Protein AF-A0A6A6P7Y4-F1 (afdb_monomer)

Nearest PDB structures (foldseek):
  3c5w-assembly1_P  TM=9.157E-01  e=1.309E-26  Homo sapiens
  7soy-assembly1_P  TM=8.688E-01  e=2.548E-25  Homo sapiens
  3c5v-assembly1_A  TM=8.781E-01  e=4.303E-25  Homo sapiens
  7jqx-assembly1_A  TM=5.593E-01  e=3.852E-09  Burkholderia cenocepacia J2315
  7xrh-assembly1_B  TM=6.811E-01  e=2.138E-07  Lactobacillus acidophilus

InterPro domains:
  IPR000073 Alpha/beta hydrolase fold-1 [PF12697] (151-427)
  IPR016812 Protein phosphatase methylesterase, eukaryotic [PIRSF022950] (24-455)
  IPR016812 Protein phosphatase methylesterase, eukaryotic [PTHR14189] (133-437)
  IPR029058 Alpha/Beta hydrolase fold [G3DSA:3.40.50.1820] (62-442)
  IPR029058 Alpha/Beta hydrolase fold [SSF53474] (136-435)

Organism: NCBI:txid578093

Structure (mmCIF, N/CA/C/O backbone):
data_AF-A0A6A6P7Y4-F1
#
_entry.id   AF-A0A6A6P7Y4-F1
#
loop_
_atom_site.group_PDB
_atom_site.id
_atom_site.type_symbol
_atom_site.label_atom_id
_atom_site.label_alt_id
_atom_site.label_comp_id
_atom_site.label_asym_id
_atom_site.label_entity_id
_atom_site.label_seq_id
_atom_site.pdbx_PDB_ins_code
_atom_site.Cartn_x
_atom_site.Cartn_y
_atom_site.Cartn_z
_atom_site.occupancy
_atom_site.B_iso_or_equiv
_atom_site.auth_seq_id
_atom_site.auth_comp_id
_atom_site.auth_asym_id
_atom_site.auth_atom_id
_atom_site.pdbx_PDB_model_num
ATOM 1 N N . MET A 1 1 ? 29.962 -2.224 4.235 1.00 33.75 1 MET A N 1
ATOM 2 C CA . MET A 1 1 ? 28.922 -2.745 3.321 1.00 33.75 1 MET A CA 1
ATOM 3 C C . MET A 1 1 ? 27.702 -3.063 4.161 1.00 33.75 1 MET A C 1
ATOM 5 O O . MET A 1 1 ? 27.852 -3.843 5.094 1.00 33.75 1 MET A O 1
ATOM 9 N N . SER A 1 2 ? 26.567 -2.410 3.902 1.00 38.06 2 SER A N 1
ATOM 10 C CA . SER A 1 2 ? 25.322 -2.641 4.646 1.00 38.06 2 SER A CA 1
ATOM 11 C C . SER A 1 2 ? 24.809 -4.065 4.402 1.00 38.06 2 SER A C 1
ATOM 13 O O . SER A 1 2 ? 25.008 -4.639 3.326 1.00 38.06 2 SER A O 1
ATOM 15 N N . ASP A 1 3 ? 24.180 -4.670 5.410 1.00 35.69 3 ASP A N 1
ATOM 16 C CA . ASP A 1 3 ? 23.712 -6.058 5.337 1.00 35.69 3 ASP A CA 1
ATOM 17 C C . ASP A 1 3 ? 22.585 -6.254 4.296 1.00 35.69 3 ASP A C 1
ATOM 19 O O . ASP A 1 3 ? 22.407 -7.367 3.807 1.00 35.69 3 ASP A O 1
ATOM 23 N N . LEU A 1 4 ? 21.936 -5.176 3.833 1.00 40.62 4 LEU A N 1
ATOM 24 C CA . LEU A 1 4 ? 21.006 -5.172 2.696 1.00 40.62 4 LEU A CA 1
ATOM 25 C C . LEU A 1 4 ? 21.727 -5.387 1.351 1.00 40.62 4 LEU A C 1
ATOM 27 O O . LEU A 1 4 ? 21.360 -6.269 0.572 1.00 40.62 4 LEU A O 1
ATOM 31 N N . ALA A 1 5 ? 22.831 -4.668 1.110 1.00 38.25 5 ALA A N 1
ATOM 32 C CA . ALA A 1 5 ? 23.701 -4.918 -0.042 1.00 38.25 5 ALA A CA 1
ATOM 33 C C . ALA A 1 5 ? 24.290 -6.336 0.015 1.00 38.25 5 ALA A C 1
ATOM 35 O O . ALA A 1 5 ? 24.488 -6.977 -1.016 1.00 38.25 5 ALA A O 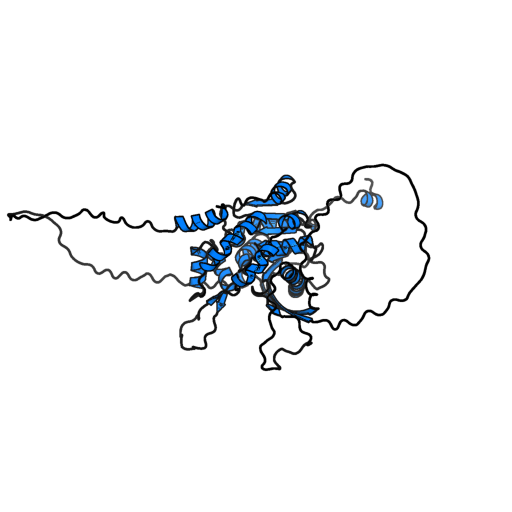1
ATOM 36 N N . ARG A 1 6 ? 24.510 -6.864 1.226 1.00 42.16 6 ARG A N 1
ATOM 37 C CA . ARG A 1 6 ? 24.950 -8.243 1.447 1.00 42.16 6 ARG A CA 1
ATOM 38 C C . ARG A 1 6 ? 23.838 -9.260 1.173 1.00 42.16 6 ARG A C 1
ATOM 40 O O . ARG A 1 6 ? 24.153 -10.300 0.613 1.00 42.16 6 ARG A O 1
ATOM 47 N N . GLN A 1 7 ? 22.571 -8.992 1.487 1.00 47.00 7 GLN A N 1
ATOM 48 C CA . GLN A 1 7 ? 21.447 -9.878 1.143 1.00 47.00 7 GLN A CA 1
ATOM 49 C C . GLN A 1 7 ? 21.180 -9.906 -0.370 1.00 47.00 7 GLN A C 1
ATOM 51 O O . GLN A 1 7 ? 21.055 -10.992 -0.942 1.00 47.00 7 GLN A O 1
ATOM 56 N N . PHE A 1 8 ? 21.228 -8.751 -1.043 1.00 45.31 8 PHE A N 1
ATOM 57 C CA . PHE A 1 8 ? 21.161 -8.667 -2.508 1.00 45.31 8 PHE A CA 1
ATOM 58 C C . PHE A 1 8 ? 22.376 -9.324 -3.195 1.00 45.31 8 PHE A C 1
ATOM 60 O O . PHE A 1 8 ? 22.215 -10.055 -4.175 1.00 45.31 8 PHE A O 1
ATOM 67 N N . ALA A 1 9 ? 23.595 -9.137 -2.675 1.00 36.53 9 ALA A N 1
ATOM 68 C CA . ALA A 1 9 ? 24.811 -9.735 -3.240 1.00 36.53 9 ALA A CA 1
ATOM 69 C C . ALA A 1 9 ? 24.951 -11.240 -2.938 1.00 36.53 9 ALA A C 1
ATOM 71 O O . ALA A 1 9 ? 25.374 -12.007 -3.803 1.00 36.53 9 ALA A O 1
ATOM 72 N N . LYS A 1 10 ? 24.557 -11.703 -1.744 1.00 39.59 10 LYS A N 1
ATOM 73 C CA . LYS A 1 10 ? 24.611 -13.122 -1.338 1.00 39.59 10 LYS A CA 1
ATOM 74 C C . LYS A 1 10 ? 23.579 -13.966 -2.089 1.00 39.59 10 LYS A C 1
ATOM 76 O O . LYS A 1 10 ? 23.842 -15.132 -2.375 1.00 39.59 10 LYS A O 1
ATOM 81 N N . ALA A 1 11 ? 22.453 -13.370 -2.491 1.00 41.12 11 ALA A N 1
ATOM 82 C CA . ALA A 1 11 ? 21.505 -13.997 -3.408 1.00 41.12 11 ALA A CA 1
ATOM 83 C C . ALA A 1 11 ? 22.100 -14.247 -4.810 1.00 41.12 11 ALA A C 1
ATOM 85 O O . ALA A 1 11 ? 21.738 -15.246 -5.427 1.00 41.12 11 ALA A O 1
ATOM 86 N N . LYS A 1 12 ? 23.032 -13.400 -5.280 1.00 39.28 12 LYS A N 1
ATOM 87 C CA . LYS A 1 12 ? 23.726 -13.556 -6.575 1.00 39.28 12 LYS A CA 1
ATOM 88 C C . LYS A 1 12 ? 24.959 -14.465 -6.516 1.00 39.28 12 LYS A C 1
ATOM 90 O O . LYS A 1 12 ? 25.178 -15.229 -7.449 1.00 39.28 12 LYS A O 1
ATOM 95 N N . LEU A 1 13 ? 25.740 -14.430 -5.434 1.00 35.41 13 LEU A N 1
ATOM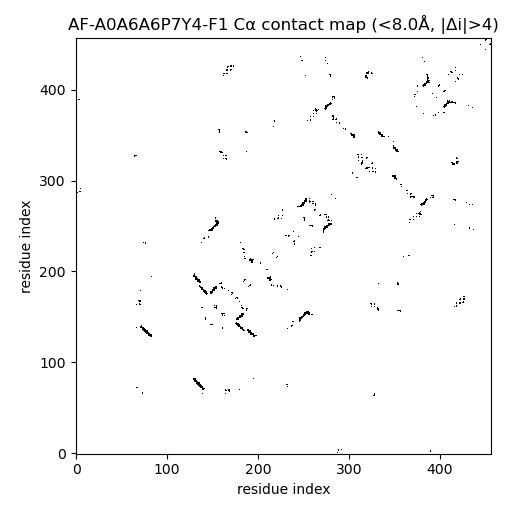 96 C CA . LEU A 1 13 ? 26.965 -15.240 -5.305 1.00 35.41 13 LEU A CA 1
ATOM 97 C C . LEU A 1 13 ? 26.694 -16.750 -5.168 1.00 35.41 13 LEU A C 1
ATOM 99 O O . LEU A 1 13 ? 27.490 -17.546 -5.648 1.00 35.41 13 LEU A O 1
ATOM 103 N N . ASN A 1 14 ? 25.553 -17.151 -4.597 1.00 35.50 14 ASN A N 1
ATOM 104 C CA . ASN A 1 14 ? 25.173 -18.566 -4.459 1.00 35.50 14 ASN A CA 1
ATOM 105 C C . ASN A 1 14 ? 24.416 -19.142 -5.677 1.00 35.50 14 ASN A C 1
ATOM 107 O O . ASN A 1 14 ? 23.971 -20.285 -5.621 1.00 35.50 14 ASN A O 1
ATOM 111 N N . ALA A 1 15 ? 24.222 -18.359 -6.745 1.00 37.50 15 ALA A N 1
ATOM 112 C CA . ALA A 1 15 ? 23.455 -18.753 -7.935 1.00 37.50 15 ALA A CA 1
ATOM 113 C C . ALA A 1 15 ? 24.324 -18.965 -9.191 1.00 37.50 15 ALA A C 1
ATOM 115 O O . ALA A 1 15 ? 23.790 -19.188 -10.276 1.00 37.50 15 ALA A O 1
ATOM 116 N N . LEU A 1 16 ? 25.653 -18.898 -9.061 1.00 32.00 16 LEU A N 1
ATOM 117 C CA . LEU A 1 16 ? 26.576 -19.237 -10.142 1.00 32.00 16 LEU A CA 1
ATOM 118 C C . LEU A 1 16 ? 26.871 -20.748 -10.115 1.00 32.00 16 LEU A C 1
ATOM 120 O O . LEU A 1 16 ? 27.216 -21.267 -9.052 1.00 32.00 16 LEU A O 1
ATOM 124 N N . PRO A 1 17 ? 26.768 -21.471 -11.245 1.00 33.00 17 PRO A N 1
ATOM 125 C CA . PRO A 1 17 ? 27.326 -22.814 -11.337 1.00 33.00 17 PRO A CA 1
ATOM 126 C C . PRO A 1 17 ? 28.851 -22.740 -11.173 1.00 33.00 17 PRO A C 1
ATOM 128 O O . PRO A 1 17 ? 29.496 -21.837 -11.709 1.00 33.00 17 PRO A O 1
ATOM 131 N N . SER A 1 18 ? 29.433 -23.684 -10.430 1.00 38.44 18 SER A N 1
ATOM 132 C CA . SER A 1 18 ? 30.886 -23.836 -10.334 1.00 38.44 18 SER A CA 1
ATOM 133 C C . SER A 1 18 ? 31.469 -24.048 -11.731 1.00 38.44 18 SER A C 1
ATOM 135 O O . SER A 1 18 ? 31.032 -24.948 -12.452 1.00 38.44 18 SER A O 1
ATOM 137 N N . SER A 1 19 ? 32.445 -23.225 -12.106 1.00 35.00 19 SER A N 1
ATOM 138 C CA . SER A 1 19 ? 33.204 -23.365 -13.345 1.00 35.00 19 SER A CA 1
ATOM 139 C C . SER A 1 19 ? 33.878 -24.745 -13.431 1.00 35.00 19 SER A C 1
ATOM 141 O O . SER A 1 19 ? 34.350 -25.259 -12.413 1.00 35.00 19 SER A O 1
ATOM 143 N N . PRO A 1 20 ? 33.940 -25.362 -14.626 1.00 34.56 20 PRO A N 1
ATOM 144 C CA . PRO A 1 20 ? 34.648 -26.624 -14.816 1.00 34.56 20 PRO A CA 1
ATOM 145 C C . PRO A 1 20 ? 36.162 -26.427 -14.611 1.00 34.56 20 PRO A C 1
ATOM 147 O O . PRO A 1 20 ? 36.671 -25.326 -14.846 1.00 34.56 20 PRO A O 1
ATOM 150 N N . PRO A 1 21 ? 36.902 -27.466 -14.179 1.00 32.88 21 PRO A N 1
ATOM 151 C CA . PRO A 1 21 ? 38.329 -27.348 -13.914 1.00 32.88 21 PRO A CA 1
ATOM 152 C C . PRO A 1 21 ? 39.097 -27.059 -15.209 1.00 32.88 21 PRO A C 1
ATOM 154 O O . PRO A 1 21 ? 39.108 -27.854 -16.147 1.00 32.88 21 PRO A O 1
ATOM 157 N N . THR A 1 22 ? 39.761 -25.907 -15.251 1.00 29.61 22 THR A N 1
ATOM 158 C CA . THR A 1 22 ? 40.761 -25.563 -16.264 1.00 29.61 22 THR A CA 1
ATOM 159 C C . THR A 1 22 ? 42.010 -26.414 -16.059 1.00 29.61 22 THR A C 1
ATOM 161 O O . THR A 1 22 ? 42.678 -26.306 -15.030 1.00 29.61 22 THR A O 1
ATOM 164 N N . HIS A 1 23 ? 42.326 -27.250 -17.050 1.00 30.73 23 HIS A N 1
ATOM 165 C CA . HIS A 1 23 ? 43.595 -27.964 -17.145 1.00 30.73 23 HIS A CA 1
ATOM 166 C C . HIS A 1 23 ? 44.766 -26.975 -17.192 1.00 30.73 23 HIS A C 1
ATOM 168 O O . HIS A 1 23 ? 44.792 -26.051 -18.005 1.00 30.73 23 HIS A O 1
ATOM 174 N N . ALA A 1 24 ? 45.730 -27.193 -16.300 1.00 29.72 24 ALA A N 1
ATOM 175 C CA . ALA A 1 24 ? 46.997 -26.486 -16.252 1.00 29.72 24 ALA A CA 1
ATOM 176 C C . ALA A 1 24 ? 47.850 -26.802 -17.490 1.00 29.72 24 ALA A C 1
ATOM 178 O O . ALA A 1 24 ? 47.987 -27.960 -17.887 1.00 29.72 24 ALA A O 1
ATOM 179 N N . ALA A 1 25 ? 48.451 -25.763 -18.066 1.00 26.11 25 ALA A N 1
ATOM 180 C CA . ALA A 1 25 ? 49.518 -25.882 -19.046 1.00 26.11 25 ALA A CA 1
ATOM 181 C C . ALA A 1 25 ? 50.841 -26.235 -18.341 1.00 26.11 25 ALA A C 1
ATOM 183 O O . ALA A 1 25 ? 51.203 -25.603 -17.348 1.00 26.11 25 ALA A O 1
ATOM 184 N N . ILE A 1 26 ? 51.576 -27.207 -18.884 1.00 30.98 26 ILE A N 1
ATOM 185 C CA . ILE A 1 26 ? 52.993 -27.469 -18.586 1.00 30.98 26 ILE A CA 1
ATOM 186 C C . ILE A 1 26 ? 53.744 -27.409 -19.930 1.00 30.98 26 ILE A C 1
ATOM 188 O O . ILE A 1 26 ? 53.210 -27.906 -20.925 1.00 30.98 26 ILE A O 1
ATOM 192 N N . PRO A 1 27 ? 54.922 -26.758 -20.002 1.00 29.94 27 PRO A N 1
ATOM 193 C CA . PRO A 1 27 ? 55.578 -26.439 -21.262 1.00 29.94 27 PRO A CA 1
ATOM 194 C C . PRO A 1 27 ? 56.400 -27.601 -21.841 1.00 29.94 27 PRO A C 1
ATOM 196 O O . PRO A 1 27 ? 56.724 -28.583 -21.180 1.00 29.94 27 PRO A O 1
ATOM 199 N N . SER A 1 28 ? 56.714 -27.418 -23.118 1.00 25.36 28 SER A N 1
ATOM 200 C CA . SER A 1 28 ? 57.368 -28.284 -24.100 1.00 25.36 28 SER A CA 1
ATOM 201 C C . SER A 1 28 ? 58.802 -28.741 -23.795 1.00 25.36 28 SER A C 1
ATOM 203 O O . SER A 1 28 ? 59.646 -27.912 -23.457 1.00 25.36 28 SER A O 1
ATOM 205 N N . THR A 1 29 ? 59.102 -30.004 -24.136 1.00 26.66 29 THR A N 1
ATOM 206 C CA . THR A 1 29 ? 60.453 -30.505 -24.467 1.00 26.66 29 THR A CA 1
ATOM 207 C C . THR A 1 29 ? 60.412 -31.686 -25.460 1.00 26.66 29 THR A C 1
ATOM 209 O O . THR A 1 29 ? 59.731 -32.680 -25.238 1.00 26.66 29 THR A O 1
ATOM 212 N N . SER A 1 30 ? 61.124 -31.491 -26.578 1.00 28.36 30 SER A N 1
ATOM 213 C CA . SER A 1 30 ? 61.904 -32.405 -27.450 1.00 28.36 30 SER A CA 1
ATOM 214 C C . SER A 1 30 ? 61.657 -33.932 -27.534 1.00 28.36 30 SER A C 1
ATOM 216 O O . SER A 1 30 ? 61.816 -34.657 -26.561 1.00 28.36 30 SER A O 1
ATOM 218 N N . GLN A 1 31 ? 61.422 -34.362 -28.788 1.00 27.42 31 GLN A N 1
ATOM 219 C CA . GLN A 1 31 ? 61.894 -35.553 -29.542 1.00 27.42 31 GLN A CA 1
ATOM 220 C C . GLN A 1 31 ? 62.733 -36.638 -28.825 1.00 27.42 31 GLN A C 1
ATOM 222 O O . GLN A 1 31 ? 63.782 -36.317 -28.285 1.00 27.42 31 GLN A O 1
ATOM 227 N N . GLU A 1 32 ? 62.372 -37.923 -28.990 1.00 27.22 32 GLU A N 1
ATOM 228 C CA . GLU A 1 32 ? 63.057 -38.914 -29.861 1.00 27.22 32 GLU A CA 1
ATOM 229 C C . GLU A 1 32 ? 62.349 -40.293 -29.852 1.00 27.22 32 GLU A C 1
ATOM 231 O O . GLU A 1 32 ? 61.427 -40.536 -29.080 1.00 27.22 32 GLU A O 1
ATOM 236 N N . ALA A 1 33 ? 62.733 -41.145 -30.806 1.00 26.52 33 ALA A N 1
ATOM 237 C CA . ALA A 1 33 ? 62.038 -42.317 -31.344 1.00 26.52 33 ALA A CA 1
ATOM 238 C C . ALA A 1 33 ? 62.148 -43.625 -30.526 1.00 26.52 33 ALA A C 1
ATOM 240 O O . ALA A 1 33 ? 63.089 -43.803 -29.760 1.00 26.52 33 ALA A O 1
ATOM 241 N N . THR A 1 34 ? 61.249 -44.593 -30.779 1.00 28.31 34 THR A N 1
ATOM 242 C CA . THR A 1 34 ? 61.526 -45.980 -31.257 1.00 28.31 34 THR A CA 1
ATOM 243 C C . THR A 1 34 ? 60.268 -46.873 -31.194 1.00 28.31 34 THR A C 1
ATOM 245 O O . THR A 1 34 ? 59.333 -46.613 -30.446 1.00 28.31 34 THR A O 1
ATOM 248 N N . SER A 1 35 ? 60.228 -47.867 -32.082 1.00 28.09 35 SER A N 1
ATOM 249 C CA . SER A 1 35 ? 59.129 -48.773 -32.470 1.00 28.09 35 SER A CA 1
ATOM 250 C C . SER A 1 35 ? 59.193 -50.151 -31.738 1.00 28.09 35 SER A C 1
ATOM 252 O O . SER A 1 35 ? 59.919 -50.242 -30.752 1.00 28.09 35 SER A O 1
ATOM 254 N N . PRO A 1 36 ? 58.515 -51.238 -32.189 1.00 44.00 36 PRO A N 1
ATOM 255 C CA . PRO A 1 36 ? 57.165 -51.708 -31.816 1.00 44.00 36 PRO A CA 1
ATOM 256 C C . PRO A 1 36 ? 57.164 -53.157 -31.225 1.00 44.00 36 PRO A C 1
ATOM 258 O O . PRO A 1 36 ? 58.231 -53.626 -30.837 1.00 44.00 36 PRO A O 1
ATOM 261 N N . ILE A 1 37 ? 56.006 -53.865 -31.277 1.00 32.97 37 ILE A N 1
ATOM 262 C CA . ILE A 1 37 ? 55.718 -55.321 -31.032 1.00 32.97 37 ILE A CA 1
ATOM 263 C C . ILE A 1 37 ? 55.134 -55.606 -29.621 1.00 32.97 37 ILE A C 1
ATOM 265 O O . ILE A 1 37 ? 55.706 -55.129 -28.648 1.00 32.97 37 ILE A O 1
ATOM 269 N N . ASP A 1 38 ? 54.097 -56.414 -29.341 1.00 31.44 38 ASP A N 1
ATOM 270 C CA . ASP A 1 38 ? 52.880 -56.965 -29.990 1.00 31.44 38 ASP A CA 1
ATOM 271 C C . ASP A 1 38 ? 52.035 -57.642 -28.861 1.00 31.44 38 ASP A C 1
ATOM 273 O O . ASP A 1 38 ? 52.619 -58.077 -27.870 1.00 31.44 38 ASP A O 1
ATOM 277 N N . GLU A 1 39 ? 50.705 -57.753 -29.060 1.00 32.59 39 GLU A N 1
ATOM 278 C CA . GLU A 1 39 ? 49.722 -58.708 -28.455 1.00 32.59 39 GLU A CA 1
ATOM 279 C C . GLU A 1 39 ? 49.468 -58.679 -26.909 1.00 32.59 39 GLU A C 1
ATOM 281 O O . GLU A 1 39 ? 50.364 -58.461 -26.109 1.00 32.59 39 GLU A O 1
ATOM 286 N N . ASP A 1 40 ? 48.270 -58.867 -26.327 1.00 30.36 40 ASP A N 1
ATOM 287 C CA . ASP A 1 40 ? 47.007 -59.462 -26.778 1.00 30.36 40 ASP A CA 1
ATOM 288 C C . ASP A 1 40 ? 45.803 -59.067 -25.861 1.00 30.36 40 ASP A C 1
ATOM 290 O O . ASP A 1 40 ? 45.961 -58.825 -24.665 1.00 30.36 40 ASP A O 1
ATOM 294 N N . SER A 1 41 ? 44.594 -59.086 -26.442 1.00 32.88 41 SER A N 1
ATOM 295 C CA . SER A 1 41 ? 43.264 -59.412 -25.869 1.00 32.88 41 SER A CA 1
ATOM 296 C C . SER A 1 41 ? 42.670 -58.711 -24.616 1.00 32.88 41 SER A C 1
ATOM 298 O O . SER A 1 41 ? 42.908 -59.116 -23.480 1.00 32.88 41 SER A O 1
ATOM 300 N N . SER A 1 42 ? 41.644 -57.856 -24.816 1.00 33.41 42 SER A N 1
ATOM 301 C CA . SER A 1 42 ? 40.205 -58.211 -24.621 1.00 33.41 42 SER A CA 1
ATOM 302 C C . SER A 1 42 ? 39.249 -57.013 -24.395 1.00 33.41 42 SER A C 1
ATOM 304 O O . SER A 1 42 ? 39.437 -56.209 -23.488 1.00 33.41 42 SER A O 1
ATOM 306 N N . SER A 1 43 ? 38.125 -57.046 -25.131 1.00 31.75 43 SER A N 1
ATOM 307 C CA . SER A 1 43 ? 36.772 -56.547 -24.786 1.00 31.75 43 SER A CA 1
ATOM 308 C C . SER A 1 43 ? 36.421 -55.054 -24.922 1.00 31.75 43 SER A C 1
ATOM 310 O O . SER A 1 43 ? 36.572 -54.284 -23.982 1.00 31.75 43 SER A O 1
ATOM 312 N N . ALA A 1 44 ? 35.760 -54.700 -26.034 1.00 31.27 44 ALA A N 1
ATOM 313 C CA . ALA A 1 44 ? 34.389 -54.146 -26.038 1.00 31.27 44 ALA A CA 1
ATOM 314 C C . ALA A 1 44 ? 33.937 -53.821 -27.476 1.00 31.27 44 ALA A C 1
ATOM 316 O O . ALA A 1 44 ? 34.377 -52.846 -28.083 1.00 31.27 44 ALA A O 1
ATOM 317 N N . SER A 1 45 ? 33.028 -54.628 -28.022 1.00 32.47 45 SER A N 1
ATOM 318 C CA . SER A 1 45 ? 32.354 -54.355 -29.295 1.00 32.47 45 SER A CA 1
ATOM 319 C C . SER A 1 45 ? 31.138 -53.455 -29.071 1.00 32.47 45 SER A C 1
ATOM 321 O O . SER A 1 45 ? 30.304 -53.709 -28.205 1.00 32.47 45 SER A O 1
ATOM 323 N N . SER A 1 46 ? 31.054 -52.402 -29.876 1.00 30.02 46 SER A N 1
ATOM 324 C CA . SER A 1 46 ? 29.939 -51.462 -29.998 1.00 30.02 46 SER A CA 1
ATOM 325 C C . SER A 1 46 ? 28.713 -52.085 -30.683 1.00 30.02 46 SER A C 1
ATOM 327 O O . SER A 1 46 ? 28.867 -53.051 -31.424 1.00 30.02 46 SER A O 1
ATOM 329 N N . MET A 1 47 ? 27.531 -51.478 -30.494 1.00 31.83 47 MET A N 1
ATOM 330 C CA . MET A 1 47 ? 26.543 -51.054 -31.522 1.00 31.83 47 MET A CA 1
ATOM 331 C C . MET A 1 47 ? 25.230 -50.664 -30.807 1.00 31.83 47 MET A C 1
ATOM 333 O O . MET A 1 47 ? 24.627 -51.460 -30.104 1.00 31.83 47 MET A O 1
ATOM 337 N N . SER A 1 48 ? 24.891 -49.374 -30.807 1.00 31.23 48 SER A N 1
ATOM 338 C CA . SER A 1 48 ? 23.848 -48.784 -31.665 1.00 31.23 48 SER A CA 1
ATOM 339 C C . SER A 1 48 ? 22.424 -48.947 -31.116 1.00 31.23 48 SER A C 1
ATOM 341 O O . SER A 1 48 ? 21.780 -49.974 -31.299 1.00 31.23 48 SER A O 1
ATOM 343 N N . SER A 1 49 ? 21.910 -47.887 -30.485 1.00 30.27 49 SER A N 1
ATOM 344 C CA . SER A 1 49 ? 20.472 -47.619 -30.464 1.00 30.27 49 SER A CA 1
ATOM 345 C C . SER A 1 49 ? 20.249 -46.110 -30.392 1.00 30.27 49 SER A C 1
ATOM 347 O O . SER A 1 49 ? 20.418 -45.470 -29.355 1.00 30.27 49 SER A O 1
ATOM 349 N N . THR A 1 50 ? 19.904 -45.531 -31.536 1.00 39.94 50 THR A N 1
ATOM 350 C CA . THR A 1 50 ? 19.397 -44.170 -31.714 1.00 39.94 50 THR A CA 1
ATOM 351 C C . THR A 1 50 ? 18.073 -44.027 -30.960 1.00 39.94 50 THR A C 1
ATOM 353 O O . THR A 1 50 ? 16.992 -44.254 -31.494 1.00 39.94 50 THR A O 1
ATOM 356 N N . GLY A 1 51 ? 18.152 -43.670 -29.680 1.00 30.41 51 GLY A N 1
ATOM 357 C CA . GLY A 1 51 ? 17.009 -43.215 -28.899 1.00 30.41 51 GLY A CA 1
ATOM 358 C C . GLY A 1 51 ? 16.772 -41.734 -29.158 1.00 30.41 51 GLY A C 1
ATOM 359 O O . GLY A 1 51 ? 17.385 -40.887 -28.514 1.00 30.41 51 GLY A O 1
ATOM 360 N N . THR A 1 52 ? 15.888 -41.403 -30.099 1.00 38.59 52 THR A N 1
ATOM 361 C CA . THR A 1 52 ? 15.319 -40.056 -30.203 1.00 38.59 52 THR A CA 1
ATOM 362 C C . THR A 1 52 ? 14.570 -39.761 -28.905 1.00 38.59 52 THR A C 1
ATOM 364 O O . THR A 1 52 ? 13.442 -40.212 -28.708 1.00 38.59 52 THR A O 1
ATOM 367 N N . VAL A 1 53 ? 15.198 -39.009 -28.001 1.00 33.12 53 VAL A N 1
ATOM 368 C CA . VAL A 1 53 ? 14.520 -38.447 -26.833 1.00 33.12 53 VAL A CA 1
ATOM 369 C C . VAL A 1 53 ? 13.523 -37.414 -27.355 1.00 33.12 53 VAL A C 1
ATOM 371 O O . VAL A 1 53 ? 13.873 -36.271 -27.638 1.00 33.12 53 VAL A O 1
ATOM 374 N N . ARG A 1 54 ? 12.266 -37.833 -27.531 1.00 31.67 54 ARG A N 1
ATOM 375 C CA . ARG A 1 54 ? 11.131 -36.913 -27.642 1.00 31.67 54 ARG A CA 1
ATOM 376 C C . ARG A 1 54 ? 11.083 -36.108 -26.338 1.00 31.67 54 ARG A C 1
ATOM 378 O O . ARG A 1 54 ? 10.918 -36.733 -25.288 1.00 31.67 54 ARG A O 1
ATOM 385 N N . PRO A 1 55 ? 11.198 -34.769 -26.358 1.00 32.12 55 PRO A N 1
ATOM 386 C CA . PRO A 1 55 ? 10.891 -33.989 -25.170 1.00 32.12 55 PRO A CA 1
ATOM 387 C C . PRO A 1 55 ? 9.434 -34.272 -24.799 1.00 32.12 55 PRO A C 1
ATOM 389 O O . PRO A 1 55 ? 8.542 -34.213 -25.650 1.00 32.12 55 PRO A O 1
ATOM 392 N N . SER A 1 56 ? 9.195 -34.654 -23.546 1.00 35.31 56 SER A N 1
ATOM 393 C CA . SER A 1 56 ? 7.846 -34.871 -23.044 1.00 35.31 56 SER A CA 1
ATOM 394 C C . SER A 1 56 ? 7.079 -33.552 -23.113 1.00 35.31 56 SER A C 1
ATOM 396 O O . SER A 1 56 ? 7.323 -32.596 -22.379 1.00 35.31 56 SER A O 1
ATOM 398 N N . SER A 1 57 ? 6.127 -33.497 -24.036 1.00 47.81 57 SER A N 1
ATOM 399 C CA . SER A 1 57 ? 5.132 -32.443 -24.141 1.00 47.81 57 SER A CA 1
ATOM 400 C C . SER A 1 57 ? 4.141 -32.566 -22.981 1.00 47.81 57 SER A C 1
ATOM 402 O O . SER A 1 57 ? 3.070 -33.153 -23.127 1.00 47.81 57 SER A O 1
ATOM 404 N N . SER A 1 58 ? 4.495 -32.041 -21.809 1.00 43.91 58 SER A N 1
ATOM 405 C CA . SER A 1 58 ? 3.521 -31.813 -20.736 1.00 43.91 58 SER A CA 1
ATOM 406 C C . SER A 1 58 ? 3.943 -30.717 -19.752 1.00 43.91 58 SER A C 1
ATOM 408 O O . SER A 1 58 ? 3.746 -30.857 -18.549 1.00 43.91 58 SER A O 1
ATOM 410 N N . GLN A 1 59 ? 4.471 -29.593 -20.234 1.00 48.34 59 GLN A N 1
ATOM 411 C CA . GLN A 1 59 ? 4.172 -28.323 -19.573 1.00 48.34 59 GLN A CA 1
ATOM 412 C C . GLN A 1 59 ? 2.959 -27.747 -20.290 1.00 48.34 59 GLN A C 1
ATOM 414 O O . GLN A 1 59 ? 3.080 -26.992 -21.249 1.00 48.34 59 GLN A O 1
ATOM 419 N N . LYS A 1 60 ? 1.760 -28.161 -19.857 1.00 41.66 60 LYS A N 1
ATOM 420 C CA . LYS A 1 60 ? 0.586 -27.330 -20.125 1.00 41.66 60 LYS A CA 1
ATOM 421 C C . LYS A 1 60 ? 0.915 -25.939 -19.565 1.00 41.66 60 LYS A C 1
ATOM 423 O O . LYS A 1 60 ? 1.410 -25.888 -18.433 1.00 41.66 60 LYS A O 1
ATOM 428 N N . PRO A 1 61 ? 0.674 -24.851 -20.315 1.00 54.56 61 PRO A N 1
ATOM 429 C CA . PRO A 1 61 ? 0.787 -23.510 -19.764 1.00 54.56 61 PRO A CA 1
ATOM 430 C C . PRO A 1 61 ? -0.003 -23.470 -18.458 1.00 54.56 61 PRO A C 1
ATOM 432 O O . PRO A 1 61 ? -1.109 -24.021 -18.386 1.00 54.56 61 PRO A O 1
ATOM 435 N N . ALA A 1 62 ? 0.582 -22.900 -17.406 1.00 60.62 62 ALA A N 1
ATOM 436 C CA . ALA A 1 62 ? -0.178 -22.674 -16.187 1.00 60.62 62 ALA A CA 1
ATOM 437 C C . ALA A 1 62 ? -1.414 -21.839 -16.542 1.00 60.62 62 ALA A C 1
ATOM 439 O O . ALA A 1 62 ? -1.334 -20.957 -17.397 1.00 60.62 62 ALA A O 1
ATOM 440 N N . ALA A 1 63 ? -2.556 -22.144 -15.923 1.00 64.75 63 ALA A N 1
ATOM 441 C CA . ALA A 1 63 ? -3.771 -21.387 -16.186 1.00 64.75 63 ALA A CA 1
ATOM 442 C C . ALA A 1 63 ? -3.508 -19.888 -15.938 1.00 64.75 63 ALA A C 1
ATOM 444 O O . ALA A 1 63 ? -2.828 -19.554 -14.960 1.00 64.75 63 ALA A O 1
ATOM 445 N N . PRO A 1 64 ? -4.003 -18.994 -16.812 1.00 69.44 64 PRO A N 1
ATOM 446 C CA . PRO A 1 64 ? -3.820 -17.564 -16.633 1.00 69.44 64 PRO A CA 1
ATOM 447 C C . PRO A 1 64 ? -4.481 -17.137 -15.323 1.00 69.44 64 PRO A C 1
ATOM 449 O O . PRO A 1 64 ? -5.680 -17.336 -15.135 1.00 69.44 64 PRO A O 1
ATOM 452 N N . VAL A 1 65 ? -3.679 -16.566 -14.427 1.00 85.44 65 VAL A N 1
ATOM 453 C CA . VAL A 1 65 ? -4.137 -16.026 -13.147 1.00 85.44 65 VAL A CA 1
ATOM 454 C C . VAL A 1 65 ? -4.801 -14.678 -13.412 1.00 85.44 65 VAL A C 1
ATOM 456 O O . VAL A 1 65 ? -4.202 -13.811 -14.050 1.00 85.44 65 VAL A O 1
ATOM 459 N N . ARG A 1 66 ? -6.043 -14.498 -12.957 1.00 91.00 66 ARG A N 1
ATOM 460 C CA . ARG A 1 66 ? -6.807 -13.262 -13.171 1.00 91.00 66 ARG A CA 1
ATOM 461 C C . ARG A 1 66 ? -6.975 -12.522 -11.854 1.00 91.00 66 ARG A C 1
ATOM 463 O O . ARG A 1 66 ? -7.091 -13.130 -10.797 1.00 91.00 66 ARG A O 1
ATOM 470 N N . TRP A 1 67 ? -7.060 -11.194 -11.907 1.00 94.75 67 TRP A N 1
ATOM 471 C CA . TRP A 1 67 ? -7.334 -10.388 -10.711 1.00 94.75 67 TRP A CA 1
ATOM 472 C C . TRP A 1 67 ? -8.636 -10.819 -10.009 1.00 94.75 67 TRP A C 1
ATOM 474 O O . TRP A 1 67 ? -8.739 -10.740 -8.783 1.00 94.75 67 TRP A O 1
ATOM 484 N N . SER A 1 68 ? -9.600 -11.328 -10.788 1.00 96.06 68 SER A N 1
ATOM 485 C CA . SER A 1 68 ? -10.911 -11.806 -10.335 1.00 96.06 68 SER A CA 1
ATOM 486 C C . SER A 1 68 ? -10.836 -13.014 -9.402 1.00 96.06 68 SER A C 1
ATOM 488 O O . SER A 1 68 ? -11.799 -13.304 -8.697 1.00 96.06 68 SER A O 1
ATOM 490 N N . ASP A 1 69 ? -9.698 -13.711 -9.371 1.00 95.56 69 ASP A N 1
ATOM 491 C CA . ASP A 1 69 ? -9.461 -14.824 -8.450 1.00 95.56 69 ASP A CA 1
ATOM 492 C C . ASP A 1 69 ? -9.225 -14.330 -7.008 1.00 95.56 69 ASP A C 1
ATOM 494 O O . ASP A 1 69 ? -9.350 -15.092 -6.047 1.00 95.56 69 ASP A O 1
ATOM 498 N N . PHE A 1 70 ? -8.903 -13.042 -6.841 1.00 97.62 70 PHE A N 1
ATOM 499 C CA . PHE A 1 70 ? -8.505 -12.438 -5.566 1.00 97.62 70 PHE A CA 1
ATOM 500 C C . PHE A 1 70 ? -9.485 -11.362 -5.093 1.00 97.62 70 PHE A C 1
ATOM 502 O O . PHE A 1 70 ? -9.779 -11.270 -3.897 1.00 97.62 70 PHE A O 1
ATOM 509 N N . PHE A 1 71 ? -10.029 -10.581 -6.027 1.00 98.25 71 PHE A N 1
ATOM 510 C CA . PHE A 1 71 ? -10.922 -9.457 -5.751 1.00 98.25 71 PHE A CA 1
ATOM 511 C C . PHE A 1 71 ? -12.265 -9.615 -6.461 1.00 98.25 71 PHE A C 1
ATOM 513 O O . PHE A 1 71 ? -12.343 -10.178 -7.548 1.00 98.25 71 PHE A O 1
ATOM 520 N N . ALA A 1 72 ? -13.330 -9.091 -5.853 1.00 97.31 72 ALA A N 1
ATOM 521 C CA . ALA A 1 72 ? -14.668 -9.141 -6.440 1.00 97.31 72 ALA A CA 1
ATOM 522 C C . ALA A 1 72 ? -14.862 -8.130 -7.584 1.00 97.31 72 ALA A C 1
ATOM 524 O O . ALA A 1 72 ? -15.692 -8.356 -8.462 1.00 97.31 72 ALA A O 1
ATOM 525 N N . GLN A 1 73 ? -14.142 -7.006 -7.556 1.00 97.50 73 GLN A N 1
ATOM 526 C CA . GLN A 1 73 ? -14.307 -5.893 -8.489 1.00 97.50 73 GLN A CA 1
ATOM 527 C C . GLN A 1 73 ? -12.953 -5.284 -8.875 1.00 97.50 73 GLN A C 1
ATOM 529 O O . GLN A 1 73 ? -12.062 -5.142 -8.036 1.00 97.50 73 GLN A O 1
ATOM 534 N N . GLU A 1 74 ? -12.843 -4.867 -10.134 1.00 98.00 74 GLU A N 1
ATOM 535 C CA . GLU A 1 74 ? -11.827 -3.944 -10.643 1.00 98.00 74 GLU A CA 1
ATOM 536 C C . GLU A 1 74 ? -12.516 -2.598 -10.887 1.00 98.00 74 GLU A C 1
ATOM 538 O O . GLU A 1 74 ? -13.560 -2.529 -11.541 1.00 98.00 74 GLU A O 1
ATOM 543 N N . LEU A 1 75 ? -11.967 -1.527 -10.322 1.00 98.12 75 LEU A N 1
ATOM 544 C CA . LEU A 1 75 ? -12.595 -0.215 -10.292 1.00 98.12 75 LEU A CA 1
ATOM 545 C C . LEU A 1 75 ? -11.717 0.817 -10.986 1.00 98.12 75 LEU A C 1
ATOM 547 O O . LEU A 1 75 ? -10.576 1.048 -10.593 1.00 98.12 75 LEU A O 1
ATOM 551 N N . TRP A 1 76 ? -12.316 1.505 -11.955 1.00 97.81 76 TRP A N 1
ATOM 552 C CA . TRP A 1 76 ? -11.775 2.705 -12.578 1.00 97.81 76 TRP A CA 1
ATOM 553 C C . TRP A 1 76 ? -12.690 3.881 -12.241 1.00 97.81 76 TRP A C 1
ATOM 555 O O . TRP A 1 76 ? -13.887 3.871 -12.547 1.00 97.81 76 TRP A O 1
ATOM 565 N N . ILE A 1 77 ? -12.141 4.880 -11.556 1.00 97.31 77 ILE A N 1
ATOM 566 C CA . ILE A 1 77 ? -12.905 6.012 -11.039 1.00 97.31 77 ILE A CA 1
ATOM 567 C C . ILE A 1 77 ? -12.318 7.301 -11.588 1.00 97.31 77 ILE A C 1
ATOM 569 O O . ILE A 1 77 ? -11.212 7.697 -11.229 1.00 97.31 77 ILE A O 1
ATOM 573 N N . GLU A 1 78 ? -13.080 7.961 -12.451 1.00 96.19 78 GLU A N 1
ATOM 574 C CA . GLU A 1 78 ? -12.754 9.294 -12.944 1.00 96.19 78 GLU A CA 1
ATOM 575 C C . GLU A 1 78 ? -13.324 10.348 -11.998 1.00 96.19 78 GLU A C 1
ATOM 577 O O . GLU A 1 78 ? -14.459 10.236 -11.530 1.00 96.19 78 GLU A O 1
ATOM 582 N N . THR A 1 79 ? -12.516 11.354 -11.683 1.00 94.50 79 THR A N 1
ATOM 583 C CA . THR A 1 79 ? -12.894 12.443 -10.787 1.00 94.50 79 THR A CA 1
ATOM 584 C C . THR A 1 79 ? -12.208 13.743 -11.187 1.00 94.50 79 THR A C 1
ATOM 586 O O . THR A 1 79 ? -11.119 13.738 -11.766 1.00 94.50 79 THR A O 1
ATOM 589 N N . THR A 1 80 ? -12.848 14.853 -10.835 1.00 93.69 80 THR A N 1
ATOM 590 C CA . THR A 1 80 ? -12.328 16.210 -10.992 1.00 93.69 80 THR A CA 1
ATOM 591 C C . THR A 1 80 ? -12.401 16.899 -9.639 1.00 93.69 80 THR A C 1
ATOM 593 O O . THR A 1 80 ? -13.419 16.825 -8.953 1.00 93.69 80 THR A O 1
ATOM 596 N N . PHE A 1 81 ? -11.327 17.568 -9.243 1.00 91.31 81 PHE A N 1
ATOM 597 C CA . PHE A 1 81 ? -11.234 18.266 -7.966 1.00 91.31 81 PHE A CA 1
ATOM 598 C C . PHE A 1 81 ? -10.486 19.589 -8.129 1.00 91.31 81 PHE A C 1
ATOM 600 O O . PHE A 1 81 ? -9.810 19.813 -9.129 1.00 91.31 81 PHE A O 1
ATOM 607 N N . ALA A 1 82 ? -10.616 20.485 -7.152 1.00 89.38 82 ALA A N 1
ATOM 608 C CA . ALA A 1 82 ? -9.843 21.723 -7.140 1.00 89.38 82 ALA A CA 1
ATOM 609 C C . ALA A 1 82 ? -8.343 21.402 -7.088 1.00 89.38 82 ALA A C 1
ATOM 611 O O . ALA A 1 82 ? -7.910 20.592 -6.262 1.00 89.38 82 ALA A O 1
ATOM 612 N N . ALA A 1 83 ? -7.558 22.026 -7.963 1.00 84.25 83 ALA A N 1
ATOM 613 C CA . ALA A 1 83 ? -6.130 21.778 -8.031 1.00 84.25 83 ALA A CA 1
ATOM 614 C C . ALA A 1 83 ? -5.454 22.136 -6.695 1.00 84.25 83 ALA A C 1
ATOM 616 O O . ALA A 1 83 ? -5.785 23.158 -6.081 1.00 84.25 83 ALA A O 1
ATOM 617 N N . PRO A 1 84 ? -4.511 21.309 -6.212 1.00 78.38 84 PRO A N 1
ATOM 618 C CA . PRO A 1 84 ? -3.782 21.614 -4.994 1.00 78.38 84 PRO A CA 1
ATOM 619 C C . PRO A 1 84 ? -2.962 22.894 -5.180 1.00 78.38 84 PRO A C 1
ATOM 621 O O . PRO A 1 84 ? -2.327 23.095 -6.213 1.00 78.38 84 PRO A O 1
ATOM 624 N N . ALA A 1 85 ? -2.939 23.748 -4.152 1.00 74.38 85 ALA A N 1
ATOM 625 C CA . ALA A 1 85 ? -2.075 24.922 -4.156 1.00 74.38 85 ALA A CA 1
ATOM 626 C C . ALA A 1 85 ? -0.605 24.495 -4.348 1.00 74.38 85 ALA A C 1
ATOM 628 O O . ALA A 1 85 ? -0.182 23.521 -3.696 1.00 74.38 85 ALA A O 1
ATOM 629 N N . PRO A 1 86 ? 0.167 25.209 -5.194 1.00 66.75 86 PRO A N 1
ATOM 630 C CA . PRO A 1 86 ? 1.563 24.881 -5.450 1.00 66.75 86 PRO A CA 1
ATOM 631 C C . PRO A 1 86 ? 2.336 24.804 -4.132 1.00 66.75 86 PRO A C 1
ATOM 633 O O . PRO A 1 86 ? 2.062 25.544 -3.181 1.00 66.75 86 PRO A O 1
ATOM 636 N N . ALA A 1 87 ? 3.270 23.858 -4.041 1.00 57.47 87 ALA A N 1
ATOM 637 C CA . ALA A 1 87 ? 4.132 23.771 -2.872 1.00 57.47 87 ALA A CA 1
ATOM 638 C C . ALA A 1 87 ? 4.931 25.080 -2.727 1.00 57.47 87 ALA A C 1
ATOM 640 O O . ALA A 1 87 ? 5.414 25.601 -3.735 1.00 57.47 87 ALA A O 1
ATOM 641 N N . PRO A 1 88 ? 5.069 25.634 -1.507 1.00 47.09 88 PRO A N 1
ATOM 642 C CA . PRO A 1 88 ? 5.966 26.761 -1.304 1.00 47.09 88 PRO A CA 1
ATOM 643 C C . PRO A 1 88 ? 7.391 26.336 -1.702 1.00 47.09 88 PRO A C 1
ATOM 645 O O . PRO A 1 88 ? 7.791 25.208 -1.395 1.00 47.09 88 PRO A O 1
ATOM 648 N N . PRO A 1 89 ? 8.158 27.192 -2.397 1.00 35.78 89 PRO A N 1
ATOM 649 C CA . PRO A 1 89 ? 9.516 26.853 -2.795 1.00 35.78 89 PRO A CA 1
ATOM 650 C C . PRO A 1 89 ? 10.396 26.689 -1.547 1.00 35.78 89 PRO A C 1
ATOM 652 O O . PRO A 1 89 ? 10.553 27.630 -0.779 1.00 35.78 89 PRO A O 1
ATOM 655 N N . GLY A 1 90 ? 10.959 25.490 -1.356 1.00 47.72 90 GLY A N 1
ATOM 656 C CA . GLY A 1 90 ? 12.061 25.224 -0.423 1.00 47.72 90 GLY A CA 1
ATOM 657 C C . GLY A 1 90 ? 11.762 25.478 1.057 1.00 47.72 90 GLY A C 1
ATOM 658 O O . GLY A 1 90 ? 12.255 26.442 1.631 1.00 47.72 90 GLY A O 1
ATOM 659 N N . GLY A 1 91 ? 11.025 24.572 1.701 1.00 36.12 91 GLY A N 1
ATOM 660 C CA . GLY A 1 91 ? 10.967 24.490 3.160 1.00 36.12 91 GLY A CA 1
ATOM 661 C C . GLY A 1 91 ? 11.486 23.138 3.626 1.00 36.12 91 GLY A C 1
ATOM 662 O O . GLY A 1 91 ? 10.723 22.175 3.658 1.00 36.12 91 GLY A O 1
ATOM 663 N N . SER A 1 92 ? 12.766 23.065 3.995 1.00 38.25 92 SER A N 1
ATOM 664 C CA . SER A 1 92 ? 13.239 22.043 4.929 1.00 38.25 92 SER A CA 1
ATOM 665 C C . SER A 1 92 ? 12.299 22.049 6.135 1.00 38.25 92 SER A C 1
ATOM 667 O O . SER A 1 92 ? 12.017 23.118 6.681 1.00 38.25 92 SER A O 1
ATOM 669 N N . ASN A 1 93 ? 11.767 20.886 6.515 1.00 40.84 93 ASN A N 1
ATOM 670 C CA . ASN A 1 93 ? 10.932 20.734 7.706 1.00 40.84 93 ASN A CA 1
ATOM 671 C C . ASN A 1 93 ? 11.780 20.975 8.961 1.00 40.84 93 ASN A C 1
ATOM 673 O O . ASN A 1 93 ? 12.148 20.037 9.661 1.00 40.84 93 ASN A O 1
ATOM 677 N N . ASP A 1 94 ? 12.073 22.235 9.258 1.00 40.12 94 ASP A N 1
ATOM 678 C CA . ASP A 1 94 ? 12.661 22.631 10.523 1.00 40.12 94 ASP A CA 1
ATOM 679 C C . ASP A 1 94 ? 11.513 22.968 11.472 1.00 40.12 94 ASP A C 1
ATOM 681 O O . ASP A 1 94 ? 11.005 24.085 11.543 1.00 40.12 94 ASP A O 1
ATOM 685 N N . ASN A 1 95 ? 11.017 21.932 12.143 1.00 38.62 95 ASN A N 1
ATOM 686 C CA . ASN A 1 95 ? 10.175 22.095 13.320 1.00 38.62 95 ASN A CA 1
ATOM 687 C C . ASN A 1 95 ? 10.712 21.197 14.442 1.00 38.62 95 ASN A C 1
ATOM 689 O O . ASN A 1 95 ? 9.999 20.388 15.033 1.00 38.62 95 ASN A O 1
ATOM 693 N N . GLY A 1 96 ? 12.015 21.339 14.701 1.00 36.25 96 GLY A N 1
ATOM 694 C CA . GLY A 1 96 ? 12.688 20.915 15.924 1.00 36.25 96 GLY A CA 1
ATOM 695 C C . GLY A 1 96 ? 12.754 22.074 16.918 1.00 36.25 96 GLY A C 1
ATOM 696 O O . GLY A 1 96 ? 13.814 22.639 17.149 1.00 36.25 96 GLY A O 1
ATOM 697 N N . GLY A 1 97 ? 11.609 22.464 17.481 1.00 28.80 97 GLY A N 1
ATOM 698 C CA . GLY A 1 97 ? 11.539 23.435 18.573 1.00 28.80 97 GLY A CA 1
ATOM 699 C C . GLY A 1 97 ? 11.328 22.734 19.910 1.00 28.80 97 GLY A C 1
ATOM 700 O O . GLY A 1 97 ? 10.193 22.602 20.362 1.00 28.80 97 GLY A O 1
ATOM 701 N N . GLU A 1 98 ? 12.407 22.271 20.542 1.00 34.62 98 GLU A N 1
ATOM 702 C CA . GLU A 1 98 ? 12.397 21.896 21.958 1.00 34.62 98 GLU A CA 1
ATOM 703 C C . GLU A 1 98 ? 12.170 23.155 22.812 1.00 34.62 98 GLU A C 1
ATOM 705 O O . GLU A 1 98 ? 13.033 24.024 22.896 1.00 34.62 98 GLU A O 1
ATOM 710 N N . SER A 1 99 ? 11.021 23.260 23.484 1.00 32.53 99 SER A N 1
ATOM 711 C CA . SER A 1 99 ? 10.855 24.192 24.604 1.00 32.53 99 SER A CA 1
ATOM 712 C C . SER A 1 99 ? 11.059 23.433 25.913 1.00 32.53 99 SER A C 1
ATOM 714 O O . SER A 1 99 ? 10.156 22.748 26.403 1.00 32.53 99 SER A O 1
ATOM 716 N N . SER A 1 100 ? 12.262 23.546 26.473 1.00 31.78 100 SER A N 1
ATOM 717 C CA . SER A 1 100 ? 12.587 23.113 27.826 1.00 31.78 100 SER A CA 1
ATOM 718 C C . SER A 1 100 ? 11.864 24.003 28.845 1.00 31.78 100 SER A C 1
ATOM 720 O O . SER A 1 100 ? 12.105 25.204 28.957 1.00 31.78 100 SER A O 1
ATOM 722 N N . ALA A 1 101 ? 10.939 23.413 29.602 1.00 32.28 101 ALA A N 1
ATOM 723 C CA . ALA A 1 101 ? 10.296 24.071 30.731 1.00 32.28 101 ALA A CA 1
ATOM 724 C C . ALA A 1 101 ? 11.227 24.011 31.954 1.00 32.28 101 ALA A C 1
ATOM 726 O O . ALA A 1 101 ? 11.282 23.007 32.663 1.00 32.28 101 ALA A O 1
ATOM 727 N N . GLY A 1 102 ? 11.970 25.094 32.185 1.00 28.67 102 GLY A N 1
ATOM 728 C CA . GLY A 1 102 ? 12.611 25.392 33.463 1.00 28.67 102 GLY A CA 1
ATOM 729 C C . GLY A 1 102 ? 11.612 26.061 34.408 1.00 28.67 102 GLY A C 1
ATOM 730 O O . GLY A 1 102 ? 10.993 27.065 34.062 1.00 28.67 102 GLY A O 1
ATOM 731 N N . ALA A 1 103 ? 11.440 25.485 35.595 1.00 32.22 103 ALA A N 1
ATOM 732 C CA . ALA A 1 103 ? 10.592 26.010 36.655 1.00 32.22 103 ALA A CA 1
ATOM 733 C C . ALA A 1 103 ? 11.141 27.332 37.224 1.00 32.22 103 ALA A C 1
ATOM 735 O O . ALA A 1 103 ? 12.317 27.429 37.565 1.00 32.22 103 ALA A O 1
ATOM 736 N N . GLY A 1 104 ? 10.263 28.322 37.395 1.00 28.52 104 GLY A N 1
ATOM 737 C CA . GLY A 1 104 ? 10.548 29.569 38.102 1.00 28.52 104 GLY A CA 1
ATOM 738 C C . GLY A 1 104 ? 9.248 30.258 38.511 1.00 28.52 104 GLY A C 1
ATOM 739 O O . GLY A 1 104 ? 8.476 30.691 37.664 1.00 28.52 104 GLY A O 1
ATOM 740 N N . ALA A 1 105 ? 8.982 30.299 39.815 1.00 31.94 105 ALA A N 1
ATOM 741 C CA . ALA A 1 105 ? 7.816 30.937 40.415 1.00 31.94 105 ALA A CA 1
ATOM 742 C C . ALA A 1 105 ? 7.906 32.473 40.349 1.00 31.94 105 ALA A C 1
ATOM 744 O O . ALA A 1 105 ? 8.977 33.032 40.579 1.00 31.94 105 ALA A O 1
ATOM 745 N N . GLY A 1 106 ? 6.777 33.159 40.130 1.00 29.58 106 GLY A N 1
ATOM 746 C CA . GLY A 1 106 ? 6.714 34.614 40.292 1.00 29.58 106 GLY A CA 1
ATOM 747 C C . GLY A 1 106 ? 5.432 35.295 39.799 1.00 29.58 106 GLY A C 1
ATOM 748 O O . GLY A 1 106 ? 5.337 35.639 38.634 1.00 29.58 106 GLY A O 1
ATOM 749 N N . SER A 1 107 ? 4.521 35.552 40.743 1.00 30.77 107 SER A N 1
ATOM 750 C CA . SER A 1 107 ? 3.612 36.712 40.869 1.00 30.77 107 SER A CA 1
ATOM 751 C C . SER A 1 107 ? 2.551 37.057 39.800 1.00 30.77 107 SER A C 1
ATOM 753 O O . SER A 1 107 ? 2.780 37.117 38.600 1.00 30.77 107 SER A O 1
ATOM 755 N N . MET A 1 108 ? 1.368 37.389 40.328 1.00 37.75 108 MET A N 1
ATOM 756 C CA . MET A 1 108 ? 0.125 37.799 39.670 1.00 37.75 108 MET A CA 1
ATOM 757 C C . MET A 1 108 ? 0.208 39.135 38.910 1.00 37.75 108 MET A C 1
ATOM 759 O O . MET A 1 108 ? 0.726 40.111 39.449 1.00 37.75 108 MET A O 1
ATOM 763 N N . ALA A 1 109 ? -0.464 39.213 37.753 1.00 32.16 109 ALA A N 1
ATOM 764 C CA . ALA A 1 109 ? -1.159 40.412 37.265 1.00 32.16 109 ALA A CA 1
ATOM 765 C C . ALA A 1 109 ? -2.207 40.026 36.195 1.00 32.16 109 ALA A C 1
ATOM 767 O O . ALA A 1 109 ? -1.921 39.249 35.288 1.00 32.16 109 ALA A O 1
ATOM 768 N N . ALA A 1 110 ? -3.432 40.542 36.321 1.00 38.00 110 ALA A N 1
ATOM 769 C CA . ALA A 1 110 ? -4.554 40.284 35.411 1.00 38.00 110 ALA A CA 1
ATOM 770 C C . ALA A 1 110 ? -4.482 41.142 34.124 1.00 38.00 110 ALA A C 1
ATOM 772 O O . ALA A 1 110 ? -4.038 42.288 34.203 1.00 38.00 110 ALA A O 1
ATOM 773 N N . PRO A 1 111 ? -4.966 40.661 32.959 1.00 38.97 111 PRO A N 1
ATOM 774 C CA . PRO A 1 111 ? -5.040 41.471 31.741 1.00 38.97 111 PRO A CA 1
ATOM 775 C C . PRO A 1 111 ? -6.364 42.266 31.633 1.00 38.97 111 PRO A C 1
ATOM 777 O O . PRO A 1 111 ? -7.401 41.800 32.118 1.00 38.97 111 PRO A O 1
ATOM 780 N N . PRO A 1 112 ? -6.378 43.450 30.983 1.00 36.81 112 PRO A N 1
ATOM 781 C CA . PRO A 1 112 ? -7.590 44.244 30.787 1.00 36.81 112 PRO A CA 1
ATOM 782 C C . PRO A 1 112 ? -8.423 43.766 29.580 1.00 36.81 112 PRO A C 1
ATOM 784 O O . PRO A 1 112 ? -7.913 43.164 28.637 1.00 36.81 112 PRO A O 1
ATOM 787 N N . ARG A 1 113 ? -9.734 44.051 29.623 1.00 38.34 113 ARG A N 1
ATOM 788 C CA . ARG A 1 113 ? -10.743 43.705 28.598 1.00 38.34 113 ARG A CA 1
ATOM 789 C C . ARG A 1 113 ? -10.486 44.398 27.245 1.00 38.34 113 ARG A C 1
ATOM 791 O O . ARG A 1 113 ? -10.116 45.571 27.254 1.00 38.34 113 ARG A O 1
ATOM 798 N N . PRO A 1 114 ? -10.808 43.763 26.100 1.00 36.62 114 PRO A N 1
ATOM 799 C CA . PRO A 1 114 ? -10.794 44.432 24.802 1.00 36.62 114 PRO A CA 1
ATOM 800 C C . PRO A 1 114 ? -12.105 45.193 24.528 1.00 36.62 114 PRO A C 1
ATOM 802 O O . PRO A 1 114 ? -13.198 44.727 24.857 1.00 36.62 114 PRO A O 1
ATOM 805 N N . GLN A 1 115 ? -11.973 46.374 23.918 1.00 33.97 115 GLN A N 1
ATOM 806 C CA . GLN A 1 115 ? -13.070 47.203 23.412 1.00 33.97 115 GLN A CA 1
ATOM 807 C C . GLN A 1 115 ? -13.540 46.720 22.032 1.00 33.97 115 GLN A C 1
ATOM 809 O O . GLN A 1 115 ? -12.754 46.254 21.210 1.00 33.97 115 GLN A O 1
ATOM 814 N N . SER A 1 116 ? -14.844 46.848 21.800 1.00 35.94 116 SER A N 1
ATOM 815 C CA . SER A 1 116 ? -15.573 46.480 20.589 1.00 35.94 116 SER A CA 1
ATOM 816 C C . SER A 1 116 ? -15.417 47.514 19.469 1.00 35.94 116 SER A C 1
ATOM 818 O O . SER A 1 116 ? -15.784 48.674 19.652 1.00 35.94 116 SER A O 1
ATOM 820 N N . GLY A 1 117 ? -14.989 47.073 18.287 1.00 34.12 117 GLY A N 1
ATOM 821 C CA . GLY A 1 117 ? -15.096 47.818 17.033 1.00 34.12 117 GLY A CA 1
ATOM 822 C C . GLY A 1 117 ? -15.342 46.841 15.887 1.00 34.12 117 GLY A C 1
ATOM 823 O O . GLY A 1 117 ? -14.436 46.117 15.487 1.00 34.12 117 GLY A O 1
ATOM 824 N N . ALA A 1 118 ? -16.586 46.766 15.417 1.00 36.28 118 ALA A N 1
ATOM 825 C CA . ALA A 1 118 ? -17.003 45.900 14.322 1.00 36.28 118 ALA A CA 1
ATOM 826 C C . ALA A 1 118 ? -16.637 46.536 12.972 1.00 36.28 118 ALA A C 1
ATOM 828 O O . ALA A 1 118 ? -17.156 47.595 12.627 1.00 36.28 118 ALA A O 1
ATOM 829 N N . ALA A 1 119 ? -15.774 45.869 12.204 1.00 34.12 119 ALA A N 1
ATOM 830 C CA . ALA A 1 119 ? -15.600 46.100 10.775 1.00 34.12 119 ALA A CA 1
ATOM 831 C C . ALA A 1 119 ? -16.199 44.900 10.025 1.00 34.12 119 ALA A C 1
ATOM 833 O O . ALA A 1 119 ? -15.895 43.750 10.343 1.00 34.12 119 ALA A O 1
ATOM 834 N N . ALA A 1 120 ? -17.098 45.179 9.081 1.00 36.31 120 ALA A N 1
ATOM 835 C CA . ALA A 1 120 ? -17.745 44.182 8.233 1.00 36.31 120 ALA A CA 1
ATOM 836 C C . ALA A 1 120 ? -16.704 43.380 7.423 1.00 36.31 120 ALA A C 1
ATOM 838 O O . ALA A 1 120 ? -15.692 43.956 7.012 1.00 36.31 120 ALA A O 1
ATOM 839 N N . PRO A 1 121 ? -16.919 42.076 7.167 1.00 37.19 121 PRO A N 1
ATOM 840 C CA . PRO A 1 121 ? -15.988 41.307 6.362 1.00 37.19 121 PRO A CA 1
ATOM 841 C C . PRO A 1 121 ? -16.097 41.748 4.900 1.00 37.19 121 PRO A C 1
ATOM 843 O O . PRO A 1 121 ? -17.167 41.684 4.296 1.00 37.19 121 PRO A O 1
ATOM 846 N N . ALA A 1 122 ? -14.973 42.198 4.345 1.00 36.34 122 ALA A N 1
ATOM 847 C CA . ALA A 1 122 ? -14.783 42.313 2.909 1.00 36.34 122 ALA A CA 1
ATOM 848 C C . ALA A 1 122 ? -15.026 40.944 2.253 1.00 36.34 122 ALA A C 1
ATOM 850 O O . ALA A 1 122 ? -14.493 39.928 2.705 1.00 36.34 122 ALA A O 1
ATOM 851 N N . GLU A 1 123 ? -15.845 40.933 1.203 1.00 35.31 123 GLU A N 1
ATOM 852 C CA . GLU A 1 123 ? -16.070 39.773 0.344 1.00 35.31 123 GLU A CA 1
ATOM 853 C C . GLU A 1 123 ? -14.726 39.219 -0.149 1.00 35.31 123 GLU A C 1
ATOM 855 O O . GLU A 1 123 ? -13.896 39.940 -0.709 1.00 35.31 123 GLU A O 1
ATOM 860 N N . ALA A 1 124 ? -14.494 37.929 0.100 1.00 33.75 124 ALA A N 1
ATOM 861 C CA . ALA A 1 124 ? -13.315 37.230 -0.386 1.00 33.75 124 ALA A CA 1
ATOM 862 C C . ALA A 1 124 ? -13.350 37.169 -1.927 1.00 33.75 124 ALA A C 1
ATOM 864 O O . ALA A 1 124 ? -14.403 36.871 -2.495 1.00 33.75 124 ALA A O 1
ATOM 865 N N . PRO A 1 125 ? -12.226 37.420 -2.621 1.00 36.25 125 PRO A N 1
ATOM 866 C CA . PRO A 1 125 ? -12.201 37.412 -4.076 1.00 36.25 125 PRO A CA 1
ATOM 867 C C . PRO A 1 125 ? -12.520 36.010 -4.606 1.00 36.25 125 PRO A C 1
ATOM 869 O O . PRO A 1 125 ? -11.989 35.011 -4.115 1.00 36.25 125 PRO A O 1
ATOM 872 N N . HIS A 1 126 ? -13.376 35.945 -5.628 1.00 37.97 126 HIS A N 1
ATOM 873 C CA . HIS A 1 126 ? -13.654 34.739 -6.402 1.00 37.97 126 HIS A CA 1
ATOM 874 C C . HIS A 1 126 ? -12.338 34.113 -6.894 1.00 37.97 126 HIS A C 1
ATOM 876 O O . HIS A 1 126 ? -11.707 34.620 -7.820 1.00 37.97 126 HIS A O 1
ATOM 882 N N . GLN A 1 127 ? -11.918 33.001 -6.282 1.00 44.78 127 GLN A N 1
ATOM 883 C CA . GLN A 1 127 ? -10.866 32.156 -6.838 1.00 44.78 127 GLN A CA 1
ATOM 884 C C . GLN A 1 127 ? -11.414 31.512 -8.111 1.00 44.78 127 GLN A C 1
ATOM 886 O O . GLN A 1 127 ? -12.217 30.581 -8.054 1.00 44.78 127 GLN A O 1
ATOM 891 N N . THR A 1 128 ? -10.972 31.995 -9.267 1.00 48.88 128 THR A N 1
ATOM 892 C CA . THR A 1 128 ? -11.013 31.238 -10.520 1.00 48.88 128 THR A CA 1
ATOM 893 C C . THR A 1 128 ? -10.045 30.060 -10.367 1.00 48.88 128 THR A C 1
ATOM 895 O O . THR A 1 128 ? -8.874 30.147 -10.732 1.00 48.88 128 THR A O 1
ATOM 898 N N . GLY A 1 129 ? -10.486 29.017 -9.662 1.00 66.94 129 GLY A N 1
ATOM 899 C CA . GLY A 1 129 ? -9.643 27.903 -9.241 1.00 66.94 129 GLY A CA 1
ATOM 900 C C . GLY A 1 129 ? -9.369 26.947 -10.393 1.00 66.94 129 GLY A C 1
ATOM 901 O O . GLY A 1 129 ? -10.307 26.451 -11.013 1.00 66.94 129 GLY A O 1
ATOM 902 N N . LEU A 1 130 ? -8.091 26.666 -10.653 1.00 81.88 130 LEU A N 1
ATOM 903 C CA . LEU A 1 130 ? -7.688 25.563 -11.527 1.00 81.88 130 LEU A CA 1
ATOM 904 C C . LEU A 1 130 ? -8.317 24.259 -11.022 1.00 81.88 130 LEU A C 1
ATOM 906 O O . LEU A 1 130 ? -8.408 24.028 -9.811 1.00 81.88 130 LEU A O 1
ATOM 910 N N . THR A 1 131 ? -8.720 23.391 -11.942 1.00 88.44 131 THR A N 1
ATOM 911 C CA . THR A 1 131 ? -9.209 22.050 -11.610 1.00 88.44 131 THR A CA 1
ATOM 912 C C . THR A 1 131 ? -8.196 21.007 -12.050 1.00 88.44 131 THR A C 1
ATOM 914 O O . THR A 1 131 ? -7.405 21.223 -12.962 1.00 88.44 131 THR A O 1
ATOM 917 N N . GLN A 1 132 ? -8.185 19.868 -11.372 1.00 90.81 132 GLN A N 1
ATOM 918 C CA . GLN A 1 132 ? -7.324 18.742 -11.678 1.00 90.81 132 GLN A CA 1
ATOM 919 C C . GLN A 1 132 ? -8.185 17.495 -11.859 1.00 90.81 132 GLN A C 1
ATOM 921 O O . GLN A 1 132 ? -9.123 17.253 -11.097 1.00 90.81 132 GLN A O 1
ATOM 926 N N . ARG A 1 133 ? -7.868 16.702 -12.883 1.00 94.31 133 ARG A N 1
ATOM 927 C CA . ARG A 1 133 ? -8.554 15.440 -13.177 1.00 94.31 133 ARG A CA 1
ATOM 928 C C . ARG A 1 133 ? -7.699 14.258 -12.749 1.00 94.31 133 ARG A C 1
ATOM 930 O O . ARG A 1 133 ? -6.476 14.291 -12.879 1.00 94.31 133 ARG A O 1
ATOM 937 N N . ALA A 1 134 ? -8.344 13.185 -12.313 1.00 96.06 134 ALA A N 1
ATOM 938 C CA . ALA A 1 134 ? -7.693 11.909 -12.061 1.00 96.06 134 ALA A CA 1
ATOM 939 C C . ALA A 1 134 ? -8.558 10.742 -12.537 1.00 96.06 134 ALA A C 1
ATOM 941 O O . ALA A 1 134 ? -9.786 10.799 -12.496 1.00 96.06 134 ALA A O 1
ATOM 942 N N . LYS A 1 135 ? -7.892 9.668 -12.954 1.00 97.75 135 LYS A N 1
ATOM 943 C CA . LYS A 1 135 ? -8.467 8.345 -13.163 1.00 97.75 135 LYS A CA 1
ATOM 944 C C . LYS A 1 135 ? -7.792 7.395 -12.185 1.00 97.75 135 LYS A C 1
ATOM 946 O O . LYS A 1 135 ? -6.659 6.971 -12.412 1.00 97.75 135 LYS A O 1
ATOM 951 N N . TYR A 1 136 ? -8.470 7.106 -11.085 1.00 98.44 136 TYR A N 1
ATOM 952 C CA . TYR A 1 136 ? -7.974 6.210 -10.053 1.00 98.44 136 TYR A CA 1
ATOM 953 C C . TYR A 1 136 ? -8.319 4.755 -10.363 1.00 98.44 136 TYR A C 1
ATOM 955 O O . TYR A 1 136 ? -9.403 4.468 -10.873 1.00 98.44 136 TYR A O 1
ATOM 963 N N . HIS A 1 137 ? -7.393 3.855 -10.048 1.00 98.56 137 HIS A N 1
ATOM 964 C CA . HIS A 1 137 ? -7.528 2.419 -10.247 1.00 98.56 137 HIS A CA 1
ATOM 965 C C . HIS A 1 137 ? -7.374 1.668 -8.921 1.00 98.56 137 HIS A C 1
ATOM 967 O O . HIS A 1 137 ? -6.464 1.954 -8.138 1.00 98.56 137 HIS A O 1
ATOM 973 N N . ALA A 1 138 ? -8.270 0.717 -8.661 1.00 98.62 138 ALA A N 1
ATOM 974 C CA . ALA A 1 138 ? -8.227 -0.131 -7.476 1.00 98.62 138 ALA A CA 1
ATOM 975 C C . ALA A 1 138 ? -8.886 -1.491 -7.731 1.00 98.62 138 ALA A C 1
ATOM 977 O O . ALA A 1 138 ? -9.837 -1.597 -8.503 1.00 98.62 138 ALA A O 1
ATOM 978 N N . TYR A 1 139 ? -8.444 -2.509 -6.999 1.00 98.69 139 TYR A N 1
ATOM 979 C CA . TYR A 1 139 ? -9.152 -3.780 -6.874 1.00 98.69 139 TYR A CA 1
ATOM 980 C C . TYR A 1 139 ? -9.823 -3.862 -5.513 1.00 98.69 139 TYR A C 1
ATOM 982 O O . TYR A 1 139 ? -9.244 -3.462 -4.501 1.00 98.69 139 TYR A O 1
ATOM 990 N N . ALA A 1 140 ? -11.045 -4.382 -5.471 1.00 98.19 140 ALA A N 1
ATOM 991 C CA . ALA A 1 140 ? -11.822 -4.369 -4.248 1.00 98.19 140 ALA A CA 1
ATOM 992 C C . ALA A 1 140 ? -12.700 -5.604 -4.050 1.00 98.19 140 ALA A C 1
ATOM 994 O O . ALA A 1 140 ? -13.239 -6.190 -4.986 1.00 98.19 140 ALA A O 1
ATOM 995 N N . THR A 1 141 ? -12.878 -5.970 -2.786 1.00 97.38 141 THR A N 1
ATOM 996 C CA . THR A 1 141 ? -13.935 -6.859 -2.307 1.00 97.38 141 THR A CA 1
ATOM 997 C C . THR A 1 141 ? -14.751 -6.072 -1.284 1.00 97.38 141 THR A C 1
ATOM 999 O O . THR A 1 141 ? -14.160 -5.594 -0.311 1.00 97.38 141 THR A O 1
ATOM 1002 N N . PRO A 1 142 ? -16.066 -5.879 -1.491 1.00 95.25 142 PRO A N 1
ATOM 1003 C CA . PRO A 1 142 ? -16.882 -5.131 -0.547 1.00 95.25 142 PRO A CA 1
ATOM 1004 C C . PRO A 1 142 ? -16.935 -5.850 0.809 1.00 95.25 142 PRO A C 1
ATOM 1006 O O . PRO A 1 142 ? -16.913 -7.083 0.845 1.00 95.25 142 PRO A O 1
ATOM 1009 N N . PRO A 1 143 ? -17.019 -5.102 1.921 1.00 93.06 143 PRO A N 1
ATOM 1010 C CA . PRO A 1 143 ? -17.305 -5.696 3.221 1.00 93.06 143 PRO A CA 1
ATOM 1011 C C . PRO A 1 143 ? -18.678 -6.384 3.197 1.00 93.06 143 PRO A C 1
ATOM 1013 O O . PRO A 1 143 ? -19.601 -5.903 2.539 1.00 93.06 143 PRO A O 1
ATOM 1016 N N . ALA A 1 144 ? -18.838 -7.494 3.927 1.00 92.31 144 ALA A N 1
ATOM 1017 C CA . ALA A 1 144 ? -20.096 -8.255 3.914 1.00 92.31 144 ALA A CA 1
ATOM 1018 C C . ALA A 1 144 ? -21.295 -7.443 4.435 1.00 92.31 144 ALA A C 1
ATOM 1020 O O . ALA A 1 144 ? -22.426 -7.636 3.995 1.00 92.31 144 ALA A O 1
ATOM 1021 N N . THR A 1 145 ? -21.046 -6.516 5.362 1.00 88.19 145 THR A N 1
ATOM 1022 C CA . THR A 1 145 ? -22.031 -5.550 5.856 1.00 88.19 145 THR A CA 1
ATOM 1023 C C . THR A 1 145 ? -21.391 -4.162 5.970 1.00 88.19 145 THR A C 1
ATOM 1025 O O . THR A 1 145 ? -20.171 -4.080 6.121 1.00 88.19 145 THR A O 1
ATOM 1028 N N . PRO A 1 146 ? -22.168 -3.061 5.998 1.00 83.19 146 PRO A N 1
ATOM 1029 C CA . PRO A 1 146 ? -21.619 -1.714 6.198 1.00 83.19 146 PRO A CA 1
ATOM 1030 C C . PRO A 1 146 ? -20.838 -1.522 7.510 1.00 83.19 146 PRO A C 1
ATOM 1032 O O . PRO A 1 146 ? -20.091 -0.558 7.644 1.00 83.19 146 PRO A O 1
ATOM 1035 N N . SER A 1 147 ? -21.019 -2.411 8.492 1.00 82.56 147 SER A N 1
ATOM 1036 C CA . SER A 1 147 ? -20.272 -2.409 9.754 1.00 82.56 147 SER A CA 1
ATOM 1037 C C . SER A 1 147 ? -19.074 -3.360 9.769 1.00 82.56 147 SER A C 1
ATOM 1039 O O . SER A 1 147 ? -18.265 -3.275 10.692 1.00 82.56 147 SER A O 1
ATOM 1041 N N . SER A 1 148 ? -18.956 -4.263 8.790 1.00 91.56 148 SER A N 1
ATOM 1042 C CA . SER A 1 148 ? -17.820 -5.181 8.701 1.00 91.56 148 SER A CA 1
ATOM 1043 C C . SER A 1 148 ? -16.532 -4.404 8.442 1.00 91.56 148 SER A C 1
ATOM 1045 O O . SER A 1 148 ? -16.523 -3.404 7.726 1.00 91.56 148 SER A O 1
ATOM 1047 N N . GLN A 1 149 ? -15.436 -4.862 9.040 1.00 95.00 149 GLN A N 1
ATOM 1048 C CA . GLN A 1 149 ? -14.152 -4.174 8.998 1.00 95.00 149 GLN A CA 1
ATOM 1049 C C . GLN A 1 149 ? -13.582 -4.085 7.578 1.00 95.00 149 GLN A C 1
ATOM 1051 O O . GLN A 1 149 ? -13.975 -4.825 6.675 1.00 95.00 149 GLN A O 1
ATOM 1056 N N . LEU A 1 150 ? -12.610 -3.195 7.404 1.00 96.19 150 LEU A N 1
ATOM 1057 C CA . LEU A 1 150 ? -11.985 -2.903 6.122 1.00 96.19 150 LEU A CA 1
ATOM 1058 C C . LEU A 1 150 ? -10.456 -2.958 6.220 1.00 96.19 150 LEU A C 1
ATOM 1060 O O . LEU A 1 150 ? -9.854 -2.434 7.160 1.00 96.19 150 LEU A O 1
ATOM 1064 N N . LEU A 1 151 ? -9.821 -3.537 5.205 1.00 98.56 151 LEU A N 1
ATOM 1065 C CA . LEU A 1 151 ? -8.396 -3.381 4.938 1.00 98.56 151 LEU A CA 1
ATOM 1066 C C . LEU A 1 151 ? -8.198 -2.526 3.688 1.00 98.56 151 LEU A C 1
ATOM 1068 O O . LEU A 1 151 ? -8.776 -2.820 2.643 1.00 98.56 151 LEU A O 1
ATOM 1072 N N . ILE A 1 152 ? -7.353 -1.499 3.782 1.00 98.75 152 ILE A N 1
ATOM 1073 C CA . ILE A 1 152 ? -6.944 -0.694 2.624 1.00 98.75 152 ILE A CA 1
ATOM 1074 C C . ILE A 1 152 ? -5.441 -0.856 2.419 1.00 98.75 152 ILE A C 1
ATOM 1076 O O . ILE A 1 152 ? -4.651 -0.590 3.324 1.00 98.75 152 ILE A O 1
ATOM 1080 N N . LEU A 1 153 ? -5.054 -1.311 1.233 1.00 98.88 153 LEU A N 1
ATOM 1081 C CA . LEU A 1 153 ? -3.726 -1.801 0.898 1.00 98.88 153 LEU A CA 1
ATOM 1082 C C . LEU A 1 153 ? -3.069 -0.870 -0.121 1.00 98.88 153 LEU A C 1
ATOM 1084 O O . LEU A 1 153 ? -3.664 -0.565 -1.156 1.00 98.88 153 LEU A O 1
ATOM 1088 N N . HIS A 1 154 ? -1.835 -0.456 0.158 1.00 98.88 154 HIS A N 1
ATOM 1089 C CA . HIS A 1 154 ? -1.037 0.414 -0.699 1.00 98.88 154 HIS A CA 1
ATOM 1090 C C . HIS A 1 154 ? 0.302 -0.250 -1.040 1.00 98.88 154 HIS A C 1
ATOM 1092 O O . HIS A 1 154 ? 1.089 -0.597 -0.157 1.00 98.88 154 HIS A O 1
ATOM 1098 N N . HIS A 1 155 ? 0.572 -0.420 -2.334 1.00 98.75 155 HIS A N 1
ATOM 1099 C CA . HIS A 1 155 ? 1.779 -1.086 -2.834 1.00 98.75 155 HIS A CA 1
ATOM 1100 C C . HIS A 1 155 ? 3.037 -0.197 -2.750 1.00 98.75 155 HIS A C 1
ATOM 1102 O O . HIS A 1 155 ? 2.945 1.014 -2.531 1.00 98.75 155 HIS A O 1
ATOM 1108 N N . GLY A 1 156 ? 4.211 -0.805 -2.959 1.00 97.62 156 GLY A N 1
ATOM 1109 C CA . GLY A 1 156 ? 5.513 -0.129 -3.043 1.00 97.62 156 GLY A CA 1
ATOM 1110 C C . GLY A 1 156 ? 5.837 0.460 -4.424 1.00 97.62 156 GLY A C 1
ATOM 1111 O O . GLY A 1 156 ? 5.106 0.267 -5.391 1.00 97.62 156 GLY A O 1
ATOM 1112 N N . ALA A 1 157 ? 6.949 1.185 -4.549 1.00 95.75 157 ALA A N 1
ATOM 1113 C CA . ALA A 1 157 ? 7.321 1.829 -5.811 1.00 95.75 157 ALA A CA 1
ATOM 1114 C C . ALA A 1 157 ? 7.696 0.805 -6.903 1.00 95.75 157 ALA A C 1
ATOM 1116 O O . ALA A 1 157 ? 8.334 -0.209 -6.627 1.00 95.75 157 ALA A O 1
ATOM 1117 N N . GLY A 1 158 ? 7.307 1.068 -8.153 1.00 94.88 158 GLY A N 1
ATOM 1118 C CA . GLY A 1 158 ? 7.508 0.159 -9.289 1.00 94.88 158 GLY A CA 1
ATOM 1119 C C . GLY A 1 158 ? 6.660 -1.115 -9.230 1.00 94.88 158 GLY A C 1
ATOM 1120 O O . GLY A 1 158 ? 6.955 -2.075 -9.939 1.00 94.88 158 GLY A O 1
ATOM 1121 N N . SER A 1 159 ? 5.643 -1.122 -8.369 1.00 96.75 159 SER A N 1
ATOM 1122 C CA . SER A 1 159 ? 4.758 -2.250 -8.104 1.00 96.75 159 SER A CA 1
ATOM 1123 C C . SER A 1 159 ? 3.300 -1.938 -8.489 1.00 96.75 159 SER A C 1
ATOM 1125 O O . SER A 1 159 ? 3.049 -0.982 -9.216 1.00 96.75 159 SER A O 1
ATOM 1127 N N . SER A 1 160 ? 2.341 -2.750 -8.040 1.00 98.12 160 SER A N 1
ATOM 1128 C CA . SER A 1 160 ? 0.902 -2.511 -8.224 1.00 98.12 160 SER A CA 1
ATOM 1129 C C . SER A 1 160 ? 0.078 -3.108 -7.081 1.00 98.12 160 SER A C 1
ATOM 1131 O O . SER A 1 160 ? 0.575 -3.912 -6.284 1.00 98.12 160 SER A O 1
ATOM 1133 N N . ALA A 1 161 ? -1.205 -2.762 -7.030 1.00 98.56 161 ALA A N 1
ATOM 1134 C CA . ALA A 1 161 ? -2.213 -3.308 -6.130 1.00 98.56 161 ALA A CA 1
ATOM 1135 C C . ALA A 1 161 ? -2.251 -4.847 -6.137 1.00 98.56 161 ALA A C 1
ATOM 1137 O O . ALA A 1 161 ? -2.513 -5.466 -5.105 1.00 98.56 161 ALA A O 1
ATOM 1138 N N . LEU A 1 162 ? -1.924 -5.479 -7.272 1.00 98.56 162 LEU A N 1
ATOM 1139 C CA . LEU A 1 162 ? -1.907 -6.939 -7.409 1.00 98.56 162 LEU A CA 1
ATOM 1140 C C . LEU A 1 162 ? -0.780 -7.626 -6.628 1.00 98.56 162 LEU A C 1
ATOM 1142 O O . LEU A 1 162 ? -0.830 -8.839 -6.457 1.00 98.56 162 LEU A O 1
ATOM 1146 N N . THR A 1 163 ? 0.178 -6.893 -6.057 1.00 98.44 163 THR A N 1
ATOM 1147 C CA . THR A 1 163 ? 1.104 -7.478 -5.063 1.00 98.44 163 THR A CA 1
ATOM 1148 C C . THR A 1 163 ? 0.422 -7.905 -3.771 1.00 98.44 163 THR A C 1
ATOM 1150 O O . THR A 1 163 ? 0.988 -8.655 -2.986 1.00 98.44 163 THR A O 1
ATOM 1153 N N . PHE A 1 164 ? -0.823 -7.487 -3.556 1.00 98.81 164 PHE A N 1
ATOM 1154 C CA . PHE A 1 164 ? -1.652 -7.992 -2.473 1.00 98.81 164 PHE A CA 1
ATOM 1155 C C . PHE A 1 164 ? -2.634 -9.084 -2.917 1.00 98.81 164 PHE A C 1
ATOM 1157 O O . PHE A 1 164 ? -3.489 -9.463 -2.125 1.00 98.81 164 PHE A O 1
ATOM 1164 N N . ALA A 1 165 ? -2.539 -9.618 -4.139 1.00 98.62 165 ALA A N 1
ATOM 1165 C CA . ALA A 1 165 ? -3.482 -10.610 -4.665 1.00 98.62 165 ALA A CA 1
ATOM 1166 C C . ALA A 1 165 ? -3.598 -11.859 -3.771 1.00 98.62 165 ALA A C 1
ATOM 1168 O O . ALA A 1 165 ? -4.665 -12.154 -3.226 1.00 98.62 165 ALA A O 1
ATOM 1169 N N . LEU A 1 166 ? -2.489 -12.571 -3.549 1.00 98.56 166 LEU A N 1
ATOM 1170 C CA . LEU A 1 166 ? -2.501 -13.771 -2.706 1.00 98.56 166 LEU A CA 1
ATOM 1171 C C . LEU A 1 166 ? -2.761 -13.425 -1.240 1.00 98.56 166 LEU A C 1
ATOM 1173 O O . LEU A 1 166 ? -3.475 -14.159 -0.563 1.00 98.56 166 LEU A O 1
ATOM 1177 N N . PHE A 1 167 ? -2.245 -12.290 -0.761 1.00 98.81 167 PHE A N 1
ATOM 1178 C CA . PHE A 1 167 ? -2.572 -11.777 0.568 1.00 98.81 167 PHE A CA 1
ATOM 1179 C C . PHE A 1 167 ? -4.091 -11.610 0.747 1.00 98.81 167 PHE A C 1
ATOM 1181 O O . PHE A 1 167 ? -4.642 -12.078 1.738 1.00 98.81 167 PHE A O 1
ATOM 1188 N N . ALA A 1 168 ? -4.791 -11.014 -0.222 1.00 98.81 168 ALA A N 1
ATOM 1189 C CA . ALA A 1 168 ? -6.235 -10.800 -0.168 1.00 98.81 168 ALA A CA 1
ATOM 1190 C C . ALA A 1 168 ? -7.012 -12.124 -0.150 1.00 98.81 168 ALA A C 1
ATOM 1192 O O . ALA A 1 168 ? -7.965 -12.267 0.619 1.00 98.81 168 ALA A O 1
ATOM 1193 N N . ARG A 1 169 ? -6.574 -13.122 -0.931 1.00 98.50 169 ARG A N 1
ATOM 1194 C CA . ARG A 1 169 ? -7.130 -14.485 -0.870 1.00 98.50 169 ARG A CA 1
ATOM 1195 C C . ARG A 1 169 ? -6.995 -15.087 0.526 1.00 98.50 169 ARG A C 1
ATOM 1197 O O . ARG A 1 169 ? -7.971 -15.612 1.060 1.00 98.50 169 ARG A O 1
ATOM 1204 N N . GLU A 1 170 ? -5.814 -14.984 1.130 1.00 98.75 170 GLU A N 1
ATOM 1205 C CA . GLU A 1 170 ? -5.567 -15.526 2.468 1.00 98.75 170 GLU A CA 1
ATOM 1206 C C . GLU A 1 170 ? -6.341 -14.773 3.554 1.00 98.75 170 GLU A C 1
ATOM 1208 O O . GLU A 1 170 ? -6.898 -15.406 4.449 1.00 98.75 170 GLU A O 1
ATOM 1213 N N . VAL A 1 171 ? -6.480 -13.448 3.442 1.00 98.75 171 VAL A N 1
ATOM 1214 C CA . VAL A 1 171 ? -7.344 -12.652 4.327 1.00 98.75 171 VAL A CA 1
ATOM 1215 C C . VAL A 1 171 ? -8.788 -13.148 4.258 1.00 98.75 171 VAL A C 1
ATOM 1217 O O . VAL A 1 171 ? -9.386 -13.421 5.297 1.00 98.75 171 VAL A O 1
ATOM 1220 N N . ARG A 1 172 ? -9.345 -13.328 3.053 1.00 97.88 172 ARG A N 1
ATOM 1221 C CA . ARG A 1 172 ? -10.723 -13.819 2.880 1.00 97.88 172 ARG A CA 1
ATOM 1222 C C . ARG A 1 172 ? -10.913 -15.236 3.415 1.00 97.88 172 ARG A C 1
ATOM 1224 O O . ARG A 1 172 ? -11.996 -15.561 3.892 1.00 97.88 172 ARG A O 1
ATOM 1231 N N . ARG A 1 173 ? -9.868 -16.070 3.380 1.00 97.94 173 ARG A N 1
ATOM 1232 C CA . ARG A 1 173 ? -9.889 -17.409 3.986 1.00 97.94 173 ARG A CA 1
ATOM 1233 C C . ARG A 1 173 ? -10.038 -17.346 5.510 1.00 97.94 173 ARG A C 1
ATOM 1235 O O . ARG A 1 173 ? -10.748 -18.172 6.075 1.00 97.94 173 ARG A O 1
ATOM 1242 N N . VAL A 1 174 ? -9.377 -16.397 6.180 1.00 97.81 174 VAL A N 1
ATOM 1243 C CA . VAL A 1 174 ? -9.368 -16.298 7.658 1.00 97.81 174 VAL A CA 1
ATOM 1244 C C . VAL A 1 174 ? -10.411 -15.329 8.233 1.00 97.81 174 VAL A C 1
ATOM 1246 O O . VAL A 1 174 ? -10.728 -15.391 9.425 1.00 97.81 174 VAL A O 1
ATOM 1249 N N . MET A 1 175 ? -10.932 -14.412 7.417 1.00 97.31 175 MET A N 1
ATOM 1250 C CA . MET A 1 175 ? -11.935 -13.417 7.792 1.00 97.31 175 MET A CA 1
ATOM 1251 C C . MET A 1 175 ? -12.818 -13.081 6.575 1.00 97.31 175 MET A C 1
ATOM 1253 O O . MET A 1 175 ? -12.610 -12.055 5.933 1.00 97.31 175 MET A O 1
ATOM 1257 N N . PRO A 1 176 ? -13.797 -13.934 6.230 1.00 96.56 176 PRO A N 1
ATOM 1258 C CA . PRO A 1 176 ? -14.554 -13.824 4.978 1.00 96.56 176 PRO A CA 1
ATOM 1259 C C . PRO A 1 176 ? -15.401 -12.550 4.857 1.00 96.56 176 PRO A C 1
ATOM 1261 O O . PRO A 1 176 ? -15.683 -12.122 3.741 1.00 96.56 176 PRO A O 1
ATOM 1264 N N . ASP A 1 177 ? -15.769 -11.935 5.983 1.00 95.12 177 ASP A N 1
ATOM 1265 C CA . ASP A 1 177 ? -16.655 -10.766 6.018 1.00 95.12 177 ASP A CA 1
ATOM 1266 C C . ASP A 1 177 ? -15.936 -9.423 5.818 1.00 95.12 177 ASP A C 1
ATOM 1268 O O . ASP A 1 177 ? -16.595 -8.385 5.694 1.00 95.12 177 ASP A O 1
ATOM 1272 N N . VAL A 1 178 ? -14.598 -9.418 5.830 1.00 96.44 178 VAL A N 1
ATOM 1273 C CA . VAL A 1 178 ? -13.796 -8.191 5.752 1.00 96.44 178 VAL A CA 1
ATOM 1274 C C . VAL A 1 178 ? -13.805 -7.616 4.337 1.00 96.44 178 VAL A C 1
ATOM 1276 O O . VAL A 1 178 ? -13.625 -8.331 3.350 1.00 96.44 178 VAL A O 1
ATOM 1279 N N . GLY A 1 179 ? -13.976 -6.301 4.235 1.00 97.19 179 GLY A N 1
ATOM 1280 C CA . GLY A 1 179 ? -13.744 -5.580 2.991 1.00 97.19 179 GLY A CA 1
ATOM 1281 C C . GLY A 1 179 ? -12.248 -5.454 2.718 1.00 97.19 179 GLY A C 1
ATOM 1282 O O . GLY A 1 179 ? -11.454 -5.264 3.640 1.00 97.19 179 GLY A O 1
ATOM 1283 N N . ILE A 1 180 ? -11.848 -5.512 1.452 1.00 98.62 180 ILE A N 1
ATOM 1284 C CA . ILE A 1 180 ? -10.449 -5.343 1.042 1.00 98.62 180 ILE A CA 1
ATOM 1285 C C . ILE A 1 180 ? -10.407 -4.375 -0.131 1.00 98.62 180 ILE A C 1
ATOM 1287 O O . ILE A 1 180 ? -11.088 -4.602 -1.125 1.00 98.62 180 ILE A O 1
ATOM 1291 N N . VAL A 1 181 ? -9.592 -3.329 -0.038 1.00 98.69 181 VAL A N 1
ATOM 1292 C CA . VAL A 1 181 ? -9.345 -2.364 -1.116 1.00 98.69 181 VAL A CA 1
ATOM 1293 C C . VAL A 1 181 ? -7.846 -2.290 -1.363 1.00 98.69 181 VAL A C 1
ATOM 1295 O O . VAL A 1 181 ? -7.112 -1.863 -0.483 1.00 98.69 181 VAL A O 1
ATOM 1298 N N . ALA A 1 182 ? -7.381 -2.681 -2.544 1.00 98.81 182 ALA A N 1
ATOM 1299 C CA . ALA A 1 182 ? -5.994 -2.530 -2.971 1.00 98.81 182 ALA A CA 1
ATOM 1300 C C . ALA A 1 182 ? -5.912 -1.453 -4.055 1.00 98.81 182 ALA A C 1
ATOM 1302 O O . ALA A 1 182 ? -6.512 -1.597 -5.118 1.00 98.81 182 ALA A O 1
ATOM 1303 N N . VAL A 1 183 ? -5.197 -0.364 -3.776 1.00 98.75 183 VAL A N 1
ATOM 1304 C CA . VAL A 1 183 ? -5.140 0.809 -4.662 1.00 98.75 183 VAL A CA 1
ATOM 1305 C C . VAL A 1 183 ? -3.885 0.811 -5.520 1.00 98.75 183 VAL A C 1
ATOM 1307 O O . VAL A 1 183 ? -2.825 0.419 -5.036 1.00 98.75 183 VAL A O 1
ATOM 1310 N N . ASP A 1 184 ? -3.982 1.305 -6.755 1.00 98.62 184 ASP A N 1
ATOM 1311 C CA . ASP A 1 184 ? -2.813 1.660 -7.562 1.00 98.62 184 ASP A CA 1
ATOM 1312 C C . ASP A 1 184 ? -2.482 3.144 -7.397 1.00 98.62 184 ASP A C 1
ATOM 1314 O O . ASP A 1 184 ? -3.323 4.015 -7.623 1.00 98.62 184 ASP A O 1
ATOM 1318 N N . ALA A 1 185 ? -1.235 3.460 -7.060 1.00 98.31 185 ALA A N 1
ATOM 1319 C CA . ALA A 1 185 ? -0.754 4.834 -6.986 1.00 98.31 185 ALA A CA 1
ATOM 1320 C C . ALA A 1 185 ? -0.714 5.510 -8.372 1.00 98.31 185 ALA A C 1
ATOM 1322 O O . ALA A 1 185 ? -0.762 4.850 -9.421 1.00 98.31 185 ALA A O 1
ATOM 1323 N N . ARG A 1 186 ? -0.581 6.847 -8.391 1.00 96.69 186 ARG A N 1
ATOM 1324 C CA . ARG A 1 186 ? -0.299 7.589 -9.634 1.00 96.69 186 ARG A CA 1
ATOM 1325 C C . ARG A 1 186 ? 0.928 6.994 -10.339 1.00 96.69 186 ARG A C 1
ATOM 1327 O O . ARG A 1 186 ? 1.869 6.550 -9.679 1.00 96.69 186 ARG A O 1
ATOM 1334 N N . GLU A 1 187 ? 0.892 6.936 -11.668 1.00 95.06 187 GLU A N 1
ATOM 1335 C CA . GLU A 1 187 ? 1.924 6.322 -12.528 1.00 95.06 187 GLU A CA 1
ATOM 1336 C C . GLU A 1 187 ? 2.160 4.807 -12.293 1.00 95.06 187 GLU A C 1
ATOM 1338 O O . GLU A 1 187 ? 3.074 4.241 -12.889 1.00 95.06 187 GLU A O 1
ATOM 1343 N N . HIS A 1 188 ? 1.333 4.124 -11.486 1.00 96.62 188 HIS A N 1
ATOM 1344 C CA . HIS A 1 188 ? 1.381 2.664 -11.247 1.00 96.62 188 HIS A CA 1
ATOM 1345 C C . HIS A 1 188 ? 0.091 1.934 -11.670 1.00 96.62 188 HIS A C 1
ATOM 1347 O O . HIS A 1 188 ? 0.022 0.708 -11.699 1.00 96.62 188 HIS A O 1
ATOM 1353 N N . GLY A 1 189 ? -0.916 2.692 -12.092 1.00 94.69 189 GLY A N 1
ATOM 1354 C CA . GLY A 1 189 ? -2.204 2.211 -12.590 1.00 94.69 189 GLY A CA 1
ATOM 1355 C C . GLY A 1 189 ? -3.200 3.362 -12.616 1.00 94.69 189 GLY A C 1
ATOM 1356 O O . GLY A 1 189 ? -3.864 3.584 -13.625 1.00 94.69 189 GLY A O 1
ATOM 1357 N N . SER A 1 190 ? -3.181 4.179 -11.561 1.00 97.25 190 SER A N 1
ATOM 1358 C CA . SER A 1 190 ? -3.860 5.471 -11.547 1.00 97.25 190 SER A CA 1
ATOM 1359 C C . SER A 1 190 ? -3.123 6.514 -12.391 1.00 97.25 190 SER A C 1
ATOM 1361 O O . SER A 1 190 ? -1.893 6.508 -12.497 1.00 97.25 190 SER A O 1
ATOM 1363 N N . VAL A 1 191 ? -3.880 7.460 -12.941 1.00 96.25 191 VAL A N 1
ATOM 1364 C CA . VAL A 1 191 ? -3.372 8.606 -13.705 1.00 96.25 191 VAL A CA 1
ATOM 1365 C C . VAL A 1 191 ? -3.923 9.887 -13.096 1.00 96.25 191 VAL A C 1
ATOM 1367 O O . VAL A 1 191 ? -5.122 9.987 -12.846 1.00 96.25 191 VAL A O 1
ATOM 1370 N N . VAL A 1 192 ? -3.059 10.875 -12.886 1.00 95.50 192 VAL A N 1
ATOM 1371 C CA . VAL A 1 192 ? -3.449 12.232 -12.491 1.00 95.50 192 VAL A CA 1
ATOM 1372 C C . VAL A 1 192 ? -2.962 13.183 -13.575 1.00 95.50 192 VAL A C 1
ATOM 1374 O O . VAL A 1 192 ? -1.844 13.045 -14.067 1.00 95.50 192 VAL A O 1
ATOM 1377 N N . TYR A 1 193 ? -3.824 14.098 -13.999 1.00 94.12 193 TYR A N 1
ATOM 1378 C CA . TYR A 1 193 ? -3.525 15.064 -15.053 1.00 94.12 193 TYR A CA 1
ATOM 1379 C C . TYR A 1 193 ? -3.040 16.380 -14.449 1.00 94.12 193 TYR A C 1
ATOM 1381 O O . TYR A 1 193 ? -3.338 16.673 -13.291 1.00 94.12 193 TYR A O 1
ATOM 1389 N N . ALA A 1 194 ? -2.286 17.167 -15.210 1.00 90.94 194 ALA A N 1
ATOM 1390 C CA . ALA A 1 194 ? -1.882 18.504 -14.801 1.00 90.94 194 ALA A CA 1
ATOM 1391 C C . ALA A 1 194 ? -3.122 19.397 -14.556 1.00 90.94 194 ALA A C 1
ATOM 1393 O O . ALA A 1 194 ? -4.162 19.183 -15.190 1.00 90.94 194 ALA A O 1
ATOM 1394 N N . PRO A 1 195 ? -3.051 20.363 -13.621 1.00 88.56 195 PRO A N 1
ATOM 1395 C CA . PRO A 1 195 ? -4.113 21.343 -13.426 1.00 88.56 195 PRO A CA 1
ATOM 1396 C C . PRO A 1 195 ? -4.414 22.140 -14.698 1.00 88.56 195 PRO A C 1
ATOM 1398 O O . PRO A 1 195 ? -3.492 22.607 -15.361 1.00 88.56 195 PRO A O 1
ATOM 1401 N N . ASP A 1 196 ? -5.695 22.350 -14.988 1.00 82.38 196 ASP A N 1
ATOM 1402 C CA . ASP A 1 196 ? -6.163 23.120 -16.142 1.00 82.38 196 ASP A CA 1
ATOM 1403 C C . ASP A 1 196 ? -7.311 24.063 -15.731 1.00 82.38 196 ASP A C 1
ATOM 1405 O O . ASP A 1 196 ? -8.063 23.803 -14.782 1.00 82.38 196 ASP A O 1
ATOM 1409 N N . ALA A 1 197 ? -7.409 25.192 -16.428 1.00 68.56 197 ALA A N 1
ATOM 1410 C CA . ALA A 1 197 ? -8.471 26.177 -16.284 1.00 68.56 197 ALA A CA 1
ATOM 1411 C C . ALA A 1 197 ? -9.765 25.757 -17.005 1.00 68.56 197 ALA A C 1
ATOM 1413 O O . ALA A 1 197 ? -10.823 26.304 -16.687 1.00 68.56 197 ALA A O 1
ATOM 1414 N N . ASP A 1 198 ? -9.702 24.810 -17.952 1.00 63.19 198 ASP A N 1
ATOM 1415 C CA . ASP A 1 198 ? -10.835 24.511 -18.832 1.00 63.19 198 ASP A CA 1
ATOM 1416 C C . ASP A 1 198 ? -11.788 23.431 -18.278 1.00 63.19 198 ASP A C 1
ATOM 1418 O O . ASP A 1 198 ? -11.451 22.260 -18.071 1.00 63.19 198 ASP A O 1
ATOM 1422 N N . ASN A 1 199 ? -13.027 23.858 -18.022 1.00 54.69 199 ASN A N 1
ATOM 1423 C CA . ASN A 1 199 ? -14.098 23.072 -17.418 1.00 54.69 199 ASN A CA 1
ATOM 1424 C C . ASN A 1 199 ? -14.750 22.119 -18.435 1.00 54.69 199 ASN A C 1
ATOM 1426 O O . ASN A 1 199 ? -15.465 22.546 -19.337 1.00 54.69 199 ASN A O 1
ATOM 1430 N N . GLY A 1 200 ? -14.634 20.810 -18.208 1.00 51.00 200 GLY A N 1
ATOM 1431 C CA . GLY A 1 200 ? -15.694 19.858 -18.576 1.00 51.00 200 GLY A CA 1
ATOM 1432 C C . GLY A 1 200 ? -15.878 19.519 -20.061 1.00 51.00 200 GLY A C 1
ATOM 1433 O O . GLY A 1 200 ? -16.868 18.870 -20.398 1.00 51.00 200 GLY A O 1
ATOM 1434 N N . GLY A 1 201 ? -14.952 19.886 -20.948 1.00 48.72 201 GLY A N 1
ATOM 1435 C CA . GLY A 1 201 ? -14.935 19.341 -22.304 1.00 48.72 201 GLY A CA 1
ATOM 1436 C C . GLY A 1 201 ? -14.613 17.848 -22.270 1.00 48.72 201 GLY A C 1
ATOM 1437 O O . GLY A 1 201 ? -13.563 17.450 -21.757 1.00 48.72 201 GLY A O 1
ATOM 1438 N N . ASP A 1 202 ? -15.497 17.006 -22.818 1.00 48.88 202 ASP A N 1
ATOM 1439 C CA . ASP A 1 202 ? -15.102 15.654 -23.204 1.00 48.88 202 ASP A CA 1
ATOM 1440 C C . ASP A 1 202 ? -13.820 15.799 -24.045 1.00 48.88 202 ASP A C 1
ATOM 1442 O O . ASP A 1 202 ? -13.751 16.648 -24.936 1.00 48.88 202 ASP A O 1
ATOM 1446 N N . GLY A 1 203 ? -12.762 15.064 -23.711 1.00 49.75 203 GLY A N 1
ATOM 1447 C CA . GLY A 1 203 ? -11.431 15.254 -24.294 1.00 49.75 203 GLY A CA 1
ATOM 1448 C C . GLY A 1 203 ? -11.314 14.933 -25.793 1.00 49.75 203 GLY A C 1
ATOM 1449 O O . GLY A 1 203 ? -10.229 14.560 -26.224 1.00 49.75 203 GLY A O 1
ATOM 1450 N N . ARG A 1 204 ? -12.394 15.009 -26.586 1.00 49.97 204 ARG A N 1
ATOM 1451 C CA . ARG A 1 204 ? -12.430 14.712 -28.027 1.00 49.97 204 ARG A CA 1
ATOM 1452 C C . ARG A 1 204 ? -12.558 15.936 -28.933 1.00 49.97 204 ARG A C 1
ATOM 1454 O O . ARG A 1 204 ? -12.716 15.764 -30.140 1.00 49.97 204 ARG A O 1
ATOM 1461 N N . ARG A 1 205 ? -12.481 17.168 -28.423 1.00 45.78 205 ARG A N 1
ATOM 1462 C CA . ARG A 1 205 ? -12.482 18.372 -29.278 1.00 45.78 205 ARG A CA 1
ATOM 1463 C C . ARG A 1 205 ? -11.115 19.044 -29.319 1.00 45.78 205 ARG A C 1
ATOM 1465 O O . ARG A 1 205 ? -10.869 20.021 -28.631 1.00 45.78 205 ARG A O 1
ATOM 1472 N N . GLY A 1 206 ? -10.257 18.528 -30.192 1.00 41.88 206 GLY A N 1
ATOM 1473 C CA . GLY A 1 206 ? -9.024 19.190 -30.611 1.00 41.88 206 GLY A CA 1
ATOM 1474 C C . GLY A 1 206 ? -7.936 18.169 -30.895 1.00 41.88 206 GLY A C 1
ATOM 1475 O O . GLY A 1 206 ? -7.546 17.434 -30.000 1.00 41.88 206 GLY A O 1
ATOM 1476 N N . GLY A 1 207 ? -7.430 18.123 -32.128 1.00 44.97 207 GLY A N 1
ATOM 1477 C CA . GLY A 1 207 ? -6.294 17.279 -32.526 1.00 44.97 207 GLY A CA 1
ATOM 1478 C C . GLY A 1 207 ? -4.948 17.716 -31.927 1.00 44.97 207 GLY A C 1
ATOM 1479 O O . GLY A 1 207 ? -3.930 17.627 -32.604 1.00 44.97 207 GLY A O 1
ATOM 1480 N N . GLY A 1 208 ? -4.950 18.250 -30.703 1.00 53.19 208 GLY A N 1
ATOM 1481 C CA . GLY A 1 208 ? -3.752 18.550 -29.927 1.00 53.19 208 GLY A CA 1
ATOM 1482 C C . GLY A 1 208 ? -3.266 17.324 -29.145 1.00 53.19 208 GLY A C 1
ATOM 1483 O O . GLY A 1 208 ? -3.984 16.323 -29.058 1.00 53.19 208 GLY A O 1
ATOM 1484 N N . PRO A 1 209 ? -2.052 17.375 -28.570 1.00 54.84 209 PRO A N 1
ATOM 1485 C CA . PRO A 1 209 ? -1.610 16.348 -27.634 1.00 54.84 209 PRO A CA 1
ATOM 1486 C C . PRO A 1 209 ? -2.630 16.238 -26.492 1.00 54.84 209 PRO A C 1
ATOM 1488 O O . PRO A 1 209 ? -3.164 17.245 -26.029 1.00 54.84 209 PRO A O 1
ATOM 1491 N N . GLY A 1 210 ? -2.945 15.006 -26.080 1.00 63.69 210 GLY A N 1
ATOM 1492 C CA . GLY A 1 210 ? -3.883 14.749 -24.984 1.00 63.69 210 GLY A CA 1
ATOM 1493 C C . GLY A 1 210 ? -3.469 15.438 -23.674 1.00 63.69 210 GLY A C 1
ATOM 1494 O O . GLY A 1 210 ? -2.361 15.965 -23.577 1.00 63.69 210 GLY A O 1
ATOM 1495 N N . PRO A 1 211 ? -4.335 15.427 -22.645 1.00 76.56 211 PRO A N 1
ATOM 1496 C CA . PRO A 1 211 ? -4.070 16.144 -21.402 1.00 76.56 211 PRO A CA 1
ATOM 1497 C C . PRO A 1 211 ? -2.743 15.712 -20.771 1.00 76.56 211 PRO A C 1
ATOM 1499 O O . PRO A 1 211 ? -2.480 14.515 -20.611 1.00 76.56 211 PRO A O 1
ATOM 1502 N N . GLU A 1 212 ? -1.920 16.698 -20.409 1.00 88.19 212 GLU A N 1
ATOM 1503 C CA . GLU A 1 212 ? -0.620 16.475 -19.781 1.00 88.19 212 GLU A CA 1
ATOM 1504 C C . GLU A 1 212 ? -0.789 15.741 -18.445 1.00 88.19 212 GLU A C 1
ATOM 1506 O O . GLU A 1 212 ? -1.749 15.966 -17.701 1.00 88.19 212 GLU A O 1
ATOM 1511 N N . ARG A 1 213 ? 0.129 14.819 -18.143 1.00 91.06 213 ARG A N 1
ATOM 1512 C CA . ARG A 1 213 ? 0.109 14.063 -16.888 1.00 91.06 213 ARG A CA 1
ATOM 1513 C C . ARG A 1 213 ? 0.867 14.813 -15.806 1.00 91.06 213 ARG A C 1
ATOM 1515 O O . ARG A 1 213 ? 1.987 15.258 -16.030 1.00 91.06 213 ARG A O 1
ATOM 1522 N N . ASP A 1 214 ? 0.290 14.855 -14.613 1.00 92.25 214 ASP A N 1
ATOM 1523 C CA . ASP A 1 214 ? 1.009 15.262 -13.414 1.00 92.25 214 ASP A CA 1
ATOM 1524 C C . ASP A 1 214 ? 1.872 14.088 -12.938 1.00 92.25 214 ASP A C 1
ATOM 1526 O O . ASP A 1 214 ? 1.377 13.080 -12.422 1.00 92.25 214 ASP A O 1
ATOM 1530 N N . THR A 1 215 ? 3.180 14.219 -13.142 1.00 92.50 215 THR A N 1
ATOM 1531 C CA . THR A 1 215 ? 4.164 13.198 -12.773 1.00 92.50 215 THR A CA 1
ATOM 1532 C C . THR A 1 215 ? 4.875 13.504 -11.456 1.00 92.50 215 THR A C 1
ATOM 1534 O O . THR A 1 215 ? 5.885 12.866 -11.160 1.00 92.50 215 THR A O 1
ATOM 1537 N N . ASP A 1 216 ? 4.379 14.462 -10.662 1.00 94.62 216 ASP A N 1
ATOM 1538 C CA . ASP A 1 216 ? 4.917 14.746 -9.333 1.00 94.62 216 ASP A CA 1
ATOM 1539 C C . ASP A 1 216 ? 4.549 13.615 -8.365 1.00 94.62 216 ASP A C 1
ATOM 1541 O O . ASP A 1 216 ? 3.403 13.474 -7.928 1.00 94.62 216 ASP A O 1
ATOM 1545 N N . LEU A 1 217 ? 5.551 12.798 -8.048 1.00 96.19 217 LEU A N 1
ATOM 1546 C CA . LEU A 1 217 ? 5.472 11.650 -7.150 1.00 96.19 217 LEU A CA 1
ATOM 1547 C C . LEU A 1 217 ? 5.943 11.988 -5.730 1.00 96.19 217 LEU A C 1
ATOM 1549 O O . LEU A 1 217 ? 6.311 11.088 -4.978 1.00 96.19 217 LEU A O 1
ATOM 1553 N N . SER A 1 218 ? 5.932 13.262 -5.333 1.00 97.00 218 SER A N 1
ATOM 1554 C CA . SER A 1 218 ? 6.193 13.653 -3.949 1.00 97.00 218 SER A CA 1
ATOM 1555 C C . SER A 1 218 ? 5.264 12.925 -2.971 1.00 97.00 218 SER A C 1
ATOM 1557 O O . SER A 1 218 ? 4.095 12.643 -3.263 1.00 97.00 218 SER A O 1
ATOM 1559 N N . LEU A 1 219 ? 5.768 12.654 -1.761 1.00 97.56 219 LEU A N 1
ATOM 1560 C CA . LEU A 1 219 ? 4.991 11.989 -0.707 1.00 97.56 219 LEU A CA 1
ATOM 1561 C C . LEU A 1 219 ? 3.669 12.724 -0.426 1.00 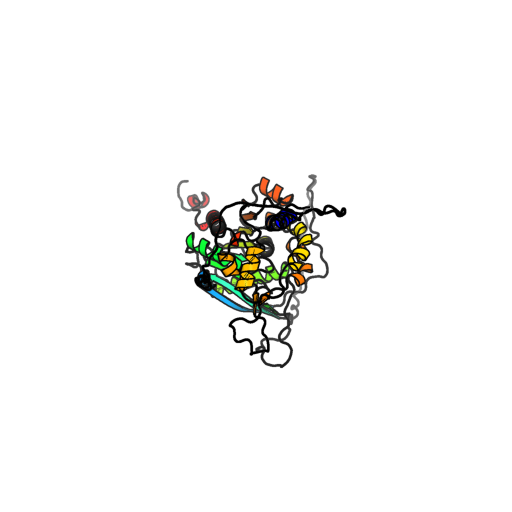97.56 219 LEU A C 1
ATOM 1563 O O . LEU A 1 219 ? 2.638 12.089 -0.214 1.00 97.56 219 LEU A O 1
ATOM 1567 N N . ARG A 1 220 ? 3.687 14.063 -0.490 1.00 96.00 220 ARG A N 1
ATOM 1568 C CA . ARG A 1 220 ? 2.500 14.913 -0.335 1.00 96.00 220 ARG A CA 1
ATOM 1569 C C . ARG A 1 220 ? 1.417 14.570 -1.360 1.00 96.00 220 ARG A C 1
ATOM 1571 O O . ARG A 1 220 ? 0.258 14.427 -0.974 1.00 96.00 220 ARG A O 1
ATOM 1578 N N . ASN A 1 221 ? 1.770 14.458 -2.639 1.00 96.75 221 ASN A N 1
ATOM 1579 C CA . ASN A 1 221 ? 0.793 14.195 -3.694 1.00 96.75 221 ASN A CA 1
ATOM 1580 C C . ASN A 1 221 ? 0.295 12.751 -3.668 1.00 96.75 221 ASN A C 1
ATOM 1582 O O . ASN A 1 221 ? -0.905 12.531 -3.817 1.00 96.75 221 ASN A O 1
ATOM 1586 N N . LEU A 1 222 ? 1.178 11.788 -3.389 1.00 98.25 222 LEU A N 1
ATOM 1587 C CA . LEU A 1 222 ? 0.802 10.386 -3.189 1.00 98.25 222 LEU A CA 1
ATOM 1588 C C . LEU A 1 222 ? -0.195 10.220 -2.030 1.00 98.25 222 LEU A C 1
ATOM 1590 O O . LEU A 1 222 ? -1.236 9.584 -2.190 1.00 98.25 222 LEU A O 1
ATOM 1594 N N . ALA A 1 223 ? 0.076 10.847 -0.882 1.00 98.19 223 ALA A N 1
ATOM 1595 C CA . ALA A 1 223 ? -0.833 10.849 0.264 1.00 98.19 223 ALA A CA 1
ATOM 1596 C C . ALA A 1 223 ? -2.163 11.550 -0.045 1.00 98.19 223 ALA A C 1
ATOM 1598 O O . ALA A 1 223 ? -3.226 11.059 0.340 1.00 98.19 223 ALA A O 1
ATOM 1599 N N . ALA A 1 224 ? -2.126 12.671 -0.769 1.00 97.44 224 ALA A N 1
ATOM 1600 C CA . ALA A 1 224 ? -3.332 13.390 -1.164 1.00 97.44 224 ALA A CA 1
ATOM 1601 C C . ALA A 1 224 ? -4.201 12.580 -2.141 1.00 97.44 224 ALA A C 1
ATOM 1603 O O . ALA A 1 224 ? -5.423 12.563 -1.993 1.00 97.44 224 ALA A O 1
ATOM 1604 N N . ASP A 1 225 ? -3.593 11.877 -3.099 1.00 98.19 225 ASP A N 1
ATOM 1605 C CA . ASP A 1 225 ? -4.311 10.955 -3.982 1.00 98.19 225 ASP A CA 1
ATOM 1606 C C . ASP A 1 225 ? -4.939 9.810 -3.208 1.00 98.19 225 ASP A C 1
ATOM 1608 O O . ASP A 1 225 ? -6.104 9.506 -3.433 1.00 98.19 225 ASP A O 1
ATOM 1612 N N . PHE A 1 226 ? -4.204 9.208 -2.272 1.00 98.44 226 PHE A N 1
ATOM 1613 C CA . PHE A 1 226 ? -4.736 8.126 -1.453 1.00 98.44 226 PHE A CA 1
ATOM 1614 C C . PHE A 1 226 ? -5.962 8.577 -0.647 1.00 98.44 226 PHE A C 1
ATOM 1616 O O . PHE A 1 226 ? -7.002 7.920 -0.674 1.00 98.44 226 PHE A O 1
ATOM 1623 N N . VAL A 1 227 ? -5.880 9.744 0.003 1.00 97.38 227 VAL A N 1
ATOM 1624 C CA . VAL A 1 227 ? -6.995 10.325 0.770 1.00 97.38 227 VAL A CA 1
ATOM 1625 C C . VAL A 1 227 ? -8.195 10.666 -0.117 1.00 97.38 227 VAL A C 1
ATOM 1627 O O . VAL A 1 227 ? -9.328 10.484 0.320 1.00 97.38 227 VAL A O 1
ATOM 1630 N N . ARG A 1 228 ? -7.982 11.125 -1.358 1.00 96.50 228 ARG A N 1
ATOM 1631 C CA . ARG A 1 228 ? -9.072 11.371 -2.320 1.00 96.50 228 ARG A CA 1
ATOM 1632 C C . ARG A 1 228 ? -9.684 10.082 -2.856 1.00 96.50 228 ARG A C 1
ATOM 1634 O O . ARG A 1 228 ? -10.897 9.999 -3.015 1.00 96.50 228 ARG A O 1
ATOM 1641 N N . MET A 1 229 ? -8.850 9.094 -3.158 1.00 97.12 229 MET A N 1
ATOM 1642 C CA . MET A 1 229 ? -9.264 7.849 -3.791 1.00 97.12 229 MET A CA 1
ATOM 1643 C C . MET A 1 229 ? -10.114 6.989 -2.858 1.00 97.12 229 MET A C 1
ATOM 1645 O O . MET A 1 229 ? -11.116 6.434 -3.299 1.00 97.12 229 MET A O 1
ATOM 1649 N N . VAL A 1 230 ? -9.739 6.884 -1.578 1.00 96.00 230 VAL A N 1
ATOM 1650 C CA . VAL A 1 230 ? -10.396 5.971 -0.631 1.00 96.00 230 VAL A CA 1
ATOM 1651 C C . VAL A 1 230 ? -11.910 6.210 -0.529 1.00 96.00 230 VAL A C 1
ATOM 1653 O O . VAL A 1 230 ? -12.652 5.260 -0.774 1.00 96.00 230 VAL A O 1
ATOM 1656 N N . PRO A 1 231 ? -12.415 7.429 -0.250 1.00 94.06 231 PRO A N 1
ATOM 1657 C CA . PRO A 1 231 ? -13.856 7.674 -0.187 1.00 94.06 231 PRO A CA 1
ATOM 1658 C C . PRO A 1 231 ? -14.581 7.350 -1.495 1.00 94.06 231 PRO A C 1
ATOM 1660 O O . PRO A 1 231 ? -15.677 6.802 -1.463 1.00 94.06 231 PRO A O 1
ATOM 1663 N N . LEU A 1 232 ? -13.956 7.633 -2.643 1.00 95.69 232 LEU A N 1
ATOM 1664 C CA . LEU A 1 232 ? -14.540 7.346 -3.953 1.00 95.69 232 LEU A CA 1
ATOM 1665 C C . LEU A 1 232 ? -14.677 5.840 -4.198 1.00 95.69 232 LEU A C 1
ATOM 1667 O O . LEU A 1 232 ? -15.690 5.389 -4.725 1.00 95.69 232 LEU A O 1
ATOM 1671 N N . VAL A 1 233 ? -13.671 5.053 -3.807 1.00 95.62 233 VAL A N 1
ATOM 1672 C CA . VAL A 1 233 ? -13.739 3.589 -3.888 1.00 95.62 233 VAL A CA 1
ATOM 1673 C C . VAL A 1 233 ? -14.812 3.053 -2.945 1.00 95.62 233 VAL A C 1
ATOM 1675 O O . VAL A 1 233 ? -15.601 2.205 -3.346 1.00 95.62 233 VAL A O 1
ATOM 1678 N N . LEU A 1 234 ? -14.889 3.569 -1.718 1.00 92.81 234 LEU A N 1
ATOM 1679 C CA . LEU A 1 234 ? -15.898 3.151 -0.744 1.00 92.81 234 LEU A CA 1
ATOM 1680 C C . LEU A 1 234 ? -17.329 3.437 -1.207 1.00 92.81 234 LEU A C 1
ATOM 1682 O O . LEU A 1 234 ? -18.192 2.572 -1.054 1.00 92.81 234 LEU A O 1
ATOM 1686 N N . ASP A 1 235 ? -17.555 4.577 -1.854 1.00 92.88 235 ASP A N 1
ATOM 1687 C CA . ASP A 1 235 ? -18.843 4.920 -2.459 1.00 92.88 235 ASP A CA 1
ATOM 1688 C C . ASP A 1 235 ? -19.262 3.875 -3.510 1.00 92.88 235 ASP A C 1
ATOM 1690 O O . ASP A 1 235 ? -20.381 3.360 -3.477 1.00 92.88 235 ASP A O 1
ATOM 1694 N N . ARG A 1 236 ? -18.319 3.436 -4.362 1.00 92.56 236 ARG A N 1
ATOM 1695 C CA . ARG A 1 236 ? -18.542 2.348 -5.337 1.00 92.56 236 ARG A CA 1
ATOM 1696 C C . ARG A 1 236 ? -18.809 0.989 -4.694 1.00 92.56 236 ARG A C 1
ATOM 1698 O O . ARG A 1 236 ? -19.464 0.153 -5.310 1.00 92.56 236 ARG A O 1
ATOM 1705 N N . LEU A 1 237 ? -18.336 0.770 -3.470 1.00 90.00 237 LEU A N 1
ATOM 1706 C CA . LEU A 1 237 ? -18.601 -0.444 -2.693 1.00 90.00 237 LEU A CA 1
ATOM 1707 C C . LEU A 1 237 ? -19.889 -0.361 -1.862 1.00 90.00 237 LEU A C 1
ATOM 1709 O O . LEU A 1 237 ? -20.154 -1.263 -1.069 1.00 90.00 237 LEU A O 1
ATOM 1713 N N . GLY A 1 238 ? -20.697 0.689 -2.036 1.00 86.75 238 GLY A N 1
ATOM 1714 C CA . GLY A 1 238 ? -21.963 0.853 -1.324 1.00 86.75 238 GLY A CA 1
ATOM 1715 C C . GLY A 1 238 ? -21.807 1.375 0.105 1.00 86.75 238 GLY A C 1
ATOM 1716 O O . GLY A 1 238 ? -22.724 1.213 0.908 1.00 86.75 238 GLY A O 1
ATOM 1717 N N . VAL A 1 239 ? -20.670 2.000 0.428 1.00 84.44 239 VAL A N 1
ATOM 1718 C CA . VAL A 1 239 ? -20.459 2.779 1.656 1.00 84.44 239 VAL A CA 1
ATOM 1719 C C . VAL A 1 239 ? -20.535 4.263 1.271 1.00 84.44 239 VAL A C 1
ATOM 1721 O O . VAL A 1 239 ? -19.522 4.828 0.859 1.00 84.44 239 VAL A O 1
ATOM 1724 N N . PRO A 1 240 ? -21.721 4.903 1.351 1.00 75.44 240 PRO A N 1
ATOM 1725 C CA . PRO A 1 240 ? -21.942 6.210 0.743 1.00 75.44 240 PRO A CA 1
ATOM 1726 C C . PRO A 1 240 ? -21.065 7.302 1.347 1.00 75.44 240 PRO A C 1
ATOM 1728 O O . PRO A 1 240 ? -20.783 7.305 2.551 1.00 75.44 240 PRO A O 1
ATOM 1731 N N . SER A 1 241 ? -20.726 8.294 0.529 1.00 71.12 241 SER A N 1
ATOM 1732 C CA . SER A 1 241 ? -20.064 9.516 0.991 1.00 71.12 241 SER A CA 1
ATOM 1733 C C . SER A 1 241 ? -20.851 10.183 2.133 1.00 71.12 241 SER A C 1
ATOM 1735 O O . SER A 1 241 ? -22.014 10.549 1.977 1.00 71.12 241 SER A O 1
ATOM 1737 N N . GLY A 1 242 ? -20.221 10.328 3.304 1.00 68.88 242 GLY A N 1
ATOM 1738 C CA . GLY A 1 242 ? -20.845 10.870 4.522 1.00 68.88 242 GLY A CA 1
ATOM 1739 C C . GLY A 1 242 ? -21.336 9.816 5.521 1.00 68.88 242 GLY A C 1
ATOM 1740 O O . GLY A 1 242 ? -21.591 10.152 6.679 1.00 68.88 242 GLY A O 1
ATOM 1741 N N . ALA A 1 243 ? -21.403 8.539 5.131 1.00 77.12 243 ALA A N 1
ATOM 1742 C CA . ALA A 1 243 ? -21.548 7.447 6.084 1.00 77.12 243 ALA A CA 1
ATOM 1743 C C . ALA A 1 243 ? -20.264 7.275 6.910 1.00 77.12 243 ALA A C 1
ATOM 1745 O O . ALA A 1 243 ? -19.158 7.630 6.490 1.00 77.12 243 ALA A O 1
ATOM 1746 N N . ARG A 1 244 ? -20.395 6.705 8.112 1.00 81.25 244 ARG A N 1
ATOM 1747 C CA . ARG A 1 244 ? -19.228 6.361 8.926 1.00 81.25 244 ARG A CA 1
ATOM 1748 C C . ARG A 1 244 ? -18.439 5.263 8.210 1.00 81.25 244 ARG A C 1
ATOM 1750 O O . ARG A 1 244 ? -18.960 4.167 8.030 1.00 81.25 244 ARG A O 1
ATOM 1757 N N . MET A 1 245 ? -17.184 5.550 7.858 1.00 86.88 245 MET A N 1
ATOM 1758 C CA . MET A 1 245 ? -16.270 4.542 7.313 1.00 86.88 245 MET A CA 1
ATOM 1759 C C . MET A 1 245 ? -16.161 3.355 8.291 1.00 86.88 245 MET A C 1
ATOM 1761 O O . MET A 1 245 ? -16.054 3.593 9.505 1.00 86.88 245 MET A O 1
ATOM 1765 N N . PRO A 1 246 ? -16.179 2.101 7.800 1.00 90.75 246 PRO A N 1
ATOM 1766 C CA . PRO A 1 246 ? -16.014 0.936 8.654 1.00 90.75 246 PRO A CA 1
ATOM 1767 C C . PRO A 1 246 ? -14.689 0.966 9.415 1.00 90.75 246 PRO A C 1
ATOM 1769 O O . PRO A 1 246 ? -13.750 1.680 9.051 1.00 90.75 246 PRO A O 1
ATOM 1772 N N . ALA A 1 247 ? -14.599 0.180 10.485 1.00 93.88 247 ALA A N 1
ATOM 1773 C CA . ALA A 1 247 ? -13.369 0.082 11.257 1.00 93.88 247 ALA A CA 1
ATOM 1774 C C . ALA A 1 247 ? -12.235 -0.434 10.353 1.00 93.88 247 ALA A C 1
ATOM 1776 O O . ALA A 1 247 ? -12.322 -1.531 9.801 1.00 93.88 247 ALA A O 1
ATOM 1777 N N . THR A 1 248 ? -11.211 0.396 10.149 1.00 96.38 248 THR A N 1
ATOM 1778 C CA . THR A 1 248 ? -10.251 0.222 9.053 1.00 96.38 248 THR A CA 1
ATOM 1779 C C . THR A 1 248 ? -8.827 0.061 9.563 1.00 96.38 248 THR A C 1
ATOM 1781 O O . THR A 1 248 ? -8.394 0.806 10.443 1.00 96.38 248 THR A O 1
ATOM 1784 N N . VAL A 1 249 ? -8.067 -0.855 8.960 1.00 98.56 249 VAL A N 1
ATOM 1785 C CA . VAL A 1 249 ? -6.600 -0.885 9.053 1.00 98.56 249 VAL A CA 1
ATOM 1786 C C . VAL A 1 249 ? -5.994 -0.602 7.684 1.00 98.56 249 VAL A C 1
ATOM 1788 O O . VAL A 1 249 ? -6.405 -1.176 6.676 1.00 98.56 249 VAL A O 1
ATOM 1791 N N . LEU A 1 250 ? -5.001 0.287 7.656 1.00 98.88 250 LEU A N 1
ATOM 1792 C CA . LEU A 1 250 ? -4.211 0.552 6.455 1.00 98.88 250 LEU A CA 1
ATOM 1793 C C . LEU A 1 250 ? -2.986 -0.365 6.429 1.00 98.88 250 LEU A C 1
ATOM 1795 O O . LEU A 1 250 ? -2.355 -0.570 7.463 1.00 98.88 250 LEU A O 1
ATOM 1799 N N . VAL A 1 251 ? -2.611 -0.883 5.267 1.00 98.94 251 VAL A N 1
ATOM 1800 C CA . VAL A 1 251 ? -1.393 -1.683 5.090 1.00 98.94 251 VAL A CA 1
ATOM 1801 C C . VAL A 1 251 ? -0.601 -1.097 3.936 1.00 98.94 251 VAL A C 1
ATOM 1803 O O . VAL A 1 251 ? -1.101 -1.019 2.819 1.00 98.94 251 VAL A O 1
ATOM 1806 N N . GLY A 1 252 ? 0.627 -0.669 4.200 1.00 98.81 252 GLY A N 1
ATOM 1807 C CA . GLY A 1 252 ? 1.493 -0.065 3.197 1.00 98.81 252 GLY A CA 1
ATOM 1808 C C . GLY A 1 252 ? 2.816 -0.807 3.082 1.00 98.81 252 GLY A C 1
ATOM 1809 O O . GLY A 1 252 ? 3.504 -0.985 4.085 1.00 98.81 252 GLY A O 1
ATOM 1810 N N . HIS A 1 253 ? 3.194 -1.208 1.869 1.00 98.56 253 HIS A N 1
ATOM 1811 C CA . HIS A 1 253 ? 4.511 -1.790 1.580 1.00 98.56 253 HIS A CA 1
ATOM 1812 C C . HIS A 1 253 ? 5.468 -0.735 1.032 1.00 98.56 253 HIS A C 1
ATOM 1814 O O . HIS A 1 253 ? 5.102 -0.018 0.104 1.00 98.56 253 HIS A O 1
ATOM 1820 N N . SER A 1 254 ? 6.687 -0.643 1.574 1.00 95.88 254 SER A N 1
ATOM 1821 C CA . SER A 1 254 ? 7.737 0.261 1.076 1.00 95.88 254 SER A CA 1
ATOM 1822 C C . SER A 1 254 ? 7.229 1.709 0.900 1.00 95.88 254 SER A C 1
ATOM 1824 O O . SER A 1 254 ? 6.789 2.316 1.878 1.00 95.88 254 SER A O 1
ATOM 1826 N N . LEU A 1 255 ? 7.199 2.258 -0.324 1.00 97.56 255 LEU A N 1
ATOM 1827 C CA . LEU A 1 255 ? 6.568 3.554 -0.639 1.00 97.56 255 LEU A CA 1
ATOM 1828 C C . LEU A 1 255 ? 5.136 3.672 -0.090 1.00 97.56 255 LEU A C 1
ATOM 1830 O O . LEU A 1 255 ? 4.778 4.688 0.500 1.00 97.56 255 LEU A O 1
ATOM 1834 N N . GLY A 1 256 ? 4.315 2.633 -0.235 1.00 98.69 256 GLY A N 1
ATOM 1835 C CA . GLY A 1 256 ? 2.974 2.608 0.340 1.00 98.69 256 GLY A CA 1
ATOM 1836 C C . GLY A 1 256 ? 2.982 2.683 1.862 1.00 98.69 256 GLY A C 1
ATOM 1837 O O . GLY A 1 256 ? 2.087 3.286 2.447 1.00 98.69 256 GLY A O 1
ATOM 1838 N N . GLY A 1 257 ? 4.019 2.142 2.508 1.00 98.38 257 GLY A N 1
ATOM 1839 C CA . GLY A 1 257 ? 4.277 2.288 3.941 1.00 98.38 257 GLY A CA 1
ATOM 1840 C C . GLY A 1 257 ? 4.492 3.747 4.344 1.00 98.38 257 GLY A C 1
ATOM 1841 O O . GLY A 1 257 ? 3.902 4.211 5.323 1.00 98.38 257 GLY A O 1
ATOM 1842 N N . ALA A 1 258 ? 5.273 4.495 3.560 1.00 98.38 258 ALA A N 1
ATOM 1843 C CA . ALA A 1 258 ? 5.463 5.932 3.756 1.00 98.38 258 ALA A CA 1
ATOM 1844 C C . ALA A 1 258 ? 4.150 6.713 3.581 1.00 98.38 258 ALA A C 1
ATOM 1846 O O . ALA A 1 258 ? 3.809 7.546 4.424 1.00 98.38 258 ALA A O 1
ATOM 1847 N N . VAL A 1 259 ? 3.370 6.391 2.543 1.00 98.75 259 VAL A N 1
ATOM 1848 C CA . VAL A 1 259 ? 2.070 7.024 2.267 1.00 98.75 259 VAL A CA 1
ATOM 1849 C C . VAL A 1 259 ? 1.087 6.822 3.420 1.00 98.75 259 VAL A C 1
ATOM 1851 O O . VAL A 1 259 ? 0.558 7.801 3.950 1.00 98.75 259 VAL A O 1
ATOM 1854 N N . VAL A 1 260 ? 0.855 5.578 3.859 1.00 98.69 260 VAL A N 1
ATOM 1855 C CA . VAL A 1 260 ? -0.097 5.317 4.956 1.00 98.69 260 VAL A CA 1
ATOM 1856 C C . VAL A 1 260 ? 0.381 5.923 6.275 1.00 98.69 260 VAL A C 1
ATOM 1858 O O . VAL A 1 260 ? -0.438 6.392 7.065 1.00 98.69 260 VAL A O 1
ATOM 1861 N N . THR A 1 261 ? 1.698 5.989 6.494 1.00 98.56 261 THR A N 1
ATOM 1862 C CA . THR A 1 261 ? 2.290 6.649 7.664 1.00 98.56 261 THR A CA 1
ATOM 1863 C C . THR A 1 261 ? 2.010 8.152 7.658 1.00 98.56 261 THR A C 1
ATOM 1865 O O . THR A 1 261 ? 1.549 8.684 8.669 1.00 98.56 261 THR A O 1
ATOM 1868 N N . ASP A 1 262 ? 2.234 8.843 6.534 1.00 98.25 262 ASP A N 1
ATOM 1869 C CA . ASP A 1 262 ? 1.957 10.281 6.409 1.00 98.25 262 ASP A CA 1
ATOM 1870 C C . ASP A 1 262 ? 0.457 10.579 6.581 1.00 98.25 262 ASP A C 1
ATOM 1872 O O . ASP A 1 262 ? 0.077 11.471 7.346 1.00 98.25 262 ASP A O 1
ATOM 1876 N N . VAL A 1 263 ? -0.409 9.761 5.977 1.00 98.06 263 VAL A N 1
ATOM 1877 C CA . VAL A 1 263 ? -1.868 9.894 6.102 1.00 98.06 263 VAL A CA 1
ATOM 1878 C C . VAL A 1 263 ? -2.341 9.695 7.542 1.00 98.06 263 VAL A C 1
ATOM 1880 O O . VAL A 1 263 ? -3.126 10.507 8.041 1.00 98.06 263 VAL A O 1
ATOM 1883 N N . CYS A 1 264 ? -1.838 8.683 8.253 1.00 97.88 264 CYS A N 1
ATOM 1884 C CA . CYS A 1 264 ? -2.152 8.467 9.669 1.00 97.88 264 CYS A CA 1
ATOM 1885 C C . CYS A 1 264 ? -1.589 9.571 10.574 1.00 97.88 264 CYS A C 1
ATOM 1887 O O . CYS A 1 264 ? -2.251 9.991 11.528 1.00 97.88 264 CYS A O 1
ATOM 1889 N N . ALA A 1 265 ? -0.393 10.083 10.276 1.00 96.88 265 ALA A N 1
ATOM 1890 C CA . ALA A 1 265 ? 0.221 11.177 11.024 1.00 96.88 265 ALA A CA 1
ATOM 1891 C C . ALA A 1 265 ? -0.560 12.495 10.886 1.00 96.88 265 ALA A C 1
ATOM 1893 O O . ALA A 1 265 ? -0.603 13.282 11.835 1.00 96.88 265 ALA A O 1
ATOM 1894 N N . ARG A 1 266 ? -1.198 12.725 9.731 1.00 95.75 266 ARG A N 1
ATOM 1895 C CA . ARG A 1 266 ? -2.077 13.879 9.472 1.00 95.75 266 ARG A CA 1
ATOM 1896 C C . ARG A 1 266 ? -3.534 13.643 9.874 1.00 95.75 266 ARG A C 1
ATOM 1898 O O . ARG A 1 266 ? -4.290 14.600 9.995 1.00 95.75 266 ARG A O 1
ATOM 1905 N N . GLY A 1 267 ? -3.935 12.389 10.090 1.00 94.88 267 GLY A N 1
ATOM 1906 C CA . GLY A 1 267 ? -5.329 12.012 10.337 1.00 94.88 267 GLY A CA 1
ATOM 1907 C C . GLY A 1 267 ? -6.221 12.130 9.096 1.00 94.88 267 GLY A C 1
ATOM 1908 O O . GLY A 1 267 ? -7.410 12.406 9.236 1.00 94.88 267 GLY A O 1
ATOM 1909 N N . GLY A 1 268 ? -5.663 11.936 7.894 1.00 92.38 268 GLY A N 1
ATOM 1910 C CA . GLY A 1 268 ? -6.322 12.237 6.615 1.00 92.38 268 GLY A CA 1
ATOM 1911 C C . GLY A 1 268 ? -7.583 11.418 6.307 1.00 92.38 268 GLY A C 1
ATOM 1912 O O . GLY A 1 268 ? -8.426 11.879 5.550 1.00 92.38 268 GLY A O 1
ATOM 1913 N N . LEU A 1 269 ? -7.742 10.240 6.920 1.00 93.06 269 LEU A N 1
ATOM 1914 C CA . LEU A 1 269 ? -8.929 9.377 6.782 1.00 93.06 269 LEU A CA 1
ATOM 1915 C C . LEU A 1 269 ? -9.806 9.347 8.050 1.00 93.06 269 LEU A C 1
ATOM 1917 O O . LEU A 1 269 ? -10.722 8.534 8.176 1.00 93.06 269 LEU A O 1
ATOM 1921 N N . GLY A 1 270 ? -9.538 10.243 9.004 1.00 91.44 270 GLY A N 1
ATOM 1922 C CA . GLY A 1 270 ? -10.360 10.412 10.196 1.00 91.44 270 GLY A CA 1
ATOM 1923 C C . GLY A 1 270 ? -10.280 9.259 11.214 1.00 91.44 270 GLY A C 1
ATOM 1924 O O . GLY A 1 270 ? -9.365 8.435 11.184 1.00 91.44 270 GLY A O 1
ATOM 1925 N N . PRO A 1 271 ? -11.224 9.211 12.174 1.00 89.44 271 PRO A N 1
ATOM 1926 C CA . PRO A 1 271 ? -11.148 8.338 13.350 1.00 89.44 271 PRO A CA 1
ATOM 1927 C C . PRO A 1 271 ? -11.528 6.873 13.087 1.00 89.44 271 PRO A C 1
ATOM 1929 O O . PRO A 1 271 ? -11.428 6.052 13.996 1.00 89.44 271 PRO A O 1
ATOM 1932 N N . ALA A 1 272 ? -11.996 6.537 11.883 1.00 90.25 272 ALA A N 1
ATOM 1933 C CA . ALA A 1 272 ? -12.328 5.161 11.518 1.00 90.25 272 ALA A CA 1
ATOM 1934 C C . ALA A 1 272 ? -11.081 4.287 11.283 1.00 90.25 272 ALA A C 1
ATOM 1936 O O . ALA A 1 272 ? -11.174 3.061 11.338 1.00 90.25 272 ALA A O 1
ATOM 1937 N N . VAL A 1 273 ? -9.913 4.905 11.069 1.00 96.06 273 VAL A N 1
ATOM 1938 C CA . VAL A 1 273 ? -8.632 4.196 11.005 1.00 96.06 273 VAL A CA 1
ATOM 1939 C C . VAL A 1 273 ? -8.211 3.775 12.414 1.00 96.06 273 VAL A C 1
ATOM 1941 O O . VAL A 1 273 ? -7.797 4.595 13.233 1.00 96.06 273 VAL A O 1
ATOM 1944 N N . LEU A 1 274 ? -8.306 2.475 12.691 1.00 96.69 274 LEU A N 1
ATOM 1945 C CA . LEU A 1 274 ? -7.902 1.857 13.956 1.00 96.69 274 LEU A CA 1
ATOM 1946 C C . LEU A 1 274 ? -6.381 1.859 14.132 1.00 96.69 274 LEU A C 1
ATOM 1948 O O . LEU A 1 274 ? -5.861 1.974 15.245 1.00 96.69 274 LEU A O 1
ATOM 1952 N N . GLY A 1 275 ? -5.666 1.703 13.024 1.00 97.94 275 GLY A N 1
ATOM 1953 C CA . GLY A 1 275 ? -4.223 1.583 12.988 1.00 97.94 275 GLY A CA 1
ATOM 1954 C C . GLY A 1 275 ? -3.712 1.307 11.586 1.00 97.94 275 GLY A C 1
ATOM 1955 O O . GLY A 1 275 ? -4.479 1.248 10.623 1.00 97.94 275 GLY A O 1
ATOM 1956 N N . PHE A 1 276 ? -2.403 1.133 11.480 1.00 98.81 276 PHE A N 1
ATOM 1957 C CA . PHE A 1 276 ? -1.749 0.867 10.213 1.00 98.81 276 PHE A CA 1
ATOM 1958 C C . PHE A 1 276 ? -0.547 -0.062 10.377 1.00 98.81 276 PHE A C 1
ATOM 1960 O O . PHE A 1 276 ? 0.106 -0.092 11.426 1.00 98.81 276 PHE A O 1
ATOM 1967 N N . ALA A 1 277 ? -0.289 -0.829 9.323 1.00 98.81 277 ALA A N 1
ATOM 1968 C CA . ALA A 1 277 ? 0.840 -1.724 9.199 1.00 98.81 277 ALA A CA 1
ATOM 1969 C C . ALA A 1 277 ? 1.791 -1.226 8.106 1.00 98.81 277 ALA A C 1
ATOM 1971 O O . ALA A 1 277 ? 1.364 -0.907 6.995 1.00 98.81 277 ALA A O 1
ATOM 1972 N N . VAL A 1 278 ? 3.077 -1.179 8.431 1.00 98.56 278 VAL A N 1
ATOM 1973 C CA . VAL A 1 278 ? 4.158 -0.829 7.511 1.00 98.56 278 VAL A CA 1
ATOM 1974 C C . VAL A 1 278 ? 4.947 -2.095 7.211 1.00 98.56 278 VAL A C 1
ATOM 1976 O O . VAL A 1 278 ? 5.382 -2.786 8.132 1.00 98.56 278 VAL A O 1
ATOM 1979 N N . VAL A 1 279 ? 5.093 -2.418 5.928 1.00 98.06 279 VAL A N 1
ATOM 1980 C CA . VAL A 1 279 ? 5.758 -3.634 5.457 1.00 98.06 279 VAL A CA 1
ATOM 1981 C C . VAL A 1 279 ? 7.075 -3.273 4.783 1.00 98.06 279 VAL A C 1
ATOM 1983 O O . VAL A 1 279 ? 7.095 -2.564 3.777 1.00 98.06 279 VAL A O 1
ATOM 1986 N N . ASP A 1 280 ? 8.147 -3.806 5.354 1.00 94.12 280 ASP A N 1
ATOM 1987 C CA . ASP A 1 280 ? 9.518 -3.827 4.855 1.00 94.12 280 ASP A CA 1
ATOM 1988 C C . ASP A 1 280 ? 10.101 -2.451 4.504 1.00 94.12 280 ASP A C 1
ATOM 1990 O O . ASP A 1 280 ? 10.628 -2.221 3.416 1.00 94.12 280 ASP A O 1
ATOM 1994 N N . VAL A 1 281 ? 9.970 -1.507 5.442 1.00 92.00 281 VAL A N 1
ATOM 1995 C CA . VAL A 1 281 ? 10.642 -0.206 5.368 1.00 92.00 281 VAL A CA 1
ATOM 1996 C C . VAL A 1 281 ? 10.909 0.371 6.759 1.00 92.00 281 VAL A C 1
ATOM 1998 O O . VAL A 1 281 ? 10.028 0.431 7.616 1.00 92.00 281 VAL A O 1
ATOM 2001 N N . VAL A 1 282 ? 12.145 0.823 6.958 1.00 91.25 282 VAL A N 1
ATOM 2002 C CA . VAL A 1 282 ? 12.619 1.611 8.103 1.00 91.25 282 VAL A CA 1
ATOM 2003 C C . VAL A 1 282 ? 13.458 2.747 7.540 1.00 91.25 282 VAL A C 1
ATOM 2005 O O . VAL A 1 282 ? 14.321 2.473 6.708 1.00 91.25 282 VAL A O 1
ATOM 2008 N N . GLU A 1 283 ? 13.244 3.983 7.998 1.00 90.75 283 GLU A N 1
ATOM 2009 C CA . GLU A 1 283 ? 13.888 5.192 7.459 1.00 90.75 283 GLU A CA 1
ATOM 2010 C C . GLU A 1 283 ? 15.399 5.026 7.269 1.00 90.75 283 GLU A C 1
ATOM 2012 O O . GLU A 1 283 ? 15.883 5.122 6.142 1.00 90.75 283 GLU A O 1
ATOM 2017 N N . GLY A 1 284 ? 16.129 4.691 8.341 1.00 85.00 284 GLY A N 1
ATOM 2018 C CA . GLY A 1 284 ? 17.588 4.553 8.276 1.00 85.00 284 GLY A CA 1
ATOM 2019 C C . GLY A 1 284 ? 18.043 3.537 7.223 1.00 85.00 284 GLY A C 1
ATOM 2020 O O . GLY A 1 284 ? 18.878 3.841 6.374 1.00 85.00 284 GLY A O 1
ATOM 2021 N N . SER A 1 285 ? 17.437 2.346 7.217 1.00 84.44 285 SER A N 1
ATOM 2022 C CA . SER A 1 285 ? 17.765 1.301 6.236 1.00 84.44 285 SER A CA 1
ATOM 2023 C C . SER A 1 285 ? 17.336 1.654 4.807 1.00 84.44 285 SER A C 1
ATOM 2025 O O . SER A 1 285 ? 18.042 1.323 3.857 1.00 84.44 285 SER A O 1
ATOM 2027 N N . ALA A 1 286 ? 16.207 2.349 4.644 1.00 84.12 286 ALA A N 1
ATOM 2028 C CA . ALA A 1 286 ? 15.658 2.724 3.348 1.00 84.12 286 ALA A CA 1
ATOM 2029 C C . ALA A 1 286 ? 16.547 3.766 2.676 1.00 84.12 286 ALA A C 1
ATOM 2031 O O . ALA A 1 286 ? 16.926 3.597 1.521 1.00 84.12 286 ALA A O 1
ATOM 2032 N N . VAL A 1 287 ? 16.950 4.790 3.430 1.00 86.06 287 VAL A N 1
ATOM 2033 C CA . VAL A 1 287 ? 17.877 5.829 2.982 1.00 86.06 287 VAL A CA 1
ATOM 2034 C C . VAL A 1 287 ? 19.225 5.231 2.571 1.00 86.06 287 VAL A C 1
ATOM 2036 O O . VAL A 1 287 ? 19.738 5.546 1.497 1.00 86.06 287 VAL A O 1
ATOM 2039 N N . GLU A 1 288 ? 19.779 4.312 3.367 1.00 84.69 288 GLU A N 1
ATOM 2040 C CA . GLU A 1 288 ? 21.007 3.594 3.002 1.00 84.69 288 GLU A CA 1
ATOM 2041 C C . GLU A 1 288 ? 20.834 2.752 1.724 1.00 84.69 288 GLU A C 1
ATOM 2043 O O . GLU A 1 288 ? 21.749 2.670 0.897 1.00 84.69 288 GLU A O 1
ATOM 2048 N N . ALA A 1 289 ? 19.662 2.139 1.533 1.00 83.38 289 ALA A N 1
ATOM 2049 C CA . ALA A 1 289 ? 19.351 1.326 0.360 1.00 83.38 289 ALA A CA 1
ATOM 2050 C C . ALA A 1 289 ? 19.327 2.139 -0.942 1.00 83.38 289 ALA A C 1
ATOM 2052 O O . ALA A 1 289 ? 19.714 1.606 -1.991 1.00 83.38 289 ALA A O 1
ATOM 2053 N N . LEU A 1 290 ? 18.929 3.420 -0.886 1.00 82.75 290 LEU A N 1
ATOM 2054 C CA . LEU A 1 290 ? 18.813 4.295 -2.060 1.00 82.75 290 LEU A CA 1
ATOM 2055 C C . LEU A 1 290 ? 20.117 4.377 -2.861 1.00 82.75 290 LEU A C 1
ATOM 2057 O O . LEU A 1 290 ? 20.080 4.389 -4.092 1.00 82.75 290 LEU A O 1
ATOM 2061 N N . ALA A 1 291 ? 21.271 4.334 -2.187 1.00 80.31 291 ALA A N 1
ATOM 2062 C CA . ALA A 1 291 ? 22.584 4.350 -2.836 1.00 80.31 291 ALA A CA 1
ATOM 2063 C C . ALA A 1 291 ? 22.798 3.167 -3.802 1.00 80.31 291 ALA A C 1
ATOM 2065 O O . ALA A 1 291 ? 23.544 3.274 -4.774 1.00 80.31 291 ALA A O 1
ATOM 2066 N N . SER A 1 292 ? 22.133 2.036 -3.554 1.00 84.31 292 SER A N 1
ATOM 2067 C CA . SER A 1 292 ? 22.232 0.820 -4.371 1.00 84.31 292 SER A CA 1
ATOM 2068 C C . SER A 1 292 ? 21.101 0.660 -5.392 1.00 84.31 292 SER A C 1
ATOM 2070 O O . SER A 1 292 ? 21.189 -0.193 -6.279 1.00 84.31 292 SER A O 1
ATOM 2072 N N . MET A 1 293 ? 20.059 1.492 -5.310 1.00 86.06 293 MET A N 1
ATOM 2073 C CA . MET A 1 293 ? 18.849 1.346 -6.118 1.00 86.06 293 MET A CA 1
ATOM 2074 C C . MET A 1 293 ? 19.123 1.531 -7.616 1.00 86.06 293 MET A C 1
ATOM 2076 O O . MET A 1 293 ? 18.642 0.748 -8.432 1.00 86.06 293 MET A O 1
ATOM 2080 N N . ASN A 1 294 ? 19.979 2.486 -7.993 1.00 87.00 294 ASN A N 1
ATOM 2081 C CA . ASN A 1 294 ? 20.370 2.688 -9.394 1.00 87.00 294 ASN A CA 1
ATOM 2082 C C . ASN A 1 294 ? 21.084 1.463 -9.983 1.00 87.00 294 ASN A C 1
ATOM 2084 O O . ASN A 1 294 ? 20.810 1.063 -11.115 1.00 87.00 294 ASN A O 1
ATOM 2088 N N . SER A 1 295 ? 21.943 0.814 -9.193 1.00 88.88 295 SER A N 1
ATOM 2089 C CA . SER A 1 295 ? 22.613 -0.425 -9.594 1.00 88.88 295 SER A CA 1
ATOM 2090 C C . SER A 1 295 ? 21.618 -1.568 -9.791 1.00 88.88 295 SER A C 1
ATOM 2092 O O . SER A 1 295 ? 21.778 -2.362 -10.714 1.00 88.88 295 SER A O 1
ATOM 2094 N N . TYR A 1 296 ? 20.573 -1.651 -8.963 1.00 86.62 296 TYR A N 1
ATOM 2095 C CA . TYR A 1 296 ? 19.488 -2.613 -9.156 1.00 86.62 296 TYR A CA 1
ATOM 2096 C C . TYR A 1 296 ? 18.692 -2.321 -10.433 1.00 86.62 296 TYR A C 1
ATOM 2098 O O . TYR A 1 296 ? 18.515 -3.222 -11.258 1.00 86.62 296 TYR A O 1
ATOM 2106 N N . LEU A 1 297 ? 18.266 -1.071 -10.639 1.00 89.62 297 LEU A N 1
ATOM 2107 C CA . LEU A 1 297 ? 17.497 -0.666 -11.818 1.00 89.62 297 LEU A CA 1
ATOM 2108 C C . LEU A 1 297 ? 18.248 -0.940 -13.124 1.00 89.62 297 LEU A C 1
ATOM 2110 O O . LEU A 1 297 ? 17.637 -1.395 -14.086 1.00 89.62 297 LEU A O 1
ATOM 2114 N N . ALA A 1 298 ? 19.571 -0.770 -13.136 1.00 90.00 298 ALA A N 1
ATOM 2115 C CA . ALA A 1 298 ? 20.408 -1.094 -14.289 1.00 90.00 298 ALA A CA 1
ATOM 2116 C C . ALA A 1 298 ? 20.392 -2.590 -14.671 1.00 90.00 298 ALA A C 1
ATOM 2118 O O . ALA A 1 298 ? 20.712 -2.933 -15.806 1.00 90.00 298 ALA A O 1
ATOM 2119 N N . THR A 1 299 ? 20.009 -3.488 -13.756 1.00 90.25 299 THR A N 1
ATOM 2120 C CA . THR A 1 299 ? 19.906 -4.934 -14.034 1.00 90.25 299 THR A CA 1
ATOM 2121 C C . THR A 1 299 ? 18.546 -5.363 -14.583 1.00 90.25 299 THR A C 1
ATOM 2123 O O . THR A 1 299 ? 18.397 -6.515 -14.996 1.00 90.25 299 THR A O 1
ATOM 2126 N N . ARG A 1 300 ? 17.548 -4.469 -14.586 1.00 92.69 300 ARG A N 1
ATOM 2127 C CA . ARG A 1 300 ? 16.214 -4.771 -15.109 1.00 92.69 300 ARG A CA 1
ATOM 2128 C C . ARG A 1 300 ? 16.248 -4.836 -16.638 1.00 92.69 300 ARG A C 1
ATOM 2130 O O . ARG A 1 300 ? 16.696 -3.877 -17.270 1.00 92.69 300 ARG A O 1
ATOM 2137 N N . PRO A 1 301 ? 15.707 -5.901 -17.255 1.00 94.12 301 PRO A N 1
ATOM 2138 C CA . PRO A 1 301 ? 15.395 -5.891 -18.676 1.00 94.12 301 PRO A CA 1
ATOM 2139 C C . PRO A 1 301 ? 14.486 -4.703 -18.988 1.00 94.12 301 PRO A C 1
ATOM 2141 O O . PRO A 1 301 ? 13.556 -4.419 -18.233 1.00 94.12 301 PRO A O 1
ATOM 2144 N N . ARG A 1 302 ? 14.755 -3.983 -20.079 1.00 92.25 302 ARG A N 1
ATOM 2145 C CA . ARG A 1 302 ? 13.909 -2.850 -20.496 1.00 92.25 302 ARG A CA 1
ATOM 2146 C C . ARG A 1 302 ? 12.571 -3.319 -21.064 1.00 92.25 302 ARG A C 1
ATOM 2148 O O . ARG A 1 302 ? 11.559 -2.645 -20.891 1.00 92.25 302 ARG A O 1
ATOM 2155 N N . VAL A 1 303 ? 12.606 -4.469 -21.730 1.00 93.81 303 VAL A N 1
ATOM 2156 C CA . VAL A 1 303 ? 11.495 -5.105 -22.427 1.00 93.81 303 VAL A CA 1
ATOM 2157 C C . VAL A 1 303 ? 11.555 -6.607 -22.148 1.00 93.81 303 VAL A C 1
ATOM 2159 O O . VAL A 1 303 ? 12.645 -7.155 -21.989 1.00 93.81 303 VAL A O 1
ATOM 2162 N N . PHE A 1 304 ? 10.396 -7.252 -22.099 1.00 94.38 304 PHE A N 1
ATOM 2163 C CA . PHE A 1 304 ? 10.227 -8.701 -22.061 1.00 94.38 304 PHE A CA 1
ATOM 2164 C C . PHE A 1 304 ? 9.484 -9.151 -23.318 1.00 94.38 304 PHE A C 1
ATOM 2166 O O . PHE A 1 304 ? 8.561 -8.469 -23.759 1.00 94.38 304 PHE A O 1
ATOM 2173 N N . ALA A 1 305 ? 9.842 -10.299 -23.886 1.00 92.44 305 ALA A N 1
ATOM 2174 C CA . ALA A 1 305 ? 9.133 -10.849 -25.038 1.00 92.44 305 ALA A CA 1
ATOM 2175 C C . ALA A 1 305 ? 7.741 -11.376 -24.655 1.00 92.44 305 ALA A C 1
ATOM 2177 O O . ALA A 1 305 ? 6.836 -11.395 -25.479 1.00 92.44 305 ALA A O 1
ATOM 2178 N N . SER A 1 306 ? 7.550 -11.792 -23.399 1.00 92.62 306 SER A N 1
ATOM 2179 C CA . SER A 1 306 ? 6.272 -12.309 -22.897 1.00 92.62 306 SER A CA 1
ATOM 2180 C C . SER A 1 306 ? 6.096 -12.067 -21.397 1.00 92.62 306 SER A C 1
ATOM 2182 O O . SER A 1 306 ? 7.060 -11.809 -20.670 1.00 92.62 306 SER A O 1
ATOM 2184 N N . LEU A 1 307 ? 4.858 -12.213 -20.911 1.00 92.44 307 LEU A N 1
ATOM 2185 C CA . LEU A 1 307 ? 4.568 -12.205 -19.474 1.00 92.44 307 LEU A CA 1
ATOM 2186 C C . LEU A 1 307 ? 5.273 -13.353 -18.739 1.00 92.44 307 LEU A C 1
ATOM 2188 O O . LEU A 1 307 ? 5.791 -13.137 -17.646 1.00 92.44 307 LEU A O 1
ATOM 2192 N N . ASP A 1 308 ? 5.358 -14.542 -19.341 1.00 93.38 308 ASP A N 1
ATOM 2193 C CA . ASP A 1 308 ? 6.047 -15.694 -18.746 1.00 93.38 308 ASP A CA 1
ATOM 2194 C C . ASP A 1 308 ? 7.543 -15.429 -18.549 1.00 93.38 308 ASP A C 1
ATOM 2196 O O . ASP A 1 308 ? 8.117 -15.790 -17.517 1.00 93.38 308 ASP A O 1
ATOM 2200 N N . GLU A 1 309 ? 8.182 -14.747 -19.504 1.00 95.00 309 GLU A N 1
ATOM 2201 C CA . GLU A 1 309 ? 9.574 -14.322 -19.360 1.00 95.00 309 GLU A CA 1
ATOM 2202 C C . GLU A 1 309 ? 9.734 -13.332 -18.204 1.00 95.00 309 GLU A C 1
ATOM 2204 O O . GLU A 1 309 ? 10.652 -13.479 -17.388 1.00 95.00 309 GLU A O 1
ATOM 2209 N N . ALA A 1 310 ? 8.827 -12.358 -18.100 1.00 95.25 310 ALA A N 1
ATOM 2210 C CA . ALA A 1 310 ? 8.852 -11.373 -17.030 1.00 95.25 310 ALA A CA 1
ATOM 2211 C C . ALA A 1 310 ? 8.639 -12.010 -15.650 1.00 95.25 310 ALA A C 1
ATOM 2213 O O . ALA A 1 310 ? 9.397 -11.722 -14.720 1.00 95.25 310 ALA A O 1
ATOM 2214 N N . VAL A 1 311 ? 7.665 -12.915 -15.513 1.00 96.06 311 VAL A N 1
ATOM 2215 C CA . VAL A 1 311 ? 7.440 -13.709 -14.292 1.00 96.06 311 VAL A CA 1
ATOM 2216 C C . VAL A 1 311 ? 8.694 -14.515 -13.960 1.00 96.06 311 VAL A C 1
ATOM 2218 O O . VAL A 1 311 ? 9.189 -14.474 -12.833 1.00 96.06 311 VAL A O 1
ATOM 2221 N N . GLY A 1 312 ? 9.265 -15.199 -14.955 1.00 96.38 312 GLY A N 1
ATOM 2222 C CA . GLY A 1 312 ? 10.495 -15.963 -14.795 1.00 96.38 312 GLY A CA 1
ATOM 2223 C C . GLY A 1 312 ? 11.669 -15.103 -14.324 1.00 96.38 312 GLY A C 1
ATOM 2224 O O . GLY A 1 312 ? 12.444 -15.547 -13.477 1.00 96.38 312 GLY A O 1
ATOM 2225 N N . TRP A 1 313 ? 11.803 -13.873 -14.827 1.00 96.25 313 TRP A N 1
ATOM 2226 C CA . TRP A 1 313 ? 12.832 -12.940 -14.372 1.00 96.25 313 TRP A CA 1
ATOM 2227 C C . TRP A 1 31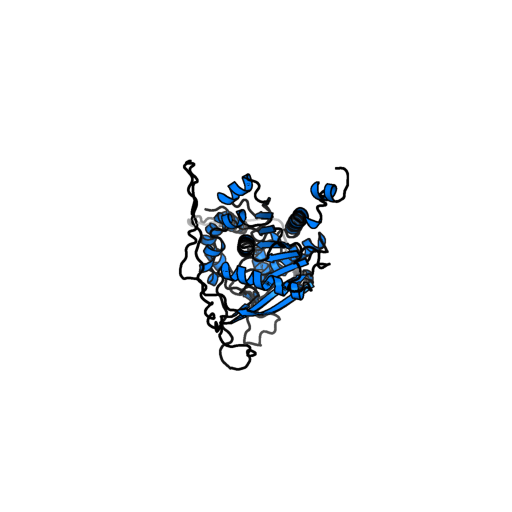3 ? 12.641 -12.554 -12.904 1.00 96.25 313 TRP A C 1
ATOM 2229 O O . TRP A 1 313 ? 13.605 -12.679 -12.155 1.00 96.25 313 TRP A O 1
ATOM 2239 N N . HIS A 1 314 ? 11.426 -12.184 -12.475 1.00 95.94 314 HIS A N 1
ATOM 2240 C CA . HIS A 1 314 ? 11.141 -11.799 -11.081 1.00 95.94 314 HIS A CA 1
ATOM 2241 C C . HIS A 1 314 ? 11.468 -12.916 -10.080 1.00 95.94 314 HIS A C 1
ATOM 2243 O O . HIS A 1 314 ? 12.002 -12.651 -9.000 1.00 95.94 314 HIS A O 1
ATOM 2249 N N . VAL A 1 315 ? 11.183 -14.167 -10.454 1.00 96.38 315 VAL A N 1
ATOM 2250 C CA . VAL A 1 315 ? 11.488 -15.345 -9.631 1.00 96.38 315 VAL A CA 1
ATOM 2251 C C . VAL A 1 315 ? 12.993 -15.617 -9.600 1.00 96.38 315 VAL A C 1
ATOM 2253 O O . VAL A 1 315 ? 13.573 -15.795 -8.527 1.00 96.38 315 VAL A O 1
ATOM 2256 N N . ARG A 1 316 ? 13.666 -15.611 -10.761 1.00 96.19 316 ARG A N 1
ATOM 2257 C CA . ARG A 1 316 ? 15.118 -15.861 -10.849 1.00 96.19 316 ARG A CA 1
ATOM 2258 C C . ARG A 1 316 ? 15.947 -14.768 -10.175 1.00 96.19 316 ARG A C 1
ATOM 2260 O O . ARG A 1 316 ? 16.954 -15.081 -9.546 1.00 96.19 316 ARG A O 1
ATOM 2267 N N . SER A 1 317 ? 15.531 -13.505 -10.281 1.00 93.62 317 SER A N 1
ATOM 2268 C CA . SER A 1 317 ? 16.168 -12.373 -9.597 1.00 93.62 317 SER A CA 1
ATOM 2269 C C . SER A 1 317 ? 15.912 -12.377 -8.089 1.00 93.62 317 SER A C 1
ATOM 2271 O O . SER A 1 317 ? 16.559 -11.614 -7.372 1.00 93.62 317 SER A O 1
ATOM 2273 N N . ARG A 1 318 ? 14.987 -13.226 -7.610 1.00 92.81 318 ARG A N 1
ATOM 2274 C CA . ARG A 1 318 ? 14.463 -13.244 -6.238 1.00 92.81 318 ARG A CA 1
ATOM 2275 C C . ARG A 1 318 ? 13.816 -11.921 -5.819 1.00 92.81 318 ARG A C 1
ATOM 2277 O O . ARG A 1 318 ? 13.745 -11.644 -4.624 1.00 92.81 318 ARG A O 1
ATOM 2284 N N . THR A 1 319 ? 13.335 -11.129 -6.782 1.00 91.69 319 THR A N 1
ATOM 2285 C CA . THR A 1 319 ? 12.503 -9.949 -6.501 1.00 91.69 319 THR A CA 1
ATOM 2286 C C . THR A 1 319 ? 11.194 -10.388 -5.845 1.00 91.69 319 THR A C 1
ATOM 2288 O O . THR A 1 319 ? 10.806 -9.812 -4.838 1.00 91.69 319 THR A O 1
ATOM 2291 N N . VAL A 1 320 ? 10.574 -11.449 -6.372 1.00 95.06 320 VAL A N 1
ATOM 2292 C CA . VAL A 1 320 ? 9.442 -12.153 -5.753 1.00 95.06 320 VAL A CA 1
ATOM 2293 C C . VAL A 1 320 ? 9.802 -13.633 -5.706 1.00 95.06 320 VAL A C 1
ATOM 2295 O O . VAL A 1 320 ? 10.146 -14.221 -6.729 1.00 95.06 320 VAL A O 1
ATOM 2298 N N . ARG A 1 321 ? 9.776 -14.249 -4.526 1.00 95.56 321 ARG A N 1
ATOM 2299 C CA . ARG A 1 321 ? 10.169 -15.656 -4.337 1.00 95.56 321 ARG A CA 1
ATOM 2300 C C . ARG A 1 321 ? 9.010 -16.606 -4.609 1.00 95.56 321 ARG A C 1
ATOM 2302 O O . ARG A 1 321 ? 9.229 -17.730 -5.061 1.00 95.56 321 ARG A O 1
ATOM 2309 N N . ASN A 1 322 ? 7.786 -16.161 -4.343 1.00 97.31 322 ASN A N 1
ATOM 2310 C CA . ASN A 1 322 ? 6.580 -16.938 -4.585 1.00 97.31 322 ASN A CA 1
ATOM 2311 C C . ASN A 1 322 ? 6.155 -16.869 -6.062 1.00 97.31 322 ASN A C 1
ATOM 2313 O O . ASN A 1 322 ? 5.692 -15.839 -6.547 1.00 97.31 322 ASN A O 1
ATOM 2317 N N . VAL A 1 323 ? 6.265 -17.997 -6.767 1.00 96.56 323 VAL A N 1
ATOM 2318 C CA . VAL A 1 323 ? 5.908 -18.113 -8.192 1.00 96.56 323 VAL A CA 1
ATOM 2319 C C . VAL A 1 323 ? 4.429 -17.824 -8.446 1.00 96.56 323 VAL A C 1
ATOM 2321 O O . VAL A 1 323 ? 4.091 -17.219 -9.461 1.00 96.56 323 VAL A O 1
ATOM 2324 N N . GLU A 1 324 ? 3.539 -18.249 -7.549 1.00 96.81 324 GLU A N 1
ATOM 2325 C CA . GLU A 1 324 ? 2.106 -17.990 -7.689 1.00 96.81 324 GLU A CA 1
ATOM 2326 C C . GLU A 1 324 ? 1.810 -16.494 -7.531 1.00 96.81 324 GLU A C 1
ATOM 2328 O O . GLU A 1 324 ? 1.070 -15.934 -8.339 1.00 96.81 324 GLU A O 1
ATOM 2333 N N . SER A 1 325 ? 2.463 -15.831 -6.568 1.00 97.69 325 SER A N 1
ATOM 2334 C CA . SER A 1 325 ? 2.340 -14.377 -6.410 1.00 97.69 325 SER A CA 1
ATOM 2335 C C . SER A 1 325 ? 2.875 -13.632 -7.621 1.00 97.69 325 SER A C 1
ATOM 2337 O O . SER A 1 325 ? 2.170 -12.796 -8.176 1.00 97.69 325 SER A O 1
ATOM 2339 N N . ALA A 1 326 ? 4.058 -14.010 -8.114 1.00 97.38 326 ALA A N 1
ATOM 2340 C CA . ALA A 1 326 ? 4.643 -13.400 -9.302 1.00 97.38 326 ALA A CA 1
ATOM 2341 C C . ALA A 1 326 ? 3.715 -13.517 -10.526 1.00 97.38 326 ALA A C 1
ATOM 2343 O O . ALA A 1 326 ? 3.564 -12.560 -11.279 1.00 97.38 326 ALA A O 1
ATOM 2344 N N . ARG A 1 327 ? 3.042 -14.660 -10.718 1.00 96.88 327 ARG A N 1
ATOM 2345 C CA . ARG A 1 327 ? 2.053 -14.827 -11.800 1.00 96.88 327 ARG A CA 1
ATOM 2346 C C . ARG A 1 327 ? 0.845 -13.903 -11.652 1.00 96.88 327 ARG A C 1
ATOM 2348 O O . ARG A 1 327 ? 0.329 -13.441 -12.664 1.00 96.88 327 ARG A O 1
ATOM 2355 N N . ALA A 1 328 ? 0.406 -13.644 -10.423 1.00 96.88 328 ALA A N 1
ATOM 2356 C CA . ALA A 1 328 ? -0.713 -12.750 -10.146 1.00 96.88 328 ALA A CA 1
ATOM 2357 C C . ALA A 1 328 ? -0.335 -11.266 -10.292 1.00 96.88 328 ALA A C 1
ATOM 2359 O O . ALA A 1 328 ? -1.134 -10.474 -10.788 1.00 96.88 328 ALA A O 1
ATOM 2360 N N . SER A 1 329 ? 0.869 -10.881 -9.860 1.00 97.69 329 SER A N 1
ATOM 2361 C CA . SER A 1 329 ? 1.248 -9.478 -9.674 1.00 97.69 329 SER A CA 1
ATOM 2362 C C . SER A 1 329 ? 2.051 -8.874 -10.826 1.00 97.69 329 SER A C 1
ATOM 2364 O O . SER A 1 329 ? 1.853 -7.702 -11.158 1.00 97.69 329 SER A O 1
ATOM 2366 N N . VAL A 1 330 ? 2.917 -9.653 -11.487 1.00 97.06 330 VAL A N 1
ATOM 2367 C CA . VAL A 1 330 ? 3.814 -9.154 -12.547 1.00 97.06 330 VAL A CA 1
ATOM 2368 C C . VAL A 1 330 ? 3.070 -8.577 -13.759 1.00 97.06 330 VAL A C 1
ATOM 2370 O O . VAL A 1 330 ? 3.490 -7.527 -14.248 1.00 97.06 330 VAL A O 1
ATOM 2373 N N . PRO A 1 331 ? 1.947 -9.149 -14.242 1.00 95.00 331 PRO A N 1
ATOM 2374 C CA . PRO A 1 331 ? 1.175 -8.506 -15.307 1.00 95.00 331 PRO A CA 1
ATOM 2375 C C . PRO A 1 331 ? 0.734 -7.079 -14.944 1.00 95.00 331 PRO A C 1
ATOM 2377 O O . PRO A 1 331 ? 0.713 -6.197 -15.798 1.00 95.00 331 PRO A O 1
ATOM 2380 N N . GLY A 1 332 ? 0.460 -6.822 -13.659 1.00 94.56 332 GLY A N 1
ATOM 2381 C CA . GLY A 1 332 ? 0.048 -5.517 -13.147 1.00 94.56 332 GLY A CA 1
ATOM 2382 C C . GLY A 1 332 ? 1.129 -4.435 -13.207 1.00 94.56 332 GLY A C 1
ATOM 2383 O O . GLY A 1 332 ? 0.790 -3.255 -13.153 1.00 94.56 332 GLY A O 1
ATOM 2384 N N . VAL A 1 333 ? 2.408 -4.791 -13.363 1.00 95.69 333 VAL A N 1
ATOM 2385 C CA . VAL A 1 333 ? 3.524 -3.824 -13.430 1.00 95.69 333 VAL A CA 1
ATOM 2386 C C . VAL A 1 333 ? 4.062 -3.620 -14.846 1.00 95.69 333 VAL A C 1
ATOM 2388 O O . VAL A 1 333 ? 5.027 -2.877 -15.047 1.00 95.69 333 VAL A O 1
ATOM 2391 N N . LEU A 1 334 ? 3.434 -4.254 -15.837 1.00 95.19 334 LEU A N 1
ATOM 2392 C CA . LEU A 1 334 ? 3.828 -4.200 -17.238 1.00 95.19 334 LEU A CA 1
ATOM 2393 C C . LEU A 1 334 ? 2.716 -3.601 -18.098 1.00 95.19 334 LEU A C 1
ATOM 2395 O O . LEU A 1 334 ? 1.546 -3.565 -17.724 1.00 95.19 334 LEU A O 1
ATOM 2399 N N . VAL A 1 335 ? 3.103 -3.118 -19.270 1.00 92.94 335 VAL A N 1
ATOM 2400 C CA . VAL A 1 335 ? 2.201 -2.709 -20.344 1.00 92.94 335 VAL A CA 1
ATOM 2401 C C . VAL A 1 335 ? 2.713 -3.292 -21.652 1.00 92.94 335 VAL A C 1
ATOM 2403 O O . VAL A 1 335 ? 3.928 -3.375 -21.864 1.00 92.94 335 VAL A O 1
ATOM 2406 N N . LYS A 1 336 ? 1.791 -3.711 -22.517 1.00 90.44 336 LYS A N 1
ATOM 2407 C CA . LYS A 1 336 ? 2.131 -4.150 -23.867 1.00 90.44 336 LYS A CA 1
ATOM 2408 C C . LYS A 1 336 ? 2.676 -2.947 -24.643 1.00 90.44 336 LYS A C 1
ATOM 2410 O O . LYS A 1 336 ? 2.219 -1.819 -24.462 1.00 90.44 336 LYS A O 1
ATOM 2415 N N . VAL A 1 337 ? 3.718 -3.173 -25.425 1.00 85.94 337 VAL A N 1
ATOM 2416 C CA . VAL A 1 337 ? 4.265 -2.203 -26.367 1.00 85.94 337 VAL A CA 1
ATOM 2417 C C . VAL A 1 337 ? 3.447 -2.352 -27.640 1.00 85.94 337 VAL A C 1
ATOM 2419 O O . VAL A 1 337 ? 3.485 -3.408 -28.271 1.00 85.94 337 VAL A O 1
ATOM 2422 N N . ASP A 1 338 ? 2.684 -1.322 -27.986 1.00 71.50 338 ASP A N 1
ATOM 2423 C CA . ASP A 1 338 ? 1.987 -1.274 -29.266 1.00 71.50 338 ASP A CA 1
ATOM 2424 C C . ASP A 1 338 ? 3.035 -1.082 -30.375 1.00 71.50 338 ASP A C 1
ATOM 2426 O O . ASP A 1 338 ? 3.868 -0.176 -30.294 1.00 71.50 338 ASP A O 1
ATOM 2430 N N . GLY A 1 339 ? 3.042 -1.976 -31.364 1.00 56.41 339 GLY A N 1
ATOM 2431 C CA . GLY A 1 339 ? 3.859 -1.870 -32.573 1.00 56.41 339 GLY A CA 1
ATOM 2432 C C . GLY A 1 339 ? 2.952 -1.702 -33.788 1.00 56.41 339 GLY A C 1
ATOM 2433 O O . GLY A 1 339 ? 1.928 -2.373 -33.873 1.00 56.41 339 GLY A O 1
ATOM 2434 N N . GLU A 1 340 ? 3.330 -0.816 -34.707 1.00 48.06 340 GLU A N 1
ATOM 2435 C CA . GLU A 1 340 ? 2.659 -0.591 -36.000 1.00 48.06 340 GLU A CA 1
ATOM 2436 C C . GLU A 1 340 ? 2.886 -1.743 -37.008 1.00 48.06 340 GLU A C 1
ATOM 2438 O O . GLU A 1 340 ? 2.317 -1.726 -38.094 1.00 48.06 340 GLU A O 1
ATOM 2443 N N . ASP A 1 341 ? 3.672 -2.764 -36.649 1.00 44.44 341 ASP A N 1
ATOM 2444 C CA . ASP A 1 341 ? 3.943 -3.933 -37.489 1.00 44.44 341 ASP A CA 1
ATOM 2445 C C . ASP A 1 341 ? 2.993 -5.094 -37.135 1.00 44.44 341 ASP A C 1
ATOM 2447 O O . ASP A 1 341 ? 3.236 -5.876 -36.211 1.00 44.44 341 ASP A O 1
ATOM 2451 N N . GLU A 1 342 ? 1.898 -5.213 -37.893 1.00 43.00 342 GLU A N 1
ATOM 2452 C CA . GLU A 1 342 ? 0.859 -6.253 -37.762 1.00 43.00 342 GLU A CA 1
ATOM 2453 C C . GLU A 1 342 ? 1.320 -7.682 -38.145 1.00 43.00 342 GLU A C 1
ATOM 2455 O O . GLU A 1 342 ? 0.556 -8.636 -37.999 1.00 43.00 342 GLU A O 1
ATOM 2460 N N . ASP A 1 343 ? 2.573 -7.882 -38.566 1.00 41.97 343 ASP A N 1
ATOM 2461 C CA . ASP A 1 343 ? 3.036 -9.149 -39.161 1.00 41.97 343 ASP A CA 1
ATOM 2462 C C . ASP A 1 343 ? 3.649 -10.170 -38.178 1.00 41.97 343 ASP A C 1
ATOM 2464 O O . ASP A 1 343 ? 4.171 -11.213 -38.584 1.00 41.97 343 ASP A O 1
ATOM 2468 N N . ALA A 1 344 ? 3.550 -9.951 -36.864 1.00 45.97 344 ALA A N 1
ATOM 2469 C CA . ALA A 1 344 ? 3.885 -10.980 -35.877 1.00 45.97 344 ALA A CA 1
ATOM 2470 C C . ALA A 1 344 ? 2.644 -11.817 -35.529 1.00 45.97 344 ALA A C 1
ATOM 2472 O O . ALA A 1 344 ? 1.972 -11.592 -34.523 1.00 45.97 344 ALA A O 1
ATOM 2473 N N . SER A 1 345 ? 2.352 -12.826 -36.351 1.00 43.91 345 SER A N 1
ATOM 2474 C CA . SER A 1 345 ? 1.352 -13.867 -36.086 1.00 43.91 345 SER A CA 1
ATOM 2475 C C . SER A 1 345 ? 1.782 -14.787 -34.927 1.00 43.91 345 SER A C 1
ATOM 2477 O O . SER A 1 345 ? 2.151 -15.947 -35.120 1.00 43.91 345 SER A O 1
ATOM 2479 N N . GLY A 1 346 ? 1.747 -14.242 -33.712 1.00 47.84 346 GLY A N 1
ATOM 2480 C CA . GLY A 1 346 ? 1.943 -14.909 -32.431 1.00 47.84 346 GLY A CA 1
ATOM 2481 C C . GLY A 1 346 ? 1.385 -14.017 -31.321 1.00 47.84 346 GLY A C 1
ATOM 2482 O O . GLY A 1 346 ? 1.703 -12.835 -31.245 1.00 47.8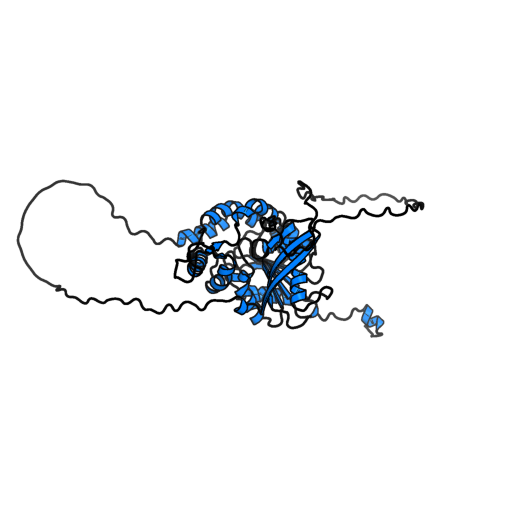4 346 GLY A O 1
ATOM 2483 N N . ASP A 1 347 ? 0.505 -14.563 -30.490 1.00 52.12 347 ASP A N 1
ATOM 2484 C CA . ASP A 1 347 ? -0.207 -13.843 -29.432 1.00 52.12 347 ASP A CA 1
ATOM 2485 C C . ASP A 1 347 ? 0.766 -13.249 -28.386 1.00 52.12 347 ASP A C 1
ATOM 2487 O O . ASP A 1 347 ? 1.139 -13.916 -27.425 1.00 52.12 347 ASP A O 1
ATOM 2491 N N . GLY A 1 348 ? 1.237 -12.009 -28.583 1.00 55.69 348 GLY A N 1
ATOM 2492 C CA . GLY A 1 348 ? 2.026 -11.288 -27.575 1.00 55.69 348 GLY A CA 1
ATOM 2493 C C . GLY A 1 348 ? 3.176 -10.442 -28.119 1.00 55.69 348 GLY A C 1
ATOM 2494 O O . GLY A 1 348 ? 4.323 -10.868 -28.103 1.00 55.69 348 GLY A O 1
ATOM 2495 N N . GLY A 1 349 ? 2.888 -9.202 -28.524 1.00 65.69 349 GLY A N 1
ATOM 2496 C CA . GLY A 1 349 ? 3.918 -8.168 -28.679 1.00 65.69 349 GLY A CA 1
ATOM 2497 C C . GLY A 1 349 ? 4.700 -7.899 -27.374 1.00 65.69 349 GLY A C 1
ATOM 2498 O O . GLY A 1 349 ? 4.254 -8.311 -26.297 1.00 65.69 349 GLY A O 1
ATOM 2499 N N . PRO A 1 350 ? 5.855 -7.211 -27.457 1.00 88.25 350 PRO A N 1
ATOM 2500 C CA . PRO A 1 350 ? 6.758 -7.012 -26.326 1.00 88.25 350 PRO A CA 1
ATOM 2501 C C . PRO A 1 350 ? 6.097 -6.276 -25.153 1.00 88.25 350 PRO A C 1
ATOM 2503 O O . PRO A 1 350 ? 5.174 -5.489 -25.329 1.00 88.25 350 PRO A O 1
ATOM 2506 N N . TRP A 1 351 ? 6.599 -6.492 -23.939 1.00 93.31 351 TRP A N 1
ATOM 2507 C CA . TRP A 1 351 ? 6.105 -5.884 -22.702 1.00 93.31 351 TRP A CA 1
ATOM 2508 C C . TRP A 1 351 ? 7.165 -4.982 -22.090 1.00 93.31 351 TRP A C 1
ATOM 2510 O O . TRP A 1 351 ? 8.321 -5.376 -21.969 1.00 93.31 351 TRP A O 1
ATOM 2520 N N . ARG A 1 352 ? 6.779 -3.793 -21.635 1.00 94.88 352 ARG A N 1
ATOM 2521 C CA . ARG A 1 352 ? 7.662 -2.869 -20.908 1.00 94.88 352 ARG A CA 1
ATOM 2522 C C . ARG A 1 352 ? 7.104 -2.560 -19.530 1.00 94.88 352 ARG A C 1
ATOM 2524 O O . ARG A 1 352 ? 5.917 -2.735 -19.273 1.00 94.88 352 ARG A O 1
ATOM 2531 N N . TRP A 1 353 ? 7.954 -2.044 -18.654 1.00 95.12 353 TRP A N 1
ATOM 2532 C CA . TRP A 1 353 ? 7.527 -1.577 -17.339 1.00 95.12 353 TRP A CA 1
ATOM 2533 C C . TRP A 1 353 ? 6.492 -0.458 -17.453 1.00 95.12 353 TRP A C 1
ATOM 2535 O O . TRP A 1 353 ? 6.656 0.482 -18.238 1.00 95.12 353 TRP A O 1
ATOM 2545 N N . LYS A 1 354 ? 5.435 -0.567 -16.647 1.00 93.38 354 LYS A N 1
ATOM 2546 C CA . LYS A 1 354 ? 4.382 0.444 -16.531 1.00 93.38 354 LYS A CA 1
ATOM 2547 C C . LYS A 1 354 ? 4.947 1.749 -15.968 1.00 93.38 354 LYS A C 1
ATOM 2549 O O . LYS A 1 354 ? 4.685 2.813 -16.522 1.00 93.38 354 LYS A O 1
ATOM 2554 N N . THR A 1 355 ? 5.773 1.648 -14.927 1.00 92.06 355 THR A N 1
ATOM 2555 C CA . THR A 1 355 ? 6.397 2.790 -14.250 1.00 92.06 355 THR A CA 1
ATOM 2556 C C . THR A 1 355 ? 7.893 2.859 -14.553 1.00 92.06 355 THR A C 1
ATOM 2558 O O . THR A 1 355 ? 8.645 1.918 -14.271 1.00 92.06 355 THR A O 1
ATOM 2561 N N . GLY A 1 356 ? 8.339 4.005 -15.073 1.00 90.69 356 GLY A N 1
ATOM 2562 C CA . GLY A 1 356 ? 9.760 4.348 -15.184 1.00 90.69 356 GLY A CA 1
ATOM 2563 C C . GLY A 1 356 ? 10.310 4.777 -13.828 1.00 90.69 356 GLY A C 1
ATOM 2564 O O . GLY A 1 356 ? 10.347 5.968 -13.523 1.00 90.69 356 GLY A O 1
ATOM 2565 N N . LEU A 1 357 ? 10.666 3.808 -12.981 1.00 91.12 357 LEU A N 1
ATOM 2566 C CA . LEU A 1 357 ? 11.046 4.055 -11.587 1.00 91.12 357 LEU A CA 1
ATOM 2567 C C . LEU A 1 357 ? 12.301 4.939 -11.471 1.00 91.12 357 LEU A C 1
ATOM 2569 O O . LEU A 1 357 ? 12.422 5.717 -10.532 1.00 91.12 357 LEU A O 1
ATOM 2573 N N . GLU A 1 358 ? 13.187 4.894 -12.460 1.00 91.25 358 GLU A N 1
ATOM 2574 C CA . GLU A 1 358 ? 14.348 5.775 -12.595 1.00 91.25 358 GLU A CA 1
ATOM 2575 C C . GLU A 1 358 ? 13.983 7.268 -12.605 1.00 91.25 358 GLU A C 1
ATOM 2577 O O . GLU A 1 358 ? 14.687 8.075 -12.005 1.00 91.25 358 GLU A O 1
ATOM 2582 N N . ARG A 1 359 ? 12.836 7.647 -13.189 1.00 91.81 359 ARG A N 1
ATOM 2583 C CA . ARG A 1 359 ? 12.364 9.046 -13.224 1.00 91.81 359 ARG A CA 1
ATOM 2584 C C . ARG A 1 359 ? 11.966 9.577 -11.851 1.00 91.81 359 ARG A C 1
ATOM 2586 O O . ARG A 1 359 ? 11.765 10.773 -11.686 1.00 91.81 359 ARG A O 1
ATOM 2593 N N . THR A 1 360 ? 11.810 8.684 -10.881 1.00 92.50 360 THR A N 1
ATOM 2594 C CA . THR A 1 360 ? 11.302 9.013 -9.549 1.00 92.50 360 THR A CA 1
ATOM 2595 C C . THR A 1 360 ? 12.424 9.256 -8.539 1.00 92.50 360 THR A C 1
ATOM 2597 O O . THR A 1 360 ? 12.142 9.575 -7.389 1.00 92.50 360 THR A O 1
ATOM 2600 N N . GLN A 1 361 ? 13.690 9.137 -8.966 1.00 93.25 361 GLN A N 1
ATOM 2601 C CA . GLN A 1 361 ? 14.871 9.217 -8.104 1.00 93.25 361 GLN A CA 1
ATOM 2602 C C . GLN A 1 361 ? 14.920 10.487 -7.249 1.00 93.25 361 GLN A C 1
ATOM 2604 O O . GLN A 1 361 ? 15.319 10.423 -6.088 1.00 93.25 361 GLN A O 1
ATOM 2609 N N . SER A 1 362 ? 14.482 11.626 -7.792 1.00 94.50 362 SER A N 1
ATOM 2610 C CA . SER A 1 362 ? 14.447 12.902 -7.069 1.00 94.50 362 SER A CA 1
ATOM 2611 C C . SER A 1 362 ? 13.525 12.895 -5.849 1.00 94.50 362 SER A C 1
ATOM 2613 O O . SER A 1 362 ? 13.699 13.730 -4.975 1.00 94.50 362 SER A O 1
ATOM 2615 N N . TYR A 1 363 ? 12.564 11.969 -5.775 1.00 95.56 363 TYR A N 1
ATOM 2616 C CA . TYR A 1 363 ? 11.597 11.883 -4.679 1.00 95.56 363 TYR A CA 1
ATOM 2617 C C . TYR A 1 363 ? 11.966 10.843 -3.616 1.00 95.56 363 TYR A C 1
ATOM 2619 O O . TYR A 1 363 ? 11.360 10.825 -2.550 1.00 95.56 363 TYR A O 1
ATOM 2627 N N . TRP A 1 364 ? 12.927 9.954 -3.889 1.00 94.06 364 TRP A N 1
ATOM 2628 C CA . TRP A 1 364 ? 13.189 8.794 -3.030 1.00 94.06 364 TRP A CA 1
ATOM 2629 C C . TRP A 1 364 ? 13.591 9.170 -1.608 1.00 94.06 364 TRP A C 1
ATOM 2631 O O . TRP A 1 364 ? 13.164 8.512 -0.667 1.00 94.06 364 TRP A O 1
ATOM 2641 N N . TRP A 1 365 ? 14.402 10.217 -1.454 1.00 93.62 365 TRP A N 1
ATOM 2642 C CA . TRP A 1 365 ? 14.784 10.724 -0.139 1.00 93.62 365 TRP A CA 1
ATOM 2643 C C . TRP A 1 365 ? 13.554 11.233 0.624 1.00 93.62 365 TRP A C 1
ATOM 2645 O O . TRP A 1 365 ? 13.244 10.738 1.708 1.00 93.62 365 TRP A O 1
ATOM 2655 N N . ASP A 1 366 ? 12.794 12.132 -0.003 1.00 93.38 366 ASP A N 1
ATOM 2656 C CA . ASP A 1 366 ? 11.606 12.778 0.568 1.00 93.38 366 ASP A CA 1
ATOM 2657 C C . ASP A 1 366 ? 10.498 11.789 0.964 1.00 93.38 366 ASP A C 1
ATOM 2659 O O . ASP A 1 366 ? 9.655 12.094 1.812 1.00 93.38 366 ASP A O 1
ATOM 2663 N N . TRP A 1 367 ? 10.460 10.602 0.352 1.00 96.12 367 TRP A N 1
ATOM 2664 C CA . TRP A 1 367 ? 9.524 9.545 0.738 1.00 96.12 367 TRP A CA 1
ATOM 2665 C C . TRP A 1 367 ? 9.791 9.010 2.143 1.00 96.12 367 TRP A C 1
ATOM 2667 O O . TRP A 1 367 ? 8.837 8.690 2.854 1.00 96.12 367 TRP A O 1
ATOM 2677 N N . PHE A 1 368 ? 11.057 8.905 2.546 1.00 95.44 368 PHE A N 1
ATOM 2678 C CA . PHE A 1 368 ? 11.448 8.214 3.775 1.00 95.44 368 PHE A CA 1
ATOM 2679 C C . PHE A 1 368 ? 11.984 9.150 4.859 1.00 95.44 368 PHE A C 1
ATOM 2681 O O . PHE A 1 368 ? 11.971 8.771 6.027 1.00 95.44 368 PHE A O 1
ATOM 2688 N N . GLU A 1 369 ? 12.393 10.371 4.512 1.00 94.75 369 GLU A N 1
ATOM 2689 C CA . GLU A 1 369 ? 12.874 11.353 5.483 1.00 94.75 369 GLU A CA 1
ATOM 2690 C C . GLU A 1 369 ? 11.821 11.666 6.567 1.00 94.75 369 GLU A C 1
ATOM 2692 O O . GLU A 1 369 ? 10.661 12.025 6.300 1.00 94.75 369 GLU A O 1
ATOM 2697 N N . GLY A 1 370 ? 12.233 11.506 7.826 1.00 95.38 370 GLY A N 1
ATOM 2698 C CA . GLY A 1 370 ? 11.404 11.691 9.013 1.00 95.38 370 GLY A CA 1
ATOM 2699 C C . GLY A 1 370 ? 10.267 10.674 9.148 1.00 95.38 370 GLY A C 1
ATOM 2700 O O . GLY A 1 370 ? 9.321 10.904 9.913 1.00 95.38 370 GLY A O 1
ATOM 2701 N N . MET A 1 371 ? 10.291 9.576 8.387 1.00 96.19 371 MET A N 1
ATOM 2702 C CA . MET A 1 371 ? 9.256 8.547 8.424 1.00 96.19 371 MET A CA 1
ATOM 2703 C C . MET A 1 371 ? 9.173 7.871 9.795 1.00 96.19 371 MET A C 1
ATOM 2705 O O . MET A 1 371 ? 8.058 7.632 10.261 1.00 96.19 371 MET A O 1
ATOM 2709 N N . SER A 1 372 ? 10.293 7.606 10.470 1.00 96.81 372 SER A N 1
ATOM 2710 C CA . SER A 1 372 ? 10.292 6.922 11.772 1.00 96.81 372 SER A CA 1
ATOM 2711 C C . SER A 1 372 ? 9.644 7.775 12.862 1.00 96.81 372 SER A C 1
ATOM 2713 O O . SER A 1 372 ? 8.753 7.309 13.584 1.00 96.81 372 SER A O 1
ATOM 2715 N N . GLY A 1 373 ? 9.963 9.069 12.891 1.00 97.44 373 GLY A N 1
ATOM 2716 C CA . GLY A 1 373 ? 9.312 10.032 13.772 1.00 97.44 373 GLY A CA 1
ATOM 2717 C C . GLY A 1 373 ? 7.814 10.155 13.482 1.00 97.44 373 GLY A C 1
ATOM 2718 O O . GLY A 1 373 ? 6.996 10.096 14.408 1.00 97.44 373 GLY A O 1
ATOM 2719 N N . LYS A 1 374 ? 7.425 10.255 12.197 1.00 97.62 374 LYS A N 1
ATOM 2720 C CA . LYS A 1 374 ? 6.014 10.268 11.757 1.00 97.62 374 LYS A CA 1
ATOM 2721 C C . LYS A 1 374 ? 5.275 8.996 12.169 1.00 97.62 374 LYS A C 1
ATOM 2723 O O . LYS A 1 374 ? 4.160 9.099 12.677 1.00 97.62 374 LYS A O 1
ATOM 2728 N N . PHE A 1 375 ? 5.896 7.830 12.005 1.00 98.44 375 PHE A N 1
ATOM 2729 C CA . PHE A 1 375 ? 5.350 6.539 12.407 1.00 98.44 375 PHE A CA 1
ATOM 2730 C C . PHE A 1 375 ? 5.051 6.528 13.903 1.00 98.44 375 PHE A C 1
ATOM 2732 O O . PHE A 1 375 ? 3.915 6.281 14.293 1.00 98.44 375 PHE A O 1
ATOM 2739 N N . LEU A 1 376 ? 6.012 6.889 14.755 1.00 98.06 376 LEU A N 1
ATOM 2740 C CA . LEU A 1 376 ? 5.837 6.834 16.210 1.00 98.06 376 LEU A CA 1
ATOM 2741 C C . LEU A 1 376 ? 4.774 7.808 16.738 1.00 98.06 376 LEU A C 1
ATOM 2743 O O . LEU A 1 376 ? 4.051 7.464 17.679 1.00 98.06 376 LEU A O 1
ATOM 2747 N N . ARG A 1 377 ? 4.657 9.002 16.142 1.00 96.75 377 ARG A N 1
ATOM 2748 C CA . ARG A 1 377 ? 3.668 10.025 16.537 1.00 96.75 377 ARG A CA 1
ATOM 2749 C C . ARG A 1 377 ? 2.287 9.840 15.903 1.00 96.75 377 ARG A C 1
ATOM 2751 O O . ARG A 1 377 ? 1.335 10.487 16.342 1.00 96.75 377 ARG A O 1
ATOM 2758 N N . ALA A 1 378 ? 2.164 9.008 14.869 1.00 96.50 378 ALA A N 1
ATOM 2759 C CA . ALA A 1 378 ? 0.899 8.786 14.187 1.00 96.50 378 ALA A CA 1
ATOM 2760 C C . ALA A 1 378 ? -0.154 8.177 15.124 1.00 96.50 378 ALA A C 1
ATOM 2762 O O . ALA A 1 378 ? 0.135 7.348 16.002 1.00 96.50 378 ALA A O 1
ATOM 2763 N N . LYS A 1 379 ? -1.403 8.606 14.911 1.00 91.31 379 LYS A N 1
ATOM 2764 C CA . LYS A 1 379 ? -2.564 8.105 15.647 1.00 91.31 379 LYS A CA 1
ATOM 2765 C C . LYS A 1 379 ? -2.893 6.678 15.204 1.00 91.31 379 LYS A C 1
ATOM 2767 O O . LYS A 1 379 ? -2.622 6.289 14.073 1.00 91.31 379 LYS A O 1
ATOM 2772 N N . GLY A 1 380 ? -3.510 5.926 16.110 1.00 95.56 380 GLY A N 1
ATOM 2773 C CA . GLY A 1 380 ? -3.878 4.532 15.879 1.00 95.56 380 GLY A CA 1
ATOM 2774 C C . GLY A 1 380 ? -2.792 3.538 16.291 1.00 95.56 380 GLY A C 1
ATOM 2775 O O . GLY A 1 380 ? -1.660 3.894 16.650 1.00 95.56 380 GLY A O 1
ATOM 2776 N N . ALA A 1 381 ? -3.182 2.268 16.288 1.00 98.00 381 ALA A N 1
ATOM 2777 C CA . ALA A 1 381 ? -2.276 1.158 16.523 1.00 98.00 381 ALA A CA 1
ATOM 2778 C C . ALA A 1 381 ? -1.256 1.046 15.386 1.00 98.00 381 ALA A C 1
ATOM 2780 O O . ALA A 1 381 ? -1.532 1.414 14.246 1.00 98.00 381 ALA A O 1
ATOM 2781 N N . LYS A 1 382 ? -0.073 0.527 15.704 1.00 98.69 382 LYS A N 1
ATOM 2782 C CA . LYS A 1 382 ? 1.063 0.488 14.786 1.00 98.69 382 LYS A CA 1
ATOM 2783 C C . LYS A 1 382 ? 1.649 -0.906 14.742 1.00 98.69 382 LYS A C 1
ATOM 2785 O O . LYS A 1 382 ? 1.885 -1.504 15.794 1.00 98.69 382 LYS A O 1
ATOM 2790 N N . LEU A 1 383 ? 1.880 -1.392 13.535 1.00 98.75 383 LEU A N 1
ATOM 2791 C CA . LEU A 1 383 ? 2.489 -2.682 13.271 1.00 98.75 383 LEU A CA 1
ATOM 2792 C C . LEU A 1 383 ? 3.594 -2.503 12.223 1.00 98.75 383 LEU A C 1
ATOM 2794 O O . LEU A 1 383 ? 3.378 -1.876 11.191 1.00 98.75 383 LEU A O 1
ATOM 2798 N N . LEU A 1 384 ? 4.779 -3.029 12.502 1.00 98.31 384 LEU A N 1
ATOM 2799 C CA . LEU A 1 384 ? 5.921 -3.031 11.594 1.00 98.31 384 LEU A CA 1
ATOM 2800 C C . LEU A 1 384 ? 6.273 -4.481 11.249 1.00 98.31 384 LEU A C 1
ATOM 2802 O O . LEU A 1 384 ? 6.475 -5.295 12.150 1.00 98.31 384 LEU A O 1
ATOM 2806 N N . LEU A 1 385 ? 6.312 -4.807 9.957 1.00 97.81 385 LEU A N 1
ATOM 2807 C CA . LEU A 1 385 ? 6.720 -6.112 9.436 1.00 97.81 385 LEU A CA 1
ATOM 2808 C C . LEU A 1 385 ? 8.042 -5.932 8.700 1.00 97.81 385 LEU A C 1
ATOM 2810 O O . LEU A 1 385 ? 8.101 -5.098 7.804 1.00 97.81 385 LEU A O 1
ATOM 2814 N N . LEU A 1 386 ? 9.064 -6.719 9.026 1.00 95.62 386 LEU A N 1
ATOM 2815 C CA . LEU A 1 386 ? 10.367 -6.677 8.350 1.00 95.62 386 LEU A CA 1
ATOM 2816 C C . LEU A 1 386 ? 10.717 -8.056 7.793 1.00 95.62 386 LEU A C 1
ATOM 2818 O O . LEU A 1 386 ? 10.513 -9.055 8.480 1.00 95.62 386 LEU A O 1
ATOM 2822 N N . ALA A 1 387 ? 11.246 -8.130 6.575 1.00 89.25 387 ALA A N 1
ATOM 2823 C CA . ALA A 1 387 ? 11.760 -9.370 5.999 1.00 89.25 387 ALA A CA 1
ATOM 2824 C C . ALA A 1 387 ? 13.095 -9.768 6.641 1.00 89.25 387 ALA A C 1
ATOM 2826 O O . ALA A 1 387 ? 13.337 -10.929 6.967 1.00 89.25 387 ALA A O 1
ATOM 2827 N N . GLY A 1 388 ? 13.973 -8.791 6.858 1.00 79.94 388 GLY A N 1
ATOM 2828 C CA . GLY A 1 388 ? 15.277 -8.996 7.469 1.00 79.94 388 GLY A CA 1
ATOM 2829 C C . GLY A 1 388 ? 15.327 -8.598 8.938 1.00 79.94 388 GLY A C 1
ATOM 2830 O O . GLY A 1 388 ? 14.423 -7.976 9.494 1.00 79.94 388 GLY A O 1
ATOM 2831 N N . THR A 1 389 ? 16.474 -8.865 9.558 1.00 61.62 389 THR A N 1
ATOM 2832 C CA . THR A 1 389 ? 16.915 -8.109 10.736 1.00 61.62 389 THR A CA 1
ATOM 2833 C C . THR A 1 389 ? 17.420 -6.736 10.294 1.00 61.62 389 THR A C 1
ATOM 2835 O O . THR A 1 389 ? 18.563 -6.371 10.591 1.00 61.62 389 THR A O 1
ATOM 2838 N N . ASP A 1 390 ? 16.620 -6.006 9.513 1.00 66.12 390 ASP A N 1
ATOM 2839 C CA . ASP A 1 390 ? 16.929 -4.613 9.237 1.00 66.12 390 ASP A CA 1
ATOM 2840 C C . ASP A 1 390 ? 17.072 -3.916 10.576 1.00 66.12 390 ASP A C 1
ATOM 2842 O O . ASP A 1 390 ? 16.293 -4.126 11.516 1.00 66.12 390 ASP A O 1
ATOM 2846 N N . ARG A 1 391 ? 18.158 -3.158 10.704 1.00 70.75 391 ARG A N 1
ATOM 2847 C CA . ARG A 1 391 ? 18.404 -2.447 11.944 1.00 70.75 391 ARG A CA 1
ATOM 2848 C C . ARG A 1 391 ? 17.316 -1.397 12.041 1.00 70.75 391 ARG A C 1
ATOM 2850 O O . ARG A 1 391 ? 17.266 -0.485 11.219 1.00 70.75 391 ARG A O 1
ATOM 2857 N N . LEU A 1 392 ? 16.460 -1.542 13.052 1.00 87.88 392 LEU A N 1
ATOM 2858 C CA . LEU A 1 392 ? 15.656 -0.424 13.513 1.00 87.88 392 LEU A CA 1
ATOM 2859 C C . LEU A 1 392 ? 16.606 0.758 13.687 1.00 87.88 392 LEU A C 1
ATOM 2861 O O . LEU A 1 392 ? 17.660 0.620 14.321 1.00 87.88 392 LEU A O 1
ATOM 2865 N N . ASP A 1 393 ? 16.255 1.902 13.111 1.00 90.44 393 ASP A N 1
ATOM 2866 C CA . ASP A 1 393 ? 16.972 3.122 13.435 1.00 90.44 393 ASP A CA 1
ATOM 2867 C C . ASP A 1 393 ? 16.805 3.447 14.927 1.00 90.44 393 ASP A C 1
ATOM 2869 O O . ASP A 1 393 ? 16.033 2.825 15.670 1.00 90.44 393 ASP A O 1
ATOM 2873 N N . LYS A 1 394 ? 17.579 4.427 15.393 1.00 92.31 394 LYS A N 1
ATOM 2874 C CA . LYS A 1 394 ? 17.596 4.807 16.804 1.00 92.31 394 LYS A CA 1
ATOM 2875 C C . LYS A 1 394 ? 16.192 5.141 17.322 1.00 92.31 394 LYS A C 1
ATOM 2877 O O . LYS A 1 394 ? 15.867 4.756 18.445 1.00 92.31 394 LYS A O 1
ATOM 2882 N N . GLU A 1 395 ? 15.371 5.829 16.532 1.00 94.00 395 GLU A N 1
ATOM 2883 C CA . GLU A 1 395 ? 14.030 6.231 16.951 1.00 94.00 395 GLU A CA 1
ATOM 2884 C C . GLU A 1 395 ? 13.101 5.029 17.091 1.00 94.00 395 GLU A C 1
ATOM 2886 O O . GLU A 1 395 ? 12.474 4.860 18.141 1.00 94.00 395 GLU A O 1
ATOM 2891 N N . LEU A 1 396 ? 13.046 4.156 16.082 1.00 95.56 396 LEU A N 1
ATOM 2892 C CA . LEU A 1 396 ? 12.218 2.953 16.128 1.00 95.56 396 LEU A CA 1
ATOM 2893 C C . LEU A 1 396 ? 12.687 1.977 17.202 1.00 95.56 396 LEU A C 1
ATOM 2895 O O . LEU A 1 396 ? 11.849 1.347 17.841 1.00 95.56 396 LEU A O 1
ATOM 2899 N N . MET A 1 397 ? 13.991 1.877 17.465 1.00 94.62 397 MET A N 1
ATOM 2900 C CA . MET A 1 397 ? 14.506 1.055 18.560 1.00 94.62 397 MET A CA 1
ATOM 2901 C C . MET A 1 397 ? 14.021 1.571 19.921 1.00 94.62 397 MET A C 1
ATOM 2903 O O . MET A 1 397 ? 13.511 0.790 20.726 1.00 94.62 397 MET A O 1
ATOM 2907 N N . ILE A 1 398 ? 14.106 2.885 20.164 1.00 95.69 398 ILE A N 1
ATOM 2908 C CA . ILE A 1 398 ? 13.563 3.510 21.380 1.00 95.69 398 ILE A CA 1
ATOM 2909 C C . ILE A 1 398 ? 12.048 3.286 21.458 1.00 95.69 398 ILE A C 1
ATOM 2911 O O . ILE A 1 398 ? 11.531 2.885 22.500 1.00 95.69 398 ILE A O 1
ATOM 2915 N N . GLY A 1 399 ? 11.329 3.505 20.355 1.00 96.94 399 GLY A N 1
ATOM 2916 C CA . GLY A 1 399 ? 9.884 3.309 20.291 1.00 96.94 399 GLY A CA 1
ATOM 2917 C C . GLY A 1 399 ? 9.462 1.868 20.572 1.00 96.94 399 GLY A C 1
ATOM 2918 O O . GLY A 1 399 ? 8.482 1.649 21.285 1.00 96.94 399 GLY A O 1
ATOM 2919 N N . GLN A 1 400 ? 10.229 0.895 20.081 1.00 96.00 400 GLN A N 1
ATOM 2920 C CA . GLN A 1 400 ? 9.987 -0.525 20.307 1.00 96.00 400 GLN A CA 1
ATOM 2921 C C . GLN A 1 400 ? 10.235 -0.907 21.766 1.00 96.00 400 GLN A C 1
ATOM 2923 O O . GLN A 1 400 ? 9.399 -1.573 22.373 1.00 96.00 400 GLN A O 1
ATOM 2928 N N . MET A 1 401 ? 11.338 -0.439 22.361 1.00 94.88 401 MET A N 1
ATOM 2929 C CA . MET A 1 401 ? 11.627 -0.649 23.787 1.00 94.88 401 MET A CA 1
ATOM 2930 C C . MET A 1 401 ? 10.565 -0.016 24.700 1.00 94.88 401 MET A C 1
ATOM 2932 O O . MET A 1 401 ? 10.309 -0.518 25.789 1.00 94.88 401 MET A O 1
ATOM 2936 N N . GLN A 1 402 ? 9.913 1.058 24.246 1.00 97.06 402 GLN A N 1
ATOM 2937 C CA . GLN A 1 402 ? 8.791 1.710 24.932 1.00 97.06 402 GLN A CA 1
ATOM 2938 C C . GLN A 1 402 ? 7.423 1.059 24.646 1.00 97.06 402 GLN A C 1
ATOM 2940 O O . GLN A 1 402 ? 6.409 1.552 25.138 1.00 97.06 402 GLN A O 1
ATOM 2945 N N . GLY A 1 403 ? 7.358 -0.002 23.832 1.00 96.69 403 GLY A N 1
ATOM 2946 C CA . GLY A 1 403 ? 6.108 -0.684 23.482 1.00 96.69 403 GLY A CA 1
ATOM 2947 C C . GLY A 1 403 ? 5.149 0.150 22.623 1.00 96.69 403 GLY A C 1
ATOM 2948 O O . GLY A 1 403 ? 3.938 -0.059 22.673 1.00 96.69 403 GLY A O 1
ATOM 2949 N N . LYS A 1 404 ? 5.655 1.120 21.845 1.00 97.81 404 LYS A N 1
ATOM 2950 C CA . LYS A 1 404 ? 4.816 2.034 21.043 1.00 97.81 404 LYS A CA 1
ATOM 2951 C C . LYS A 1 404 ? 4.189 1.384 19.807 1.00 97.81 404 LYS A C 1
ATOM 2953 O O . LYS A 1 404 ? 3.249 1.950 19.242 1.00 97.81 404 LYS A O 1
ATOM 2958 N N . PHE A 1 405 ? 4.703 0.242 19.365 1.00 98.38 405 PHE A N 1
ATOM 2959 C CA . PHE A 1 405 ? 4.205 -0.496 18.209 1.00 98.38 405 PHE A CA 1
ATOM 2960 C C . PHE A 1 405 ? 4.484 -1.996 18.353 1.00 98.38 405 PHE A C 1
ATOM 2962 O O . PHE A 1 405 ? 5.268 -2.418 19.200 1.00 98.38 405 PHE A O 1
ATOM 2969 N N . GLN A 1 406 ? 3.808 -2.807 17.541 1.00 97.94 406 GLN A N 1
ATOM 2970 C CA . GLN A 1 406 ? 4.111 -4.228 17.396 1.00 97.94 406 GLN A CA 1
ATOM 2971 C C . GLN A 1 406 ? 5.129 -4.419 16.271 1.00 97.94 406 GLN A C 1
ATOM 2973 O O . GLN A 1 406 ? 4.966 -3.845 15.198 1.00 97.94 406 GLN A O 1
ATOM 2978 N N . LEU A 1 407 ? 6.127 -5.270 16.487 1.00 97.06 407 LEU A N 1
ATOM 2979 C CA . LEU A 1 407 ? 7.120 -5.646 15.484 1.00 97.06 407 LEU A CA 1
ATOM 2980 C C . LEU A 1 407 ? 7.015 -7.144 15.190 1.00 97.06 407 LEU A C 1
ATOM 2982 O O . LEU A 1 407 ? 6.985 -7.943 16.124 1.00 97.06 407 LEU A O 1
ATOM 2986 N N . GLN A 1 408 ? 7.010 -7.514 13.911 1.00 96.81 408 GLN A N 1
ATOM 2987 C CA . GLN A 1 408 ? 7.147 -8.896 13.458 1.00 96.81 408 GLN A CA 1
ATOM 2988 C C . GLN A 1 408 ? 8.242 -9.000 12.394 1.00 96.81 408 GLN A C 1
ATOM 2990 O O . GLN A 1 408 ? 8.286 -8.204 11.460 1.00 96.81 408 GLN A O 1
ATOM 2995 N N . VAL A 1 409 ? 9.093 -10.022 12.506 1.00 95.62 409 VAL A N 1
ATOM 2996 C CA . VAL A 1 409 ? 10.154 -10.310 11.529 1.00 95.62 409 VAL A CA 1
ATOM 2997 C C . VAL A 1 409 ? 9.827 -11.592 10.755 1.00 95.62 409 VAL A C 1
ATOM 2999 O O . VAL A 1 409 ? 9.347 -12.566 11.340 1.00 95.62 409 VAL A O 1
ATOM 3002 N N . PHE A 1 410 ? 10.082 -11.585 9.447 1.00 95.50 410 PHE A N 1
ATOM 3003 C CA . PHE A 1 410 ? 9.799 -12.641 8.474 1.00 95.50 410 PHE A CA 1
ATOM 3004 C C . PHE A 1 410 ? 11.089 -13.073 7.754 1.00 95.50 410 PHE A C 1
ATOM 3006 O O . PHE A 1 410 ? 11.241 -12.795 6.566 1.00 95.50 410 PHE A O 1
ATOM 3013 N N . PRO A 1 411 ? 12.003 -13.797 8.429 1.00 92.06 411 PRO A N 1
ATOM 3014 C CA . PRO A 1 411 ? 13.343 -14.095 7.904 1.00 92.06 411 PRO A CA 1
ATOM 3015 C C . PRO A 1 411 ? 13.343 -14.902 6.594 1.00 92.06 411 PRO A C 1
ATOM 3017 O O . PRO A 1 411 ? 14.326 -14.890 5.851 1.00 92.06 411 PRO A O 1
ATOM 3020 N N . ASP A 1 412 ? 12.246 -15.608 6.309 1.00 91.94 412 ASP A N 1
ATOM 3021 C CA . ASP A 1 412 ? 12.085 -16.424 5.105 1.00 91.94 412 ASP A CA 1
ATOM 3022 C C . ASP A 1 412 ? 11.653 -15.596 3.872 1.00 91.94 412 ASP A C 1
ATOM 3024 O O . ASP A 1 412 ? 11.739 -16.083 2.739 1.00 91.94 412 ASP A O 1
ATOM 3028 N N . ALA A 1 413 ? 11.219 -14.343 4.060 1.00 94.19 413 ALA A N 1
ATOM 3029 C CA . ALA A 1 413 ? 10.790 -13.448 2.987 1.00 94.19 413 ALA A CA 1
ATOM 3030 C C . ALA A 1 413 ? 11.961 -12.655 2.376 1.00 94.19 413 ALA A C 1
ATOM 3032 O O . ALA A 1 413 ? 13.029 -12.488 2.968 1.00 94.19 413 ALA A O 1
ATOM 3033 N N . GLY A 1 414 ? 11.784 -12.202 1.137 1.00 92.44 414 GLY A N 1
ATOM 3034 C CA . GLY A 1 414 ? 12.503 -11.067 0.571 1.00 92.44 414 GLY A CA 1
ATOM 3035 C C . GLY A 1 414 ? 11.731 -9.768 0.801 1.00 92.44 414 GLY A C 1
ATOM 3036 O O . GLY A 1 414 ? 10.891 -9.685 1.691 1.00 92.44 414 GLY A O 1
ATOM 3037 N N . HIS A 1 415 ? 11.988 -8.767 -0.043 1.00 91.44 415 HIS A N 1
ATOM 3038 C CA . HIS A 1 415 ? 11.422 -7.425 0.124 1.00 91.44 415 HIS A CA 1
ATOM 3039 C C . HIS A 1 415 ? 9.882 -7.385 0.102 1.00 91.44 415 HIS A C 1
ATOM 3041 O O . HIS A 1 415 ? 9.249 -6.576 0.777 1.00 91.44 415 HIS A O 1
ATOM 3047 N N . PHE A 1 416 ? 9.255 -8.264 -0.680 1.00 96.62 416 PHE A N 1
ATOM 3048 C CA . PHE A 1 416 ? 7.802 -8.345 -0.816 1.00 96.62 416 PHE A CA 1
ATOM 3049 C C . PHE A 1 416 ? 7.231 -9.386 0.153 1.00 96.62 416 PHE A C 1
ATOM 3051 O O . PHE A 1 416 ? 6.777 -10.453 -0.258 1.00 96.62 416 PHE A O 1
ATOM 3058 N N . VAL A 1 417 ? 7.243 -9.084 1.456 1.00 98.00 417 VAL A N 1
ATOM 3059 C CA . VAL A 1 417 ? 6.769 -9.998 2.519 1.00 98.00 417 VAL A CA 1
ATOM 3060 C C . VAL A 1 417 ? 5.349 -10.505 2.248 1.00 98.00 417 VAL A C 1
ATOM 3062 O O . VAL A 1 417 ? 5.080 -11.697 2.392 1.00 98.00 417 VAL A O 1
ATOM 3065 N N . GLN A 1 418 ? 4.460 -9.614 1.800 1.00 98.50 418 GLN A N 1
ATOM 3066 C CA . GLN A 1 418 ? 3.070 -9.926 1.465 1.00 98.50 418 GLN A CA 1
ATOM 3067 C C . GLN A 1 418 ? 2.911 -10.862 0.256 1.00 98.50 418 GLN A C 1
ATOM 3069 O O . GLN A 1 418 ? 1.875 -11.512 0.136 1.00 98.50 418 GLN A O 1
ATOM 3074 N N . GLU A 1 419 ? 3.911 -10.942 -0.624 1.00 98.50 419 GLU A N 1
ATOM 3075 C CA . GLU A 1 419 ? 3.918 -11.843 -1.784 1.00 98.50 419 GLU A CA 1
ATOM 3076 C C . GLU A 1 419 ? 4.601 -13.171 -1.468 1.00 98.50 419 GLU A C 1
ATOM 3078 O O . GLU A 1 419 ? 4.143 -14.239 -1.882 1.00 98.50 419 GLU A O 1
ATOM 3083 N N . ASP A 1 420 ? 5.694 -13.109 -0.710 1.00 98.19 420 ASP A N 1
ATOM 3084 C CA . ASP A 1 420 ?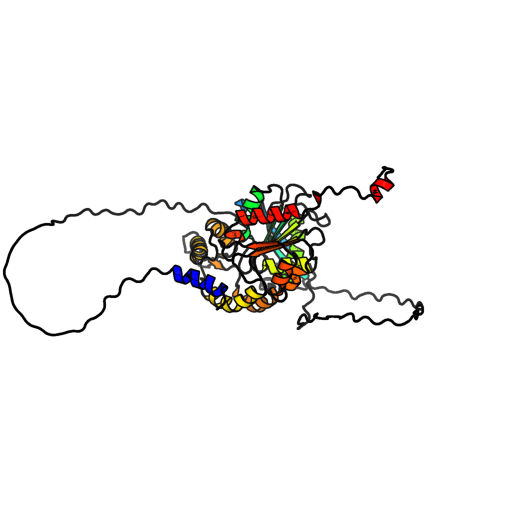 6.512 -14.268 -0.381 1.00 98.19 420 ASP A CA 1
ATOM 3085 C C . ASP A 1 420 ? 5.846 -15.158 0.674 1.00 98.19 420 ASP A C 1
ATOM 3087 O O . ASP A 1 420 ? 5.904 -16.383 0.562 1.00 98.19 420 ASP A O 1
ATOM 3091 N N . LEU A 1 421 ? 5.187 -14.564 1.677 1.00 98.25 421 LEU A N 1
ATOM 3092 C CA . LEU A 1 421 ? 4.541 -15.271 2.792 1.00 98.25 421 LEU A CA 1
ATOM 3093 C C . LEU A 1 421 ? 3.085 -14.805 3.025 1.00 98.25 421 LEU A C 1
ATOM 3095 O O . LEU A 1 421 ? 2.716 -14.493 4.162 1.00 98.25 421 LEU A O 1
ATOM 3099 N N . PRO A 1 422 ? 2.221 -14.811 1.988 1.00 98.56 422 PRO A N 1
ATOM 3100 C CA . PRO A 1 422 ? 0.904 -14.167 2.007 1.00 98.56 422 PRO A CA 1
ATOM 3101 C C . PRO A 1 422 ? 0.011 -14.665 3.143 1.00 98.56 422 PRO A C 1
ATOM 3103 O O . PRO A 1 422 ? -0.655 -13.864 3.794 1.00 98.56 422 PRO A O 1
ATOM 3106 N N . GLN A 1 423 ? 0.041 -15.971 3.430 1.00 98.56 423 GLN A N 1
ATOM 3107 C CA . GLN A 1 423 ? -0.760 -16.574 4.495 1.00 98.56 423 GLN A CA 1
ATOM 3108 C C . GLN A 1 423 ? -0.379 -16.029 5.873 1.00 98.56 423 GLN A C 1
ATOM 3110 O O . GLN A 1 423 ? -1.240 -15.545 6.604 1.00 98.56 423 GLN A O 1
ATOM 3115 N N . ARG A 1 424 ? 0.913 -16.072 6.223 1.00 98.44 424 ARG A N 1
ATOM 3116 C CA . ARG A 1 424 ? 1.381 -15.604 7.535 1.00 98.44 424 ARG A CA 1
ATOM 3117 C C . ARG A 1 424 ? 1.174 -14.096 7.684 1.00 98.44 424 ARG A C 1
ATOM 3119 O O . ARG A 1 424 ? 0.812 -13.628 8.760 1.00 98.44 424 ARG A O 1
ATOM 3126 N N . THR A 1 425 ? 1.380 -13.330 6.609 1.00 98.62 425 THR A N 1
ATOM 3127 C CA . THR A 1 425 ? 1.103 -11.888 6.598 1.00 98.62 425 THR A CA 1
ATOM 3128 C C . THR A 1 425 ? -0.385 -11.608 6.822 1.00 98.62 425 THR A C 1
ATOM 3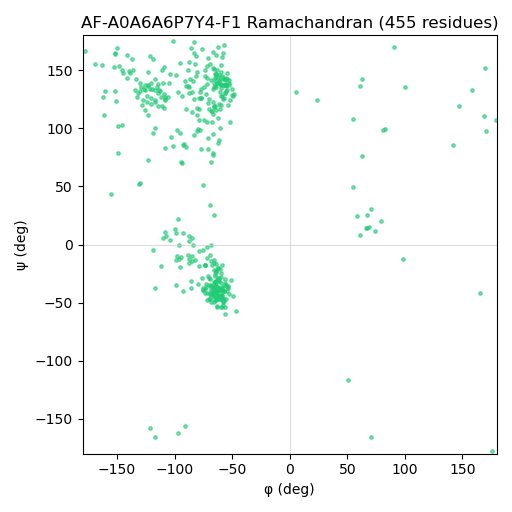130 O O . THR A 1 425 ? -0.718 -10.765 7.651 1.00 98.62 425 THR A O 1
ATOM 3133 N N . ALA A 1 426 ? -1.284 -12.326 6.142 1.00 98.75 426 ALA A N 1
ATOM 3134 C CA . ALA A 1 426 ? -2.731 -12.183 6.308 1.00 98.75 426 ALA A CA 1
A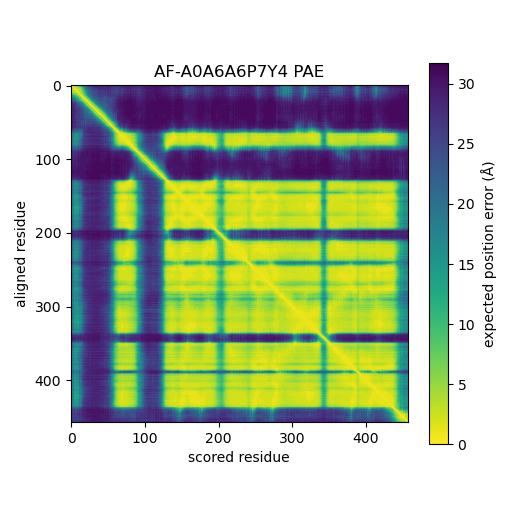TOM 3135 C C . ALA A 1 426 ? -3.192 -12.516 7.731 1.00 98.75 426 ALA A C 1
ATOM 3137 O O . ALA A 1 426 ? -3.923 -11.730 8.332 1.00 98.75 426 ALA A O 1
ATOM 3138 N N . GLU A 1 427 ? -2.730 -13.636 8.290 1.00 98.69 427 GLU A N 1
ATOM 3139 C CA . GLU A 1 427 ? -3.056 -14.062 9.656 1.00 98.69 427 GLU A CA 1
ATOM 3140 C C . GLU A 1 427 ? -2.664 -12.989 10.686 1.00 98.69 427 GLU A C 1
ATOM 3142 O O . GLU A 1 427 ? -3.497 -12.593 11.505 1.00 98.69 427 GLU A O 1
ATOM 3147 N N . LEU A 1 428 ? -1.452 -12.432 10.579 1.00 98.75 428 LEU A N 1
ATOM 3148 C CA . LEU A 1 428 ? -0.978 -11.365 11.464 1.00 98.75 428 LEU A CA 1
ATOM 3149 C C . LEU A 1 428 ? -1.783 -10.065 11.320 1.00 98.75 428 LEU A C 1
ATOM 3151 O O . LEU A 1 428 ? -2.142 -9.443 12.320 1.00 98.75 428 LEU A O 1
ATOM 3155 N N . ILE A 1 429 ? -2.055 -9.625 10.087 1.00 98.75 429 ILE A N 1
ATOM 3156 C CA . ILE A 1 429 ? -2.815 -8.389 9.843 1.00 98.75 429 ILE A CA 1
ATOM 3157 C C . ILE A 1 429 ? -4.254 -8.530 10.349 1.00 98.75 429 ILE A C 1
ATOM 3159 O O . ILE A 1 429 ? -4.793 -7.592 10.936 1.00 98.75 429 ILE A O 1
ATOM 3163 N N . VAL A 1 430 ? -4.870 -9.700 10.174 1.00 98.50 430 VAL A N 1
ATOM 3164 C CA . VAL A 1 430 ? -6.222 -9.982 10.668 1.00 98.50 430 VAL A CA 1
ATOM 3165 C C . VAL A 1 430 ? -6.255 -10.044 12.194 1.00 98.50 430 VAL A C 1
ATOM 3167 O O . VAL A 1 430 ? -7.179 -9.501 12.799 1.00 98.50 430 VAL A O 1
ATOM 3170 N N . GLU A 1 431 ? -5.251 -10.641 12.838 1.00 98.06 431 GLU A N 1
ATOM 3171 C CA . GLU A 1 431 ? -5.115 -10.591 14.298 1.00 98.06 431 GLU A CA 1
ATOM 3172 C C . GLU A 1 431 ? -4.975 -9.143 14.789 1.00 98.06 431 GLU A C 1
ATOM 3174 O O . GLU A 1 431 ? -5.674 -8.718 15.712 1.00 98.06 431 GLU A O 1
ATOM 3179 N N . PHE A 1 432 ? -4.123 -8.356 14.130 1.00 98.31 432 PHE A N 1
ATOM 3180 C CA . PHE A 1 432 ? -3.931 -6.945 14.438 1.00 98.31 432 PHE A CA 1
ATOM 3181 C C . PHE A 1 432 ? -5.226 -6.138 14.274 1.00 98.31 432 PHE A C 1
ATOM 3183 O O . PHE A 1 432 ? -5.555 -5.337 15.150 1.00 98.31 432 PHE A O 1
ATOM 3190 N N . LEU A 1 433 ? -5.987 -6.363 13.202 1.00 97.44 433 LEU A N 1
ATOM 3191 C CA . LEU A 1 433 ? -7.293 -5.742 12.983 1.00 97.44 433 LEU A CA 1
ATOM 3192 C C . LEU A 1 433 ? -8.262 -6.088 14.121 1.00 97.44 433 LEU A C 1
ATOM 3194 O O . LEU A 1 433 ? -8.781 -5.186 14.778 1.00 97.44 433 LEU A O 1
ATOM 3198 N N . LYS A 1 434 ? -8.446 -7.384 14.406 1.00 95.12 434 LYS A N 1
ATOM 3199 C CA . LYS A 1 434 ? -9.364 -7.877 15.447 1.00 95.12 434 LYS A CA 1
ATOM 3200 C C . LYS A 1 434 ? -9.015 -7.331 16.830 1.00 95.12 434 LYS A C 1
ATOM 3202 O O . LYS A 1 434 ? -9.897 -6.874 17.547 1.00 95.12 434 LYS A O 1
ATOM 3207 N N . ARG A 1 435 ? -7.731 -7.328 17.200 1.00 94.94 435 ARG A N 1
ATOM 3208 C CA . ARG A 1 435 ? -7.265 -6.854 18.515 1.00 94.94 435 ARG A CA 1
ATOM 3209 C C . ARG A 1 435 ? -7.513 -5.361 18.733 1.00 94.94 435 ARG A C 1
ATOM 3211 O O . ARG A 1 435 ? -7.700 -4.929 19.868 1.00 94.94 435 ARG A O 1
ATOM 3218 N N . ASN A 1 436 ? -7.466 -4.565 17.668 1.00 94.75 436 ASN A N 1
ATOM 3219 C CA . ASN A 1 436 ? -7.626 -3.115 17.756 1.00 94.75 436 ASN A CA 1
ATOM 3220 C C . ASN A 1 436 ? -9.065 -2.645 17.518 1.00 94.75 436 ASN A C 1
ATOM 3222 O O . ASN A 1 436 ? -9.375 -1.482 17.792 1.00 94.75 436 ASN A O 1
ATOM 3226 N N . ASP A 1 437 ? -9.950 -3.526 17.055 1.00 90.69 437 ASP A N 1
ATOM 3227 C CA . ASP A 1 437 ? -11.361 -3.214 16.902 1.00 90.69 437 ASP A CA 1
ATOM 3228 C C . ASP A 1 437 ? -12.100 -3.267 18.246 1.00 90.69 437 ASP A C 1
ATOM 3230 O O . ASP A 1 437 ? -12.535 -4.309 18.743 1.00 90.69 437 ASP A O 1
ATOM 3234 N N . ARG A 1 438 ? -12.278 -2.080 18.829 1.00 77.75 438 ARG A N 1
ATOM 3235 C CA . ARG A 1 438 ? -12.959 -1.892 20.113 1.00 77.75 438 ARG A CA 1
ATOM 3236 C C . ARG A 1 438 ? -14.478 -2.025 20.043 1.00 77.75 438 ARG A C 1
ATOM 3238 O O . ARG A 1 438 ? -15.109 -1.967 21.092 1.00 77.75 438 ARG A O 1
ATOM 3245 N N . SER A 1 439 ? -15.077 -2.200 18.864 1.00 71.94 439 SER A N 1
ATOM 3246 C CA . SER A 1 439 ? -16.526 -2.437 18.759 1.00 71.94 439 SER A CA 1
ATOM 3247 C C . SER A 1 439 ? -16.957 -3.750 19.426 1.00 71.94 439 SER A C 1
ATOM 3249 O O . SER A 1 439 ? -18.100 -3.881 19.853 1.00 71.94 439 SER A O 1
ATOM 3251 N N . THR A 1 440 ? -16.019 -4.686 19.584 1.00 59.84 440 THR A N 1
ATOM 3252 C CA . THR A 1 440 ? -16.220 -5.973 20.264 1.00 59.84 440 THR A CA 1
ATOM 3253 C C . THR A 1 440 ? -15.977 -5.914 21.778 1.00 59.84 440 THR A C 1
ATOM 3255 O O . THR A 1 440 ? -16.346 -6.838 22.503 1.00 59.84 440 THR A O 1
ATOM 3258 N N . LEU A 1 441 ? -15.384 -4.824 22.285 1.00 60.16 441 LEU A N 1
ATOM 3259 C CA . LEU A 1 441 ? -15.118 -4.627 23.710 1.00 60.16 441 LEU A CA 1
ATOM 3260 C C . LEU A 1 441 ? -16.398 -4.162 24.416 1.00 60.16 441 LEU A C 1
ATOM 3262 O O . LEU A 1 441 ? -16.734 -2.977 24.419 1.00 60.16 441 LEU A O 1
ATOM 3266 N N . VAL A 1 442 ? -17.091 -5.097 25.071 1.00 58.28 442 VAL A N 1
ATOM 3267 C CA . VAL A 1 442 ? -18.137 -4.774 26.052 1.00 58.28 442 VAL A CA 1
ATOM 3268 C C . VAL A 1 442 ? -17.453 -4.198 27.290 1.00 58.28 442 VAL A C 1
ATOM 3270 O O . VAL A 1 442 ? -17.012 -4.925 28.179 1.00 58.28 442 VAL A O 1
ATOM 3273 N N . LEU A 1 443 ? -17.314 -2.875 27.334 1.00 57.69 443 LEU A N 1
ATOM 3274 C CA . LEU A 1 443 ? -16.869 -2.199 28.547 1.00 57.69 443 LEU A CA 1
ATOM 3275 C C . LEU A 1 443 ? -17.996 -2.252 29.587 1.00 57.69 443 LEU A C 1
ATOM 3277 O O . LEU A 1 443 ? -19.157 -2.024 29.227 1.00 57.69 443 LEU A O 1
ATOM 3281 N N . PRO A 1 444 ? -17.685 -2.510 30.871 1.00 62.84 444 PRO A N 1
ATOM 3282 C CA . PRO A 1 444 ? -18.657 -2.330 31.934 1.00 62.84 444 PRO A CA 1
ATOM 3283 C C . PRO A 1 444 ? -19.235 -0.911 31.847 1.00 62.84 444 PRO A C 1
ATOM 3285 O O . PRO A 1 444 ? -18.471 0.036 31.612 1.00 62.84 444 PRO A O 1
ATOM 3288 N N . PRO A 1 445 ? -20.558 -0.738 32.007 1.00 68.81 445 PRO A N 1
ATOM 3289 C CA . PRO A 1 445 ? -21.162 0.586 32.021 1.00 68.81 445 PRO A CA 1
ATOM 3290 C C . PRO A 1 445 ? -20.445 1.459 33.051 1.00 68.81 445 PRO A C 1
ATOM 3292 O O . PRO A 1 445 ? -20.082 0.988 34.134 1.00 68.81 445 PRO A O 1
ATOM 3295 N N . LYS A 1 446 ? -20.206 2.729 32.705 1.00 77.06 446 LYS A N 1
ATOM 3296 C CA . LYS A 1 446 ? -19.538 3.646 33.629 1.00 77.06 446 LYS A CA 1
ATOM 3297 C C . LYS A 1 446 ? -20.352 3.717 34.916 1.00 77.06 446 LYS A C 1
ATOM 3299 O O . LYS A 1 446 ? -21.580 3.741 34.881 1.00 77.06 446 LYS A O 1
ATOM 3304 N N . VAL A 1 447 ? -19.665 3.817 36.051 1.00 75.44 447 VAL A N 1
ATOM 3305 C CA . VAL A 1 447 ? -20.305 3.988 37.366 1.00 75.44 447 VAL A CA 1
ATOM 3306 C C . VAL A 1 447 ? -21.273 5.179 37.359 1.00 75.44 447 VAL A C 1
ATOM 3308 O O . VAL A 1 447 ? -22.354 5.085 37.926 1.00 75.44 447 VAL A O 1
ATOM 3311 N N . SER A 1 448 ? -20.949 6.254 36.631 1.00 77.81 448 SER A N 1
ATOM 3312 C CA . SER A 1 448 ? -21.848 7.396 36.410 1.00 77.81 448 SER A CA 1
ATOM 3313 C C . SER A 1 448 ? -23.180 7.009 35.764 1.00 77.81 448 SER A C 1
ATOM 3315 O O . SER A 1 448 ? -24.225 7.513 36.159 1.00 77.81 448 SER A O 1
ATOM 3317 N N . ASP A 1 449 ? -23.147 6.096 34.795 1.00 80.81 449 ASP A N 1
ATOM 3318 C CA . ASP A 1 449 ? -24.313 5.681 34.018 1.00 80.81 449 ASP A CA 1
ATOM 3319 C C . ASP A 1 449 ? -25.155 4.685 34.825 1.00 80.81 449 ASP A C 1
ATOM 3321 O O . ASP A 1 449 ? -26.382 4.715 34.768 1.00 80.81 449 ASP A O 1
ATOM 3325 N N . LEU A 1 450 ? -24.504 3.846 35.639 1.00 76.38 450 LEU A N 1
ATOM 3326 C CA . LEU A 1 450 ? -25.170 2.969 36.605 1.00 76.38 450 LEU A CA 1
ATOM 3327 C C . LEU A 1 450 ? -25.885 3.768 37.704 1.00 76.38 450 LEU A C 1
ATOM 3329 O O . LEU A 1 450 ? -27.045 3.483 38.005 1.00 76.38 450 LEU A O 1
ATOM 3333 N N . LEU A 1 451 ? -25.230 4.801 38.244 1.00 76.12 451 LEU A N 1
ATOM 3334 C CA . LEU A 1 451 ? -25.818 5.712 39.230 1.00 76.12 451 LEU A CA 1
ATOM 3335 C C . LEU A 1 451 ? -26.982 6.516 38.633 1.00 76.12 451 LEU A C 1
ATOM 3337 O O . LEU A 1 451 ? -28.030 6.630 39.266 1.00 76.12 451 LEU A O 1
ATOM 3341 N N . ALA A 1 452 ? -26.846 7.014 37.398 1.00 77.00 452 ALA A N 1
ATOM 3342 C CA . ALA A 1 452 ? -27.920 7.718 36.690 1.00 77.00 452 ALA A CA 1
ATOM 3343 C C . ALA A 1 452 ? -29.133 6.817 36.385 1.00 77.00 452 ALA A C 1
ATOM 3345 O O . ALA A 1 452 ? -30.259 7.300 36.303 1.00 77.00 452 ALA A O 1
ATOM 3346 N N . GLN A 1 453 ? -28.922 5.504 36.259 1.00 80.75 453 GLN A N 1
ATOM 3347 C CA . GLN A 1 453 ? -29.979 4.500 36.086 1.00 80.75 453 GLN A CA 1
ATOM 3348 C C . GLN A 1 453 ? -30.591 4.021 37.416 1.00 80.75 453 GLN A C 1
ATOM 3350 O O . GLN A 1 453 ? -31.392 3.087 37.414 1.00 80.75 453 GLN A O 1
ATOM 3355 N N . GLY A 1 454 ? -30.208 4.612 38.555 1.00 73.12 454 GLY A N 1
ATOM 3356 C CA . GLY A 1 454 ? -30.718 4.230 39.875 1.00 73.12 454 GLY A CA 1
ATOM 3357 C C . GLY A 1 454 ? -30.287 2.832 40.328 1.00 73.12 454 GLY A C 1
ATOM 3358 O O . GLY A 1 454 ? -30.856 2.285 41.274 1.00 73.12 454 GLY A O 1
ATOM 3359 N N . LYS A 1 455 ? -29.291 2.231 39.665 1.00 69.38 455 LYS A N 1
ATOM 3360 C CA . LYS A 1 455 ? -28.725 0.950 40.084 1.00 69.38 455 LYS A CA 1
ATOM 3361 C C . LYS A 1 455 ? -27.788 1.204 41.260 1.00 69.38 455 LYS A C 1
ATOM 3363 O O . LYS A 1 455 ? -26.935 2.086 41.196 1.00 69.38 455 LYS A O 1
ATOM 3368 N N . LYS A 1 456 ? -27.941 0.428 42.339 1.00 60.84 456 LYS A N 1
ATOM 3369 C CA . LYS A 1 456 ? -26.944 0.399 43.417 1.00 60.84 456 LYS A CA 1
ATOM 3370 C C . LYS A 1 456 ? -25.641 -0.150 42.831 1.00 60.84 456 LYS A C 1
ATOM 3372 O O . LYS A 1 456 ? -25.639 -1.280 42.346 1.00 60.84 456 LYS A O 1
ATOM 3377 N N . VAL A 1 457 ? -24.605 0.688 42.823 1.00 62.97 457 VAL A N 1
ATOM 3378 C CA . VAL A 1 457 ? -23.233 0.334 42.428 1.00 62.97 457 VAL A CA 1
ATOM 3379 C C . VAL A 1 457 ? -22.508 -0.285 43.606 1.00 62.97 457 VAL A C 1
ATOM 3381 O O . VAL A 1 457 ? -22.690 0.244 44.727 1.00 62.97 457 VAL A O 1
#

Secondary structure (DSSP, 8-state):
--HHHHHHHHHHHTTSPPPPPPPPP----------------------------------PPPPPP-GGGT-SEEEEEEEEEEPPPPPPS--------------------PPPPPPP---PPPPPP-----EEEEEEEEEEE--SSTTS-EEEEE--TT--GGGGHHHHHHHHHH-TT-EEEEEEPBTTTBEEBPPBS-----TTS-SSPPPPB-----HHHHHHHHHHHHHHHHHHTT--TTSPPPSEEEEEETHHHHHHHHHHHHTTTGGGEEEEEEES--HHHHHHHHHHHHHHHTTS-SEESSHHHHHHHHHHTTSS--HHHHHHHGGGGEEE---S-TT--SS---EEESS-GGGGGGGHHHHHTTHHHHHHHSSSEEEEEESS-----HHHHHHHHTT-SEEEE-TT--S-HHHHSHHHHHHHHHHHHHHH-GGG--PPPPHHHHHHTT---

Sequence (457 aa):
MSDLARQFAKAKLNALPSSPPTHAAIPSTSQEATSPIDEDSSSASSMSSTGTVRPSSSQKPAAPVRWSDFFAQELWIETTFAAPAPAPPGGSNDNGGESSAGAGAGSMAAPPRPQSGAAAPAEAPHQTGLTQRAKYHAYATPPATPSSQLLILHHGAGSSALTFALFAREVRRVMPDVGIVAVDAREHGSVVYAPDADNGGDGRRGGGPGPERDTDLSLRNLAADFVRMVPLVLDRLGVPSGARMPATVLVGHSLGGAVVTDVCARGGLGPAVLGFAVVDVVEGSAVEALASMNSYLATRPRVFASLDEAVGWHVRSRTVRNVESARASVPGVLVKVDGEDEDASGDGGPWRWKTGLERTQSYWWDWFEGMSGKFLRAKGAKLLLLAGTDRLDKELMIGQMQGKFQLQVFPDAGHFVQEDLPQRTAELIVEFLKRNDRSTLVLPPKVSDLLAQGKKV

Solvent-accessible surface area (backbone atoms only — not comparable to full-atom values): 27381 Å² total; per-residue (Å²): 133,59,70,64,64,46,52,61,47,51,62,54,68,75,67,62,80,82,77,79,86,78,80,80,88,80,87,90,83,84,90,86,88,85,86,87,91,80,91,82,91,86,90,85,86,85,83,90,77,93,73,80,80,71,78,81,90,72,80,70,77,75,78,85,66,54,72,71,81,43,24,80,41,80,43,81,45,78,49,74,44,76,42,78,78,80,80,76,86,86,72,80,89,80,80,85,77,85,79,81,85,77,90,78,89,81,84,92,82,87,84,82,83,86,83,92,79,93,74,81,83,76,82,76,79,85,74,87,66,39,34,24,43,34,38,42,29,34,38,29,30,60,36,71,43,80,74,33,36,33,39,42,36,32,39,32,80,73,36,22,30,38,49,42,32,56,19,44,41,35,32,42,73,78,41,69,46,45,14,39,38,25,35,26,52,72,63,33,67,8,46,36,36,45,68,40,82,79,80,84,68,71,92,80,84,62,100,60,84,72,86,55,67,47,79,72,71,42,48,69,51,51,29,52,49,51,54,58,46,50,57,56,54,36,34,76,56,74,47,49,86,88,56,79,65,34,53,22,35,39,38,9,28,38,54,15,20,38,32,51,31,53,31,36,49,72,46,63,77,51,84,33,45,44,21,40,35,31,35,46,66,46,37,60,53,48,61,62,45,55,80,50,45,63,65,54,59,71,70,53,74,75,60,30,69,40,70,68,54,47,32,50,46,35,40,74,72,47,61,37,70,27,65,70,34,31,55,52,19,46,66,51,30,42,38,75,48,89,67,95,69,85,81,65,94,57,101,56,64,41,30,28,63,56,39,69,56,78,81,46,58,89,34,57,60,66,43,35,65,66,39,50,63,37,50,73,71,21,63,51,49,42,35,40,38,28,22,53,90,68,64,64,35,73,65,50,45,53,37,48,78,69,63,68,44,48,78,48,74,38,77,91,31,47,76,44,40,45,39,45,39,15,56,65,46,21,54,51,52,52,49,53,47,58,75,58,46,60,89,76,59,83,68,77,78,52,69,70,57,39,51,75,66,71,44,89,128

Mean predicted align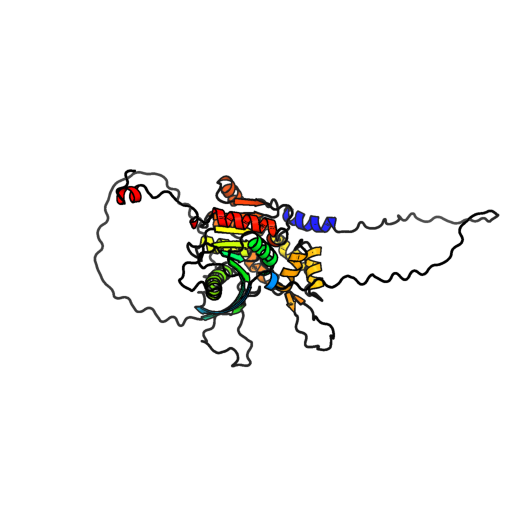ed error: 14.42 Å

pLDDT: mean 77.05, std 25.57, range [25.36, 98.94]

Radius of gyration: 30.59 Å; Cα contacts (8 Å, |Δi|>4): 683; chains: 1; bounding box: 94×107×83 Å

Foldseek 3Di:
DDVLVVVLVVLVVVPDDDDDDDDDDDDDDDDDDDDDDDDDDDDDDDDDDPDPPDPPPPPPPDPQADLVLQFVDKDKDKDKDFDDDDDDPDDDPPPPDDDDDDDDDDDDDDDDDDDDDDDDDDDDDDPLTWMKMKIWIKGKHFAQDQQAEEEEEEEAPLFFLLLLRLLSVLLCVVPVRYIYIRTGFDLLQMWIFDTDSDPDPPQPPDPDPGTHTDPPPALVVRLVCVLVVVQVVCCVSVQNDPHDHHQYEYEAAHLGLLSVLLCLLVCSNHDSHQYYEYAADALVLQVVCLVCVVVVVVPDDQKDQDLVRQLVCCCSSQVFVASVSSSRIVVSQKDADDDPDPPPPDPGHMIGGSHPSVVCSVNSNSSRVCSLVSQLNGDHAYEYEHCDVPPRPPSVVVCVVVVSYHYYYNPQHDSSCCRRPSNVVSVVVVVVSVVSPCVPPPDDPPPVVCVVVVHDD